Protein 2I51 (pdb70)

Organism: Nostoc punctiforme (strain ATCC 29133 / PCC 73102) (NCBI:txid63737)

Nearest PDB structures (foldseek):
  2i51-assembly1_A  TM=1.005E+00  e=5.746E-41  Nostoc punctiforme PCC 73102
  2i51-assembly1_B  TM=9.933E-01  e=3.032E-39  Nostoc punctiforme PCC 73102
  2ou5-assembly1_B  TM=7.734E-01  e=1.222E-12  Jannaschia sp. CCS1
  2i02-assembly1_B  TM=6.505E-01  e=1.416E-07  Nostoc punctiforme PCC 73102
  2re7-assembly1_A-2  TM=7.144E-01  e=7.880E-07  Psychrobacter arcticus 273-4

Foldseek 3Di:
DDDPCPVVVVVLCVLQVVPPCLQKKKKWFAAPVGHIDIDIFGWDDADPPAPKTKTKDFCLDPVVVRCVVPQKMKIWGARPSQGKIKMIAGKDKAFPDDPCVVCVVVQQVCLPDDQLVQLQNQAPRPPDPDDPDCVSSVDDGDDSRDHDRGMIMMIGHDQKMWMWGCVDPRIWIKIWGADPVRDIDMDTDDD/DPDDPCPVVVVVLCVQLVVDPCLQKKKKWFAAPVGHIDIDIFGWDDADPPARKTKTKDFCLDPVNVRCVVPQKMKMWGARPPQGKIKMIAGKDKAFPDDPCVVCVVVQQVCLPDDQLVQLVNQAPRPPPPDVSSVDPGDDSRDHDRGMIMMIGHDQKMWMWGCVDPRIWIKIWGADPVRDIDMDTDDD

CATH classification: 2.30.110.10

Secondary structure (DSSP, 8-state):
---TTHHHHHHHHHHTTT-GGGGEEEEEEE-TTS-EEEEEEE---BPTTSSPEEEEEETTSHHHHHHHH--EEEEEEEETTTTEEE--EEEEEE-SSSTTGGGHHHHH--TTS-HHHHHGGGSPPTTSBPP--GGGG-PPPPPSSS--TTEEEEEEEESEEEEEESSSSS-EEEEEEE-TTS-EEEEEB--/----TTHHHHHHHHHHTTT-GGGGEEEEEEE-TTS-EEEEEEE---BPTTSSPEEEEEETTSHHHHHHHH--EEEEEEEETTTTEEE--EEEEEE-SSGGGGGGHHHHH--TTS-HHHHHGGGSSPTTSB--TTSPPPPPSSS--TTEEEEEEEESEEEEEESSSSS-EEEEEEE-TTS-EEEEEB--

InterPro domains:
  IPR012349 FMN-binding split barrel [G3DSA:2.30.110.10] (1-194)
  IPR024015 Pyridoxamine 5'-phosphate oxidase, probable FMN-dependent, Alr4036-like [TIGR04026] (3-194)
  IPR024624 Pyridoxamine 5'-phosphate oxidase, Alr4036 family, FMN-binding domain [PF12766] (4-96)

Sequence (379 aa):
SLLAPWRGAIIAHALHRNRSLVYARYLQLATVQPNGRPANRTLVFRRGFLEEDTNQLRFITDTRSAKADQIQQQPPWAEIICWYFPNTREQFRAGDDLTLISSDDSHQDLQPARIAWQELSDAARLLQFGWPYPGKPRIKESGAFEPSPPDPIEPVPNFCLLLLDPVVQVDHLELRRGEPQNRWLYHRNDQQEWSSEAINPGSLAPWRGAIIAHALHRNRSLVYARYLQLATVQPNGRPANRTLVFRRGFLEDTNQLRFITDTRSAKADQIQQQPPWAEICWYFPNTREQFRAGDLTLISSDDSSHQDLQPARIAWQELSDAARLQFGWPYPGKPRGAFEPSPPDPIEPVPNFCLLLLDPVQVDHLELRGEPQNRWLYHRNDDQQEWSSEAINP

Solvent-accessible surface area: 17701 Å² total

Radius of gyration: 21.31 Å; Cα contacts (8 Å, |Δi|>4): 826; chains: 2; bounding box: 58×48×56 Å

B-factor: mean 21.8, std 9.55, range [9.96, 70.87]

Structure (mmCIF, N/CA/C/O backbone):
data_2I51
#
_entry.id   2I51
#
_cell.length_a   65.647
_cell.length_b   65.928
_cell.length_c   112.380
_cell.angle_alpha   90.000
_cell.angle_beta   90.000
_cell.angle_gamma   90.000
#
_symmetry.space_group_name_H-M   'P 21 21 21'
#
loop_
_entity.id
_entity.type
_entity.pdbx_description
1 polymer 'Uncharacterized conserved protein of COG5135'
2 non-polymer 'FLAVIN MONONUCLEOTIDE'
3 non-polymer 1,2-ETHANEDIOL
4 non-polymer GLYCEROL
5 water water
#
loop_
_atom_site.group_PDB
_atom_site.id
_atom_site.type_symbol
_atom_site.label_atom_id
_atom_site.label_alt_id
_atom_site.label_comp_id
_atom_site.label_asym_id
_atom_site.label_entity_id
_atom_site.label_seq_id
_atom_site.pdbx_PDB_ins_code
_atom_site.Cartn_x
_atom_site.Cartn_y
_atom_site.Cartn_z
_atom_site.occupancy
_atom_site.B_iso_or_equiv
_atom_site.auth_seq_id
_atom_site.auth_comp_id
_atom_site.auth_asym_id
_atom_site.auth_atom_id
_atom_site.pdbx_PDB_model_num
ATOM 6 N N . SER A 1 3 ? 63.683 61.659 -8.449 1.00 35.95 2 SER A N 1
ATOM 7 C CA . SER A 1 3 ? 64.729 61.189 -7.542 1.00 31.21 2 SER A CA 1
ATOM 8 C C . SER A 1 3 ? 64.129 61.202 -6.121 1.00 23.45 2 SER A C 1
ATOM 9 O O . SER A 1 3 ? 63.218 61.993 -5.824 1.00 20.56 2 SER A O 1
ATOM 12 N N . LEU A 1 4 ? 64.593 60.277 -5.296 1.00 20.63 3 LEU A N 1
ATOM 13 C CA A LEU A 1 4 ? 64.107 60.197 -3.914 0.50 19.77 3 LEU A CA 1
ATOM 14 C CA B LEU A 1 4 ? 64.164 60.178 -3.908 0.50 21.22 3 LEU A CA 1
ATOM 15 C C . LEU A 1 4 ? 64.516 61.444 -3.145 1.00 18.44 3 LEU A C 1
ATOM 16 O O . LEU A 1 4 ? 65.663 61.875 -3.153 1.00 18.85 3 LEU A O 1
ATOM 25 N N . ALA A 1 5 ? 63.557 62.032 -2.451 1.00 15.15 4 ALA A N 1
ATOM 26 C CA . ALA A 1 5 ? 63.850 63.193 -1.642 1.00 16.31 4 ALA A CA 1
ATOM 27 C C . ALA A 1 5 ? 64.751 62.779 -0.492 1.00 15.65 4 ALA A C 1
ATOM 28 O O . ALA A 1 5 ? 64.704 61.641 -0.006 1.00 15.30 4 ALA A O 1
ATOM 30 N N . PRO A 1 6 ? 65.591 63.702 -0.008 1.00 16.77 5 PRO A N 1
ATOM 31 C CA . PRO A 1 6 ? 66.631 63.360 0.954 1.00 17.79 5 PRO A CA 1
ATOM 32 C C . PRO A 1 6 ? 66.150 62.997 2.345 1.00 16.35 5 PRO A C 1
ATOM 33 O O . PRO A 1 6 ? 66.929 62.508 3.147 1.00 18.15 5 PRO A O 1
ATOM 37 N N . TRP A 1 7 ? 64.879 63.236 2.624 1.00 15.29 6 TRP A N 1
ATOM 38 C CA . TRP A 1 7 ? 64.246 62.885 3.884 1.00 14.25 6 TRP A CA 1
ATOM 39 C C . TRP A 1 7 ? 63.520 61.551 3.806 1.00 14.16 6 TRP A C 1
ATOM 40 O O . TRP A 1 7 ? 62.974 61.083 4.819 1.00 14.66 6 TRP A O 1
ATOM 51 N N . ARG A 1 8 ? 63.558 60.897 2.642 1.00 13.42 7 ARG A N 1
ATOM 52 C CA . ARG A 1 8 ? 62.848 59.635 2.506 1.00 12.19 7 ARG A CA 1
ATOM 53 C C . ARG A 1 8 ? 63.452 58.528 3.371 1.00 13.31 7 ARG A C 1
ATOM 54 O O . ARG A 1 8 ? 62.706 57.718 3.941 1.00 14.64 7 ARG A O 1
ATOM 62 N N . GLY A 1 9 ? 64.766 58.489 3.485 1.00 12.49 8 GLY A N 1
ATOM 63 C CA . GLY A 1 9 ? 65.383 57.520 4.359 1.00 13.55 8 GLY A CA 1
ATOM 64 C C . GLY A 1 9 ? 65.004 57.691 5.810 1.00 14.01 8 GLY A C 1
ATOM 65 O O . GLY A 1 9 ? 64.756 56.702 6.524 1.00 14.86 8 GLY A O 1
ATOM 66 N N . ALA A 1 10 ? 64.903 58.947 6.247 1.00 14.88 9 ALA A N 1
ATOM 67 C CA . ALA A 1 10 ? 64.514 59.257 7.626 1.00 14.54 9 ALA A CA 1
ATOM 68 C C . ALA A 1 10 ? 63.110 58.737 7.887 1.00 12.66 9 ALA A C 1
ATOM 69 O O . ALA A 1 10 ? 62.806 58.134 8.959 1.00 13.24 9 ALA A O 1
ATOM 71 N N . ILE A 1 11 ? 62.196 58.995 6.953 1.00 12.84 10 ILE A N 1
ATOM 72 C CA A ILE A 1 11 ? 60.834 58.501 7.078 0.50 11.83 10 ILE A CA 1
ATOM 73 C CA B ILE A 1 11 ? 60.861 58.531 7.188 0.50 14.46 10 ILE A CA 1
ATOM 74 C C . ILE A 1 11 ? 60.800 56.970 7.129 1.00 13.99 10 ILE A C 1
ATOM 75 O O . ILE A 1 11 ? 60.085 56.374 7.919 1.00 14.54 10 ILE A O 1
ATOM 84 N N . ALA A 1 12 ? 61.589 56.327 6.242 1.00 13.80 11 ALA A N 1
ATOM 85 C CA . ALA A 1 12 ? 61.604 54.877 6.229 1.00 14.19 11 ALA A CA 1
ATOM 86 C C . ALA A 1 12 ? 62.083 54.324 7.555 1.00 14.17 11 ALA A C 1
ATOM 87 O O . ALA A 1 12 ? 61.569 53.333 8.057 1.00 14.32 11 ALA A O 1
ATOM 89 N N . HIS A 1 13 ? 63.098 54.958 8.120 1.00 12.77 12 HIS A N 1
ATOM 90 C CA . HIS A 1 13 ? 63.670 54.500 9.423 1.00 12.23 12 HIS A CA 1
ATOM 91 C C . HIS A 1 13 ? 62.675 54.742 10.540 1.00 13.91 12 HIS A C 1
ATOM 92 O O . HIS A 1 13 ? 62.611 53.934 11.478 1.00 14.57 12 HIS A O 1
ATOM 99 N N . ALA A 1 14 ? 61.917 55.825 10.505 1.00 13.98 13 ALA A N 1
ATOM 100 C CA . ALA A 1 14 ? 60.892 56.067 11.519 1.00 13.08 13 ALA A CA 1
ATOM 101 C C . ALA A 1 14 ? 59.768 55.047 11.403 1.00 13.66 13 ALA A C 1
ATOM 102 O O . ALA A 1 14 ? 59.363 54.425 12.401 1.00 13.95 13 ALA A O 1
ATOM 104 N N . LEU A 1 15 ? 59.304 54.811 10.176 1.00 12.54 14 LEU A N 1
ATOM 105 C CA . LEU A 1 15 ? 58.219 53.839 9.989 1.00 14.17 14 LEU A CA 1
ATOM 106 C C . LEU A 1 15 ? 58.659 52.460 10.471 1.00 14.56 14 LEU A C 1
ATOM 107 O O . LEU A 1 15 ? 57.931 51.767 11.192 1.00 15.45 14 LEU A O 1
ATOM 112 N N . HIS A 1 16 ? 59.858 52.029 10.113 1.00 14.60 15 HIS A N 1
ATOM 113 C CA . HIS A 1 16 ? 60.321 50.731 10.512 1.00 13.04 15 HIS A CA 1
ATOM 114 C C . HIS A 1 16 ? 60.418 50.576 12.030 1.00 13.03 15 HIS A C 1
ATOM 115 O O . HIS A 1 16 ? 60.010 49.557 12.600 1.00 14.86 15 HIS A O 1
ATOM 122 N N . ARG A 1 17 ? 60.984 51.572 12.698 1.00 14.13 16 ARG A N 1
ATOM 123 C CA . ARG A 1 17 ? 61.215 51.483 14.131 1.00 13.52 16 ARG A CA 1
ATOM 124 C C . ARG A 1 17 ? 59.952 51.697 14.927 1.00 16.73 16 ARG A C 1
ATOM 125 O O . ARG A 1 17 ? 59.947 51.442 16.133 1.00 19.78 16 ARG A O 1
ATOM 133 N N . ASN A 1 18 ? 58.877 52.087 14.275 1.00 14.39 17 ASN A N 1
ATOM 134 C CA . ASN A 1 18 ? 57.563 52.247 14.909 1.00 15.94 17 ASN A CA 1
ATOM 135 C C . ASN A 1 18 ? 56.525 51.229 14.445 1.00 18.56 17 ASN A C 1
ATOM 136 O O . ASN A 1 18 ? 55.339 51.378 14.740 1.00 17.77 17 ASN A O 1
ATOM 141 N N . ARG A 1 19 ? 56.952 50.186 13.738 1.00 16.71 18 ARG A N 1
ATOM 142 C CA . ARG A 1 19 ? 56.046 49.246 13.096 1.00 19.09 18 ARG A CA 1
ATOM 143 C C . ARG A 1 19 ? 55.198 48.453 14.113 1.00 18.23 18 ARG A C 1
ATOM 144 O O . ARG A 1 19 ? 54.160 47.922 13.678 1.00 21.86 18 ARG A O 1
ATOM 152 N N . SER A 1 20 ? 55.605 48.399 15.378 1.00 17.98 19 SER A N 1
ATOM 153 C CA . SER A 1 20 ? 54.837 47.655 16.421 1.00 20.51 19 SER A CA 1
ATOM 154 C C . SER A 1 20 ? 53.582 48.451 16.799 1.00 21.23 19 SER A C 1
ATOM 155 O O . SER A 1 20 ? 52.700 47.907 17.481 1.00 22.89 19 SER A O 1
ATOM 158 N N . LEU A 1 21 ? 53.531 49.735 16.433 1.00 19.62 20 LEU A N 1
ATOM 159 C CA . LEU A 1 21 ? 52.388 50.604 16.781 1.00 18.99 20 LEU A CA 1
ATOM 160 C C . LEU A 1 21 ? 51.557 50.885 15.559 1.00 18.15 20 LEU A C 1
ATOM 161 O O . LEU A 1 21 ? 52.002 51.611 14.646 1.00 19.39 20 LEU A O 1
ATOM 166 N N . VAL A 1 22 ? 50.336 50.349 15.506 1.00 19.31 21 VAL A N 1
ATOM 167 C CA . VAL A 1 22 ? 49.472 50.575 14.343 1.00 19.75 21 VAL A CA 1
ATOM 168 C C . VAL A 1 22 ? 49.297 52.075 14.061 1.00 17.74 21 VAL A C 1
ATOM 169 O O . VAL A 1 22 ? 49.263 52.550 12.908 1.00 20.05 21 VAL A O 1
ATOM 173 N N . TYR A 1 23 ? 49.190 52.821 15.155 1.00 17.56 22 TYR A N 1
ATOM 174 C CA . TYR A 1 23 ? 48.920 54.229 15.108 1.00 17.54 22 TYR A CA 1
ATOM 175 C C . TYR A 1 23 ? 50.097 55.145 14.743 1.00 16.64 22 TYR A C 1
ATOM 176 O O . TYR A 1 23 ? 49.978 56.365 14.645 1.00 19.29 22 TYR A O 1
ATOM 185 N N . ALA A 1 24 ? 51.262 54.563 14.545 1.00 16.10 23 ALA A N 1
ATOM 186 C CA . ALA A 1 24 ? 52.396 55.342 14.055 1.00 17.38 23 ALA A CA 1
ATOM 187 C C . ALA A 1 24 ? 52.181 55.727 12.589 1.00 16.78 23 ALA A C 1
ATOM 188 O O . ALA A 1 24 ? 52.922 56.546 12.087 1.00 19.10 23 ALA A O 1
ATOM 190 N N . ARG A 1 25 ? 51.188 55.138 11.918 1.00 16.12 24 ARG A N 1
ATOM 191 C CA . ARG A 1 25 ? 50.814 55.543 10.565 1.00 16.50 24 ARG A CA 1
ATOM 192 C C . ARG A 1 25 ? 49.681 56.571 10.574 1.00 15.58 24 ARG A C 1
ATOM 193 O O . ARG A 1 25 ? 49.180 56.937 9.506 1.00 18.28 24 ARG A O 1
ATOM 201 N N . TYR A 1 26 ? 49.349 57.122 11.730 1.00 14.72 25 TYR A N 1
ATOM 202 C CA . TYR A 1 26 ? 48.335 58.154 11.816 1.00 14.80 25 TYR A CA 1
ATOM 203 C C . TYR A 1 26 ? 49.032 59.502 11.952 1.00 16.03 25 TYR A C 1
ATOM 204 O O . TYR A 1 26 ? 50.013 59.654 12.710 1.00 17.77 25 TYR A O 1
ATOM 213 N N . LEU A 1 27 ? 48.580 60.500 11.209 1.00 14.58 26 LEU A N 1
ATOM 214 C CA . LEU A 1 27 ? 49.218 61.803 11.227 1.00 13.59 26 LEU A CA 1
ATOM 215 C C . LEU A 1 27 ? 48.142 62.877 11.153 1.00 14.70 26 LEU A C 1
ATOM 216 O O . LEU A 1 27 ? 46.972 62.603 10.816 1.00 14.33 26 LEU A O 1
ATOM 221 N N . GLN A 1 28 ? 48.494 64.114 11.441 1.00 14.53 27 GLN A N 1
ATOM 222 C CA . GLN A 1 28 ? 47.535 65.211 11.493 1.00 13.88 27 GLN A CA 1
ATOM 223 C C . GLN A 1 28 ? 47.711 66.167 10.339 1.00 14.70 27 GLN A C 1
ATOM 224 O O . GLN A 1 28 ? 48.831 66.713 10.151 1.00 16.13 27 GLN A O 1
ATOM 230 N N . LEU A 1 29 ? 46.632 66.402 9.599 1.00 13.59 28 LEU A N 1
ATOM 231 C CA . LEU A 1 29 ? 46.705 67.282 8.434 1.00 14.39 28 LEU A CA 1
ATOM 232 C C . LEU A 1 29 ? 45.990 68.577 8.755 1.00 13.58 28 LEU A C 1
ATOM 233 O O . LEU A 1 29 ? 44.765 68.617 9.026 1.00 14.94 28 LEU A O 1
ATOM 238 N N . ALA A 1 30 ? 46.741 69.688 8.672 1.00 12.61 29 ALA A N 1
ATOM 239 C CA . ALA A 1 30 ? 46.184 71.008 8.876 1.00 12.98 29 ALA A CA 1
ATOM 240 C C . ALA A 1 30 ? 45.940 71.680 7.538 1.00 15.20 29 ALA A C 1
ATOM 241 O O . ALA A 1 30 ? 46.804 71.715 6.676 1.00 15.38 29 ALA A O 1
ATOM 243 N N . THR A 1 31 ? 44.765 72.279 7.415 1.00 13.90 30 THR A N 1
ATOM 244 C CA . THR A 1 31 ? 44.381 73.072 6.278 1.00 16.10 30 THR A CA 1
ATOM 245 C C . THR A 1 31 ? 43.865 74.422 6.778 1.00 16.67 30 THR A C 1
ATOM 246 O O . THR A 1 31 ? 43.817 74.666 7.999 1.00 14.74 30 THR A O 1
ATOM 250 N N . VAL A 1 32 ? 43.534 75.330 5.848 1.00 16.55 31 VAL A N 1
ATOM 251 C CA . VAL A 1 32 ? 42.944 76.616 6.204 1.00 16.89 31 VAL A CA 1
ATOM 252 C C . VAL A 1 32 ? 41.545 76.667 5.605 1.00 16.11 31 VAL A C 1
ATOM 253 O O . VAL A 1 32 ? 41.307 76.253 4.430 1.00 19.16 31 VAL A O 1
ATOM 257 N N . GLN A 1 33 ? 40.588 77.137 6.409 1.00 16.16 32 GLN A N 1
ATOM 258 C CA . GLN A 1 33 ? 39.216 77.297 5.955 1.00 19.54 32 GLN A CA 1
ATOM 259 C C . GLN A 1 33 ? 39.075 78.583 5.123 1.00 18.73 32 GLN A C 1
ATOM 260 O O . GLN A 1 33 ? 39.900 79.484 5.220 1.00 19.26 32 GLN A O 1
ATOM 266 N N . PRO A 1 34 ? 38.027 78.662 4.292 1.00 19.66 33 PRO A N 1
ATOM 267 C CA . PRO A 1 34 ? 37.725 79.907 3.585 1.00 23.31 33 PRO A CA 1
ATOM 268 C C . PRO A 1 34 ? 37.665 81.133 4.501 1.00 23.68 33 PRO A C 1
ATOM 269 O O . PRO A 1 34 ? 38.007 82.249 4.072 1.00 25.27 33 PRO A O 1
ATOM 273 N N . ASN A 1 35 ? 37.217 80.955 5.740 1.00 22.45 34 ASN A N 1
ATOM 274 C CA . ASN A 1 35 ? 37.153 82.077 6.677 1.00 22.63 34 ASN A CA 1
ATOM 275 C C . ASN A 1 35 ? 38.514 82.447 7.317 1.00 23.67 34 ASN A C 1
ATOM 276 O O . ASN A 1 35 ? 38.583 83.365 8.137 1.00 23.04 34 ASN A O 1
ATOM 281 N N . GLY A 1 36 ? 39.583 81.749 6.936 1.00 20.19 35 GLY A N 1
ATOM 282 C CA . GLY A 1 36 ? 40.933 82.091 7.373 1.00 20.35 35 GLY A CA 1
ATOM 283 C C . GLY A 1 36 ? 41.396 81.301 8.607 1.00 18.93 35 GLY A C 1
ATOM 284 O O . GLY A 1 36 ? 42.525 81.422 9.049 1.00 21.91 35 GLY A O 1
ATOM 285 N N . ARG A 1 37 ? 40.495 80.556 9.212 1.00 17.21 36 ARG A N 1
ATOM 286 C CA . ARG A 1 37 ? 40.851 79.813 10.434 1.00 16.31 36 ARG A CA 1
ATOM 287 C C . ARG A 1 37 ? 41.436 78.439 10.051 1.00 15.67 36 ARG A C 1
ATOM 288 O O . ARG A 1 37 ? 41.057 77.835 9.058 1.00 15.75 36 ARG A O 1
ATOM 296 N N . PRO A 1 38 ? 42.326 77.888 10.881 1.00 14.94 37 PRO A N 1
ATOM 297 C CA . PRO A 1 38 ? 42.917 76.572 10.620 1.00 14.78 37 PRO A CA 1
ATOM 298 C C . PRO A 1 38 ? 41.919 75.469 10.932 1.00 17.32 37 PRO A C 1
ATOM 299 O O . PRO A 1 38 ? 40.935 75.655 11.661 1.00 17.62 37 PRO A O 1
ATOM 303 N N . ALA A 1 39 ? 42.209 74.300 10.379 1.00 14.69 38 ALA A N 1
ATOM 304 C CA . ALA A 1 39 ? 41.488 73.044 10.659 1.00 16.00 38 ALA A CA 1
ATOM 305 C C . ALA A 1 39 ? 42.536 71.962 10.734 1.00 15.89 38 ALA A C 1
ATOM 306 O O . ALA A 1 39 ? 43.563 72.039 10.080 1.00 17.27 38 ALA A O 1
ATOM 308 N N . ASN A 1 40 ? 42.292 70.975 11.557 1.00 12.94 39 ASN A N 1
ATOM 309 C CA . ASN A 1 40 ? 43.301 69.963 11.849 1.00 13.35 39 ASN A CA 1
ATOM 310 C C . ASN A 1 40 ? 42.615 68.651 12.190 1.00 14.81 39 ASN A C 1
ATOM 311 O O . ASN A 1 40 ? 41.781 68.625 13.073 1.00 16.07 39 ASN A O 1
ATOM 316 N N . ARG A 1 41 ? 42.998 67.569 11.511 1.00 13.29 40 ARG A N 1
ATOM 317 C CA . ARG A 1 41 ? 42.409 66.243 11.803 1.00 13.53 40 ARG A CA 1
ATOM 318 C C . ARG A 1 41 ? 43.355 65.143 11.461 1.00 13.01 40 ARG A C 1
ATOM 319 O O . ARG A 1 41 ? 44.240 65.302 10.622 1.00 14.64 40 ARG A O 1
ATOM 327 N N . THR A 1 42 ? 43.127 63.984 12.072 1.00 13.52 41 THR A N 1
ATOM 328 C CA . THR A 1 42 ? 43.943 62.825 11.843 1.00 13.52 41 THR A CA 1
ATOM 329 C C . THR A 1 42 ? 43.531 62.107 10.558 1.00 15.19 41 THR A C 1
ATOM 330 O O . THR A 1 42 ? 42.312 61.976 10.291 1.00 14.27 41 THR A O 1
ATOM 334 N N . LEU A 1 43 ? 44.528 61.646 9.803 1.00 15.31 42 LEU A N 1
ATOM 335 C CA . LEU A 1 43 ? 44.321 60.770 8.677 1.00 14.88 42 LEU A CA 1
ATOM 336 C C . LEU A 1 43 ? 45.261 59.597 8.791 1.00 15.71 42 LEU A C 1
ATOM 337 O O . LEU A 1 43 ? 46.265 59.663 9.483 1.00 16.09 42 LEU A O 1
ATOM 342 N N . VAL A 1 44 ? 44.979 58.499 8.090 1.00 15.60 43 VAL A N 1
ATOM 343 C CA . VAL A 1 44 ? 45.918 57.380 7.935 1.00 15.54 43 VAL A CA 1
ATOM 344 C C . VAL A 1 44 ? 46.833 57.575 6.750 1.00 15.44 43 VAL A C 1
ATOM 345 O O . VAL A 1 44 ? 46.353 57.810 5.629 1.00 15.79 43 VAL A O 1
ATOM 349 N N . PHE A 1 45 ? 48.147 57.511 6.961 1.00 14.99 44 PHE A N 1
ATOM 350 C CA . PHE A 1 45 ? 49.107 57.501 5.878 1.00 13.80 44 PHE A CA 1
ATOM 351 C C . PHE A 1 45 ? 48.988 56.174 5.128 1.00 14.07 44 PHE A C 1
ATOM 352 O O . PHE A 1 45 ? 49.068 55.108 5.710 1.00 15.64 44 PHE A O 1
ATOM 360 N N . ARG A 1 46 ? 48.854 56.292 3.813 1.00 14.89 45 ARG A N 1
ATOM 361 C CA A ARG A 1 46 ? 48.661 55.134 2.940 0.50 16.15 45 ARG A CA 1
ATOM 362 C CA B ARG A 1 46 ? 48.686 55.107 2.980 0.50 16.34 45 ARG A CA 1
ATOM 363 C C . ARG A 1 46 ? 49.804 54.938 1.952 1.00 18.59 45 ARG A C 1
ATOM 364 O O . ARG A 1 46 ? 49.583 54.510 0.806 1.00 17.82 45 ARG A O 1
ATOM 379 N N . GLY A 1 47 ? 51.031 55.265 2.358 1.00 16.15 46 GLY A N 1
ATOM 380 C CA . GLY A 1 47 ? 52.195 55.069 1.533 1.00 15.71 46 GLY A CA 1
ATOM 381 C C . GLY A 1 47 ? 52.495 56.223 0.599 1.00 15.83 46 GLY A C 1
ATOM 382 O O . GLY A 1 47 ? 51.726 57.153 0.463 1.00 18.95 46 GLY A O 1
ATOM 383 N N . PHE A 1 48 ? 53.653 56.177 -0.034 1.00 15.48 47 PHE A N 1
ATOM 384 C CA . PHE A 1 48 ? 53.989 57.063 -1.128 1.00 14.10 47 PHE A CA 1
ATOM 385 C C . PHE A 1 48 ? 53.449 56.559 -2.460 1.00 16.79 47 PHE A C 1
ATOM 386 O O . PHE A 1 48 ? 53.403 55.359 -2.707 1.00 18.39 47 PHE A O 1
ATOM 394 N N . LEU A 1 49 ? 53.130 57.509 -3.323 1.00 17.06 48 LEU A N 1
ATOM 395 C CA . LEU A 1 49 ? 52.701 57.199 -4.671 1.00 16.49 48 LEU A CA 1
ATOM 396 C C . LEU A 1 49 ? 53.940 56.753 -5.402 1.00 17.25 48 LEU A C 1
ATOM 397 O O . LEU A 1 49 ? 54.975 57.398 -5.350 1.00 16.66 48 LEU A O 1
ATOM 402 N N . GLU A 1 50 ? 53.823 55.665 -6.140 1.00 18.79 49 GLU A N 1
ATOM 403 C CA A GLU A 1 50 ? 54.978 55.048 -6.771 0.50 20.70 49 GLU A CA 1
ATOM 404 C CA B GLU A 1 50 ? 54.972 55.047 -6.783 0.50 20.91 49 GLU A CA 1
ATOM 405 C C . GLU A 1 50 ? 55.685 56.026 -7.702 1.00 20.20 49 GLU A C 1
ATOM 406 O O . GLU A 1 50 ? 55.043 56.836 -8.415 1.00 19.58 49 GLU A O 1
ATOM 411 N N . ASP A 1 51 ? 57.015 55.974 -7.671 1.00 21.46 50 ASP A N 1
ATOM 412 C CA . ASP A 1 51 ? 57.848 56.833 -8.451 1.00 24.58 50 ASP A CA 1
ATOM 413 C C . ASP A 1 51 ? 57.720 58.318 -8.179 1.00 20.32 50 ASP A C 1
ATOM 414 O O . ASP A 1 51 ? 58.120 59.155 -9.002 1.00 22.68 50 ASP A O 1
ATOM 419 N N . THR A 1 52 ? 57.219 58.661 -6.987 1.00 17.29 51 THR A N 1
ATOM 420 C CA . THR A 1 52 ? 57.145 60.045 -6.580 1.00 16.13 51 THR A CA 1
ATOM 421 C C . THR A 1 52 ? 57.489 60.135 -5.092 1.00 16.31 51 THR A C 1
ATOM 422 O O . THR A 1 52 ? 57.632 59.101 -4.409 1.00 17.43 51 THR A O 1
ATOM 426 N N . ASN A 1 53 ? 57.580 61.373 -4.613 1.00 16.96 52 ASN A N 1
ATOM 427 C CA . ASN A 1 53 ? 57.714 61.697 -3.185 1.00 15.36 52 ASN A CA 1
ATOM 428 C C . ASN A 1 53 ? 56.386 62.196 -2.570 1.00 15.20 52 ASN A C 1
ATOM 429 O O . ASN A 1 53 ? 56.354 62.747 -1.449 1.00 16.44 52 ASN A O 1
ATOM 434 N N . GLN A 1 54 ? 55.276 61.933 -3.244 1.00 14.10 53 GLN A N 1
ATOM 435 C CA . GLN A 1 54 ? 53.954 62.300 -2.735 1.00 15.85 53 GLN A CA 1
ATOM 436 C C . GLN A 1 54 ? 53.413 61.281 -1.776 1.00 14.38 53 GLN A C 1
ATOM 437 O O . GLN A 1 54 ? 53.476 60.082 -1.992 1.00 15.56 53 GLN A O 1
ATOM 443 N N . LEU A 1 55 ? 52.825 61.773 -0.699 1.00 14.79 54 LEU A N 1
ATOM 444 C CA . LEU A 1 55 ? 52.124 60.904 0.278 1.00 14.63 54 LEU A CA 1
ATOM 445 C C . LEU A 1 55 ? 50.657 60.742 -0.094 1.00 14.74 54 LEU A C 1
ATOM 446 O O . LEU A 1 55 ? 50.020 61.739 -0.500 1.00 15.15 54 LEU A O 1
ATOM 451 N N . ARG A 1 56 ? 50.142 59.523 0.074 1.00 14.65 55 ARG A N 1
ATOM 452 C CA . ARG A 1 56 ? 48.753 59.151 -0.236 1.00 14.71 55 ARG A CA 1
ATOM 453 C C . ARG A 1 56 ? 47.891 59.082 0.991 1.00 14.68 55 ARG A C 1
ATOM 454 O O . ARG A 1 56 ? 48.265 58.497 2.019 1.00 14.20 55 ARG A O 1
ATOM 462 N N . PHE A 1 57 ? 46.671 59.643 0.855 1.00 14.68 56 PHE A N 1
ATOM 463 C CA . PHE A 1 57 ? 45.612 59.519 1.833 1.00 14.44 56 PHE A CA 1
ATOM 464 C C . PHE A 1 57 ? 44.304 59.333 1.042 1.00 15.55 56 PHE A C 1
ATOM 465 O O . PHE A 1 57 ? 44.271 59.593 -0.178 1.00 15.71 56 PHE A O 1
ATOM 473 N N . ILE A 1 58 ? 43.254 58.954 1.751 1.00 15.25 57 ILE A N 1
ATOM 474 C CA . ILE A 1 58 ? 41.907 58.920 1.192 1.00 14.32 57 ILE A CA 1
ATOM 475 C C . ILE A 1 58 ? 41.003 59.798 2.020 1.00 16.00 57 ILE A C 1
ATOM 476 O O . ILE A 1 58 ? 41.251 60.009 3.230 1.00 16.01 57 ILE A O 1
ATOM 481 N N . THR A 1 59 ? 39.959 60.296 1.381 1.00 14.57 58 THR A N 1
ATOM 482 C CA . THR A 1 59 ? 38.948 61.088 2.076 1.00 14.84 58 THR A CA 1
ATOM 483 C C . THR A 1 59 ? 37.667 61.070 1.281 1.00 15.34 58 THR A C 1
ATOM 484 O O . THR A 1 59 ? 37.651 60.679 0.109 1.00 15.49 58 THR A O 1
ATOM 488 N N . ASP A 1 60 ? 36.587 61.470 1.926 1.00 15.89 59 ASP A N 1
ATOM 489 C CA . ASP A 1 60 ? 35.265 61.522 1.315 1.00 15.84 59 ASP A CA 1
ATOM 490 C C . ASP A 1 60 ? 35.009 62.911 0.723 1.00 16.30 59 ASP A C 1
ATOM 491 O O . ASP A 1 60 ? 35.288 63.928 1.372 1.00 17.12 59 ASP A O 1
ATOM 496 N N . THR A 1 61 ? 34.462 62.981 -0.501 1.00 16.43 60 THR A N 1
ATOM 497 C CA . THR A 1 61 ? 34.147 64.274 -1.132 1.00 16.11 60 THR A CA 1
ATOM 498 C C . THR A 1 61 ? 33.139 65.066 -0.303 1.00 17.95 60 THR A C 1
ATOM 499 O O . THR A 1 61 ? 33.039 66.293 -0.465 1.00 18.08 60 THR A O 1
ATOM 503 N N . ARG A 1 62 ? 32.350 64.386 0.525 1.00 16.04 61 ARG A N 1
ATOM 504 C CA . ARG A 1 62 ? 31.314 65.035 1.339 1.00 16.91 61 ARG A CA 1
ATOM 505 C C . ARG A 1 62 ? 31.884 65.668 2.589 1.00 17.23 61 ARG A C 1
ATOM 506 O O . ARG A 1 62 ? 31.170 66.409 3.273 1.00 18.45 61 ARG A O 1
ATOM 514 N N . SER A 1 63 ? 33.139 65.375 2.913 1.00 14.48 62 SER A N 1
ATOM 515 C CA . SER A 1 63 ? 33.728 65.949 4.130 1.00 16.72 62 SER A CA 1
ATOM 516 C C . SER A 1 63 ? 34.099 67.437 3.958 1.00 16.72 62 SER A C 1
ATOM 517 O O . SER A 1 63 ? 34.313 67.969 2.863 1.00 17.91 62 SER A O 1
ATOM 520 N N . ALA A 1 64 ? 34.146 68.152 5.092 1.00 17.52 63 ALA A N 1
ATOM 521 C CA . ALA A 1 64 ? 34.486 69.547 5.055 1.00 15.71 63 ALA A CA 1
ATOM 522 C C . ALA A 1 64 ? 35.839 69.843 4.433 1.00 15.26 63 ALA A C 1
ATOM 523 O O . ALA A 1 64 ? 36.004 70.882 3.758 1.00 18.44 63 ALA A O 1
ATOM 525 N N . LYS A 1 65 ? 36.810 68.964 4.662 1.00 16.22 64 LYS A N 1
ATOM 526 C CA . LYS A 1 65 ? 38.160 69.239 4.213 1.00 16.78 64 LYS A CA 1
ATOM 527 C C . LYS A 1 65 ? 38.175 69.281 2.686 1.00 19.59 64 LYS A C 1
ATOM 528 O O . LYS A 1 65 ? 39.010 69.932 2.108 1.00 18.22 64 LYS A O 1
ATOM 534 N N . ALA A 1 66 ? 37.264 68.548 2.035 1.00 19.83 65 ALA A N 1
ATOM 535 C CA . ALA A 1 66 ? 37.267 68.540 0.549 1.00 21.01 65 ALA A CA 1
ATOM 536 C C . ALA A 1 66 ? 37.117 69.939 -0.006 1.00 21.96 65 ALA A C 1
ATOM 537 O O . ALA A 1 66 ? 37.902 70.352 -0.863 1.00 21.14 65 ALA A O 1
ATOM 539 N N . ASP A 1 67 ? 36.154 70.699 0.500 1.00 21.63 66 ASP A N 1
ATOM 540 C CA . ASP A 1 67 ? 35.974 72.046 -0.010 1.00 21.26 66 ASP A CA 1
ATOM 541 C C . ASP A 1 67 ? 37.100 72.963 0.434 1.00 21.95 66 ASP A C 1
ATOM 542 O O . ASP A 1 67 ? 37.536 73.854 -0.289 1.00 21.06 66 ASP A O 1
ATOM 547 N N . GLN A 1 68 ? 37.612 72.737 1.642 1.00 19.08 67 GLN A N 1
ATOM 548 C CA . GLN A 1 68 ? 38.717 73.578 2.115 1.00 18.35 67 GLN A CA 1
ATOM 549 C C . GLN A 1 68 ? 39.910 73.408 1.171 1.00 18.97 67 GLN A C 1
ATOM 550 O O . GLN A 1 68 ? 40.566 74.382 0.815 1.00 19.62 67 GLN A O 1
ATOM 556 N N . ILE A 1 69 ? 40.198 72.173 0.791 1.00 18.64 68 ILE A N 1
ATOM 557 C CA . ILE A 1 69 ? 41.352 71.866 -0.056 1.00 18.47 68 ILE A CA 1
ATOM 558 C C . ILE A 1 69 ? 41.169 72.442 -1.457 1.00 20.21 68 ILE A C 1
ATOM 559 O O . ILE A 1 69 ? 42.107 72.978 -2.059 1.00 19.64 68 ILE A O 1
ATOM 564 N N . GLN A 1 70 ? 39.962 72.336 -1.996 1.00 19.19 69 GLN A N 1
ATOM 565 C CA . GLN A 1 70 ? 39.706 72.910 -3.299 1.00 20.70 69 GLN A CA 1
ATOM 566 C C . GLN A 1 70 ? 39.961 74.404 -3.337 1.00 22.44 69 GLN A C 1
ATOM 567 O O . GLN A 1 70 ? 40.455 74.922 -4.341 1.00 26.01 69 GLN A O 1
ATOM 570 N N . GLN A 1 71 ? 39.631 75.109 -2.253 1.00 20.68 70 GLN A N 1
ATOM 571 C CA . GLN A 1 71 ? 39.865 76.551 -2.196 1.00 21.29 70 GLN A CA 1
ATOM 572 C C . GLN A 1 71 ? 41.303 76.938 -1.840 1.00 21.72 70 GLN A C 1
ATOM 573 O O . GLN A 1 71 ? 41.786 77.966 -2.297 1.00 24.11 70 GLN A O 1
ATOM 579 N N . GLN A 1 72 ? 41.996 76.120 -1.039 1.00 20.09 71 GLN A N 1
ATOM 580 C CA . GLN A 1 72 ? 43.384 76.397 -0.672 1.00 19.14 71 GLN A CA 1
ATOM 581 C C . GLN A 1 72 ? 44.091 75.056 -0.531 1.00 18.34 71 GLN A C 1
ATOM 582 O O . GLN A 1 72 ? 44.004 74.409 0.505 1.00 16.99 71 GLN A O 1
ATOM 588 N N . PRO A 1 73 ? 44.746 74.624 -1.601 1.00 18.07 72 PRO A N 1
ATOM 589 C CA A PRO A 1 73 ? 45.359 73.307 -1.570 0.50 18.79 72 PRO A CA 1
ATOM 590 C CA B PRO A 1 73 ? 45.452 73.336 -1.611 0.50 20.89 72 PRO A CA 1
ATOM 591 C C A PRO A 1 73 ? 46.639 73.215 -0.640 0.50 15.06 72 PRO A C 1
ATOM 592 C C B PRO A 1 73 ? 46.875 73.430 -1.165 0.50 23.61 72 PRO A C 1
ATOM 593 O O A PRO A 1 73 ? 47.194 72.173 -0.445 0.50 15.17 72 PRO A O 1
ATOM 594 O O B PRO A 1 73 ? 47.745 72.945 -1.924 0.50 20.54 72 PRO A O 1
ATOM 598 N N A TRP A 1 74 ? 47.139 74.298 -0.079 0.50 22.73 73 TRP A N 1
ATOM 599 N N B TRP A 1 74 ? 47.108 74.151 -0.056 0.50 25.74 73 TRP A N 1
ATOM 600 C CA . TRP A 1 74 ? 48.372 74.134 0.692 1.00 24.42 73 TRP A CA 1
ATOM 601 C C . TRP A 1 74 ? 48.069 73.595 2.103 1.00 26.70 73 TRP A C 1
ATOM 602 O O . TRP A 1 74 ? 47.196 74.153 2.776 1.00 28.77 73 TRP A O 1
ATOM 613 N N . ALA A 1 75 ? 48.764 72.526 2.522 1.00 19.97 74 ALA A N 1
ATOM 614 C CA . ALA A 1 75 ? 48.513 71.909 3.843 1.00 18.65 74 ALA A CA 1
ATOM 615 C C . ALA A 1 75 ? 49.842 71.695 4.568 1.00 17.33 74 ALA A C 1
ATOM 616 O O . ALA A 1 75 ? 50.904 71.712 3.940 1.00 16.94 74 ALA A O 1
ATOM 618 N N . GLU A 1 76 ? 49.761 71.466 5.879 1.00 14.58 75 GLU A N 1
ATOM 619 C CA . GLU A 1 76 ? 50.929 71.066 6.613 1.00 13.83 75 GLU A CA 1
ATOM 620 C C . GLU A 1 76 ? 50.562 69.881 7.496 1.00 15.80 75 GLU A C 1
ATOM 621 O O . GLU A 1 76 ? 49.588 69.945 8.281 1.00 17.29 75 GLU A O 1
ATOM 627 N N . ILE A 1 77 ? 51.279 68.780 7.301 1.00 14.80 76 ILE A N 1
ATOM 628 C CA A ILE A 1 77 ? 51.070 67.656 8.183 0.50 14.42 76 ILE A CA 1
ATOM 629 C CA B ILE A 1 77 ? 51.190 67.564 8.114 0.50 15.96 76 ILE A CA 1
ATOM 630 C C . ILE A 1 77 ? 52.064 67.718 9.344 1.00 15.17 76 ILE A C 1
ATOM 631 O O . ILE A 1 77 ? 53.168 68.266 9.242 1.00 15.50 76 ILE A O 1
ATOM 640 N N . CYS A 1 78 ? 51.628 67.201 10.490 1.00 14.89 77 CYS A N 1
ATOM 641 C CA . CYS A 1 78 ? 52.497 66.960 11.614 1.00 14.31 77 CYS A CA 1
ATOM 642 C C . CYS A 1 78 ? 52.345 65.505 11.921 1.00 14.77 77 CYS A C 1
ATOM 643 O O . CYS A 1 78 ? 51.244 64.991 12.081 1.00 15.38 77 CYS A O 1
ATOM 646 N N . TRP A 1 79 ? 53.485 64.824 11.999 1.00 13.89 78 TRP A N 1
ATOM 647 C CA . TRP A 1 79 ? 53.541 63.356 12.141 1.00 14.36 78 TRP A CA 1
ATOM 648 C C . TRP A 1 79 ? 54.501 63.018 13.272 1.00 15.48 78 TRP A C 1
ATOM 649 O O . TRP A 1 79 ? 55.708 63.281 13.166 1.00 15.41 78 TRP A O 1
ATOM 660 N N . TYR A 1 80 ? 53.968 62.483 14.356 1.00 14.57 79 TYR A N 1
ATOM 661 C CA . TYR A 1 80 ? 54.739 62.132 15.519 1.00 16.01 79 TYR A CA 1
ATOM 662 C C . TYR A 1 80 ? 54.854 60.623 15.647 1.00 14.87 79 TYR A C 1
ATOM 663 O O . TYR A 1 80 ? 53.844 59.874 15.543 1.00 16.66 79 TYR A O 1
ATOM 672 N N . PHE A 1 81 ? 56.077 60.153 15.875 1.00 13.05 80 PHE A N 1
ATOM 673 C CA . PHE A 1 81 ? 56.420 58.734 15.979 1.00 15.14 80 PHE A CA 1
ATOM 674 C C . PHE A 1 81 ? 56.759 58.427 17.420 1.00 15.38 80 PHE A C 1
ATOM 675 O O . PHE A 1 81 ? 57.795 58.803 17.914 1.00 15.73 80 PHE A O 1
ATOM 683 N N . PRO A 1 82 ? 55.833 57.753 18.133 1.00 16.54 81 PRO A N 1
ATOM 684 C CA . PRO A 1 82 ? 55.995 57.657 19.566 1.00 18.70 81 PRO A CA 1
ATOM 685 C C . PRO A 1 82 ? 57.096 56.787 20.109 1.00 18.40 81 PRO A C 1
ATOM 686 O O . PRO A 1 82 ? 57.613 57.073 21.188 1.00 19.14 81 PRO A O 1
ATOM 690 N N . ASN A 1 83 ? 57.518 55.767 19.365 1.00 17.55 82 ASN A N 1
ATOM 691 C CA . ASN A 1 83 ? 58.550 54.866 19.872 1.00 18.88 82 ASN A CA 1
ATOM 692 C C . ASN A 1 83 ? 59.942 55.488 19.755 1.00 20.34 82 ASN A C 1
ATOM 693 O O . ASN A 1 83 ? 60.839 55.196 20.503 1.00 24.37 82 ASN A O 1
ATOM 698 N N . THR A 1 84 ? 60.136 56.316 18.742 1.00 15.49 83 THR A N 1
ATOM 699 C CA . THR A 1 84 ? 61.406 56.960 18.515 1.00 14.81 83 THR A CA 1
ATOM 700 C C . THR A 1 84 ? 61.438 58.435 18.886 1.00 15.63 83 THR A C 1
ATOM 701 O O . THR A 1 84 ? 62.500 59.041 18.815 1.00 16.19 83 THR A O 1
ATOM 705 N N . ARG A 1 85 ? 60.303 58.987 19.328 1.00 15.26 84 ARG A N 1
ATOM 706 C CA . ARG A 1 85 ? 60.252 60.384 19.825 1.00 16.34 84 ARG A CA 1
ATOM 707 C C . ARG A 1 85 ? 60.771 61.369 18.760 1.00 15.26 84 ARG A C 1
ATOM 708 O O . ARG A 1 85 ? 61.619 62.223 19.017 1.00 15.99 84 ARG A O 1
ATOM 716 N N . GLU A 1 86 ? 60.234 61.236 17.539 1.00 13.77 85 GLU A N 1
ATOM 717 C CA . GLU A 1 86 ? 60.581 62.135 16.444 1.00 13.56 85 GLU A CA 1
ATOM 718 C C . GLU A 1 86 ? 59.356 62.678 15.748 1.00 13.59 85 GLU A C 1
ATOM 719 O O . GLU A 1 86 ? 58.314 62.009 15.734 1.00 14.83 85 GLU A O 1
ATOM 725 N N . GLN A 1 87 ? 59.462 63.878 15.196 1.00 12.96 86 GLN A N 1
ATOM 726 C CA . GLN A 1 87 ? 58.378 64.531 14.554 1.00 13.88 86 GLN A CA 1
ATOM 727 C C . GLN A 1 87 ? 58.807 64.967 13.162 1.00 13.86 86 GLN A C 1
ATOM 728 O O . GLN A 1 87 ? 59.930 65.446 12.994 1.00 14.12 86 GLN A O 1
ATOM 734 N N . PHE A 1 88 ? 57.932 64.764 12.175 1.00 12.94 87 PHE A N 1
ATOM 735 C CA . PHE A 1 88 ? 58.087 65.340 10.851 1.00 12.47 87 PHE A CA 1
ATOM 736 C C . PHE A 1 88 ? 56.936 66.306 10.595 1.00 14.39 87 PHE A C 1
ATOM 737 O O . PHE A 1 88 ? 55.756 65.949 10.723 1.00 15.57 87 PHE A O 1
ATOM 745 N N . ARG A 1 89 ? 57.276 67.510 10.218 1.00 12.45 88 ARG A N 1
ATOM 746 C CA . ARG A 1 89 ? 56.300 68.486 9.739 1.00 13.14 88 ARG A CA 1
ATOM 747 C C . ARG A 1 89 ? 56.551 68.633 8.260 1.00 14.33 88 ARG A C 1
ATOM 748 O O . ARG A 1 89 ? 57.706 68.778 7.863 1.00 14.11 88 ARG A O 1
ATOM 769 N N . ALA A 1 91 ? 55.104 70.417 4.642 1.00 15.19 90 ALA A N 1
ATOM 770 C CA . ALA A 1 91 ? 54.210 71.405 4.065 1.00 15.22 90 ALA A CA 1
ATOM 771 C C . ALA A 1 91 ? 54.309 71.357 2.563 1.00 17.30 90 ALA A C 1
ATOM 772 O O . ALA A 1 91 ? 55.391 71.214 2.030 1.00 15.73 90 ALA A O 1
ATOM 774 N N . GLY A 1 92 ? 53.177 71.471 1.881 1.00 16.08 91 GLY A N 1
ATOM 775 C CA . GLY A 1 92 ? 53.186 71.514 0.433 1.00 16.35 91 GLY A CA 1
ATOM 776 C C . GLY A 1 92 ? 51.788 71.455 -0.127 1.00 16.44 91 GLY A C 1
ATOM 777 O O . GLY A 1 92 ? 50.804 71.632 0.586 1.00 17.00 91 GLY A O 1
ATOM 778 N N . ASP A 1 93 ? 51.729 71.300 -1.443 1.00 19.78 92 ASP A N 1
ATOM 779 C CA A ASP A 1 93 ? 50.444 71.371 -2.115 0.50 18.47 92 ASP A CA 1
ATOM 780 C CA B ASP A 1 93 ? 50.508 71.359 -2.214 0.50 17.77 92 ASP A CA 1
ATOM 781 C C . ASP A 1 93 ? 49.757 70.023 -2.158 1.00 17.35 92 ASP A C 1
ATOM 782 O O . ASP A 1 93 ? 50.369 68.972 -2.296 1.00 18.00 92 ASP A O 1
ATOM 791 N N . LEU A 1 94 ? 48.455 70.093 -1.948 1.00 20.15 93 LEU A N 1
ATOM 792 C CA . LEU A 1 94 ? 47.574 68.971 -2.060 1.00 17.10 93 LEU A CA 1
ATOM 793 C C . LEU A 1 94 ? 46.995 68.839 -3.449 1.00 18.98 93 LEU A C 1
ATOM 794 O O . LEU A 1 94 ? 46.685 69.800 -4.092 1.00 18.52 93 LEU A O 1
ATOM 799 N N . THR A 1 95 ? 46.770 67.609 -3.868 1.00 16.07 94 THR A N 1
ATOM 800 C CA . THR A 1 95 ? 45.977 67.292 -5.054 1.00 15.92 94 THR A CA 1
ATOM 801 C C . THR A 1 95 ? 44.822 66.379 -4.618 1.00 15.71 94 THR A C 1
ATOM 802 O O . THR A 1 95 ? 45.072 65.353 -4.010 1.00 16.39 94 THR A O 1
ATOM 806 N N . LEU A 1 96 ? 43.596 66.747 -4.915 1.00 15.54 95 LEU A N 1
ATOM 807 C CA . LEU A 1 96 ? 42.428 65.980 -4.552 1.00 16.65 95 LEU A CA 1
ATOM 808 C C . LEU A 1 96 ? 41.870 65.385 -5.840 1.00 16.67 95 LEU A C 1
ATOM 809 O O . LEU A 1 96 ? 41.477 66.116 -6.752 1.00 17.54 95 LEU A O 1
ATOM 814 N N . ILE A 1 97 ? 41.943 64.070 -5.924 1.00 16.03 96 ILE A N 1
ATOM 815 C CA . ILE A 1 97 ? 41.500 63.329 -7.106 1.00 15.36 96 ILE A CA 1
ATOM 816 C C . ILE A 1 97 ? 40.195 62.626 -6.740 1.00 14.59 96 ILE A C 1
ATOM 817 O O . ILE A 1 97 ? 40.171 61.648 -5.976 1.00 15.41 96 ILE A O 1
ATOM 822 N N . SER A 1 98 ? 39.108 63.125 -7.309 1.00 16.36 97 SER A N 1
ATOM 823 C CA . SER A 1 98 ? 37.748 62.641 -7.043 1.00 15.96 97 SER A CA 1
ATOM 824 C C . SER A 1 98 ? 37.232 61.996 -8.319 1.00 18.02 97 SER A C 1
ATOM 825 O O . SER A 1 98 ? 38.021 61.626 -9.180 1.00 17.03 97 SER A O 1
ATOM 828 N N . SER A 1 99 ? 35.922 61.917 -8.489 1.00 17.19 98 SER A N 1
ATOM 829 C CA . SER A 1 99 ? 35.379 61.444 -9.750 1.00 20.06 98 SER A CA 1
ATOM 830 C C . SER A 1 99 ? 35.182 62.580 -10.748 1.00 21.09 98 SER A C 1
ATOM 831 O O . SER A 1 99 ? 34.751 62.330 -11.884 1.00 24.32 98 SER A O 1
ATOM 834 N N . ASP A 1 100 ? 35.461 63.819 -10.364 1.00 20.95 99 ASP A N 1
ATOM 835 C CA . ASP A 1 100 ? 35.377 64.903 -11.354 1.00 22.51 99 ASP A CA 1
ATOM 836 C C . ASP A 1 100 ? 36.542 64.836 -12.362 1.00 24.52 99 ASP A C 1
ATOM 837 O O . ASP A 1 100 ? 37.422 63.987 -12.232 1.00 24.10 99 ASP A O 1
ATOM 842 N N . ASP A 1 101 ? 36.535 65.687 -13.389 1.00 23.12 100 ASP A N 1
ATOM 843 C CA . ASP A 1 101 ? 37.508 65.536 -14.486 1.00 23.46 100 ASP A CA 1
ATOM 844 C C . ASP A 1 101 ? 38.776 66.394 -14.363 1.00 24.78 100 ASP A C 1
ATOM 845 O O . ASP A 1 101 ? 39.498 66.570 -15.338 1.00 26.17 100 ASP A O 1
ATOM 850 N N . SER A 1 102 ? 39.054 66.882 -13.163 1.00 22.69 101 SER A N 1
ATOM 851 C CA . SER A 1 102 ? 40.187 67.775 -12.900 1.00 22.87 101 SER A CA 1
ATOM 852 C C . SER A 1 102 ? 41.561 67.130 -13.004 1.00 23.17 101 SER A C 1
ATOM 853 O O . SER A 1 102 ? 42.546 67.808 -13.226 1.00 23.60 101 SER A O 1
ATOM 856 N N . HIS A 1 103 ? 41.655 65.822 -12.785 1.00 20.65 102 HIS A N 1
ATOM 857 C CA . HIS A 1 103 ? 42.954 65.156 -12.709 1.00 17.73 102 HIS A CA 1
ATOM 858 C C . HIS A 1 103 ? 42.897 63.800 -13.387 1.00 19.86 102 HIS A C 1
ATOM 859 O O . HIS A 1 103 ? 43.211 62.779 -12.780 1.00 17.13 102 HIS A O 1
ATOM 866 N N . GLN A 1 104 ? 42.567 63.808 -14.668 1.00 18.67 103 GLN A N 1
ATOM 867 C CA . GLN A 1 104 ? 42.342 62.553 -15.408 1.00 19.09 103 GLN A CA 1
ATOM 868 C C . GLN A 1 104 ? 43.569 61.699 -15.449 1.00 19.03 103 GLN A C 1
ATOM 869 O O . GLN A 1 104 ? 43.470 60.455 -15.372 1.00 17.75 103 GLN A O 1
ATOM 875 N N . ASP A 1 105 ? 44.733 62.327 -15.541 1.00 17.90 104 ASP A N 1
ATOM 876 C CA . ASP A 1 105 ? 45.993 61.607 -15.521 1.00 20.87 104 ASP A CA 1
ATOM 877 C C . ASP A 1 105 ? 46.263 60.817 -14.250 1.00 21.71 104 ASP A C 1
ATOM 878 O O . ASP A 1 105 ? 47.078 59.914 -14.263 1.00 22.48 104 ASP A O 1
ATOM 883 N N . LEU A 1 106 ? 45.594 61.164 -13.143 1.00 17.10 105 LEU A N 1
ATOM 884 C CA . LEU A 1 106 ? 45.788 60.464 -11.899 1.00 16.63 105 LEU A CA 1
ATOM 885 C C . LEU A 1 106 ? 44.626 59.510 -11.576 1.00 12.58 105 LEU A C 1
ATOM 886 O O . LEU A 1 106 ? 44.564 58.979 -10.467 1.00 14.48 105 LEU A O 1
ATOM 891 N N . GLN A 1 107 ? 43.714 59.316 -12.510 1.00 12.87 106 GLN A N 1
ATOM 892 C CA . GLN A 1 107 ? 42.645 58.316 -12.228 1.00 11.12 106 GLN A CA 1
ATOM 893 C C . GLN A 1 107 ? 43.218 56.929 -11.960 1.00 11.96 106 GLN A C 1
ATOM 894 O O . GLN A 1 107 ? 42.741 56.245 -11.067 1.00 13.09 106 GLN A O 1
ATOM 900 N N . PRO A 1 108 ? 44.224 56.440 -12.736 1.00 12.23 107 PRO A N 1
ATOM 901 C CA . PRO A 1 108 ? 44.769 55.144 -12.405 1.00 13.44 107 PRO A CA 1
ATOM 902 C C . PRO A 1 108 ? 45.270 55.057 -10.954 1.00 12.36 107 PRO A C 1
ATOM 903 O O . PRO A 1 108 ? 45.073 54.011 -10.305 1.00 12.87 107 PRO A O 1
ATOM 907 N N . ALA A 1 109 ? 45.880 56.133 -10.428 1.00 13.27 108 ALA A N 1
ATOM 908 C CA . ALA A 1 109 ? 46.315 56.136 -9.053 1.00 12.85 108 ALA A CA 1
ATOM 909 C C . ALA A 1 109 ? 45.149 56.046 -8.107 1.00 12.98 108 ALA A C 1
ATOM 910 O O . ALA A 1 109 ? 45.202 55.380 -7.105 1.00 13.85 108 ALA A O 1
ATOM 912 N N . ARG A 1 110 ? 44.088 56.777 -8.394 1.00 12.39 109 ARG A N 1
ATOM 913 C CA . ARG A 1 110 ? 42.880 56.722 -7.562 1.00 12.21 109 ARG A CA 1
ATOM 914 C C . ARG A 1 110 ? 42.238 55.335 -7.540 1.00 11.82 109 ARG A C 1
ATOM 915 O O . ARG A 1 110 ? 41.835 54.831 -6.479 1.00 13.27 109 ARG A O 1
ATOM 923 N N . ILE A 1 111 ? 42.151 54.747 -8.713 1.00 11.64 110 ILE A N 1
ATOM 924 C CA . ILE A 1 111 ? 41.562 53.402 -8.877 1.00 12.19 110 ILE A CA 1
ATOM 925 C C . ILE A 1 111 ? 42.410 52.361 -8.134 1.00 12.54 110 ILE A C 1
ATOM 926 O O . ILE A 1 111 ? 41.899 51.496 -7.425 1.00 13.65 110 ILE A O 1
ATOM 931 N N . ALA A 1 112 ? 43.747 52.428 -8.268 1.00 12.27 111 ALA A N 1
ATOM 932 C CA . ALA A 1 112 ? 44.633 51.542 -7.561 1.00 13.82 111 ALA A CA 1
ATOM 933 C C . ALA A 1 112 ? 44.448 51.665 -6.064 1.00 13.18 111 ALA A C 1
ATOM 934 O O . ALA A 1 112 ? 44.420 50.666 -5.359 1.00 14.81 111 ALA A O 1
ATOM 944 N N . TRP A 1 114 ? 41.814 52.683 -4.353 1.00 12.82 113 TRP A N 1
ATOM 945 C CA . TRP A 1 114 ? 40.519 52.072 -4.031 1.00 13.42 113 TRP A CA 1
ATOM 946 C C . TRP A 1 114 ? 40.634 50.567 -3.919 1.00 13.14 113 TRP A C 1
ATOM 947 O O . TRP A 1 114 ? 40.113 49.937 -2.997 1.00 13.47 113 TRP A O 1
ATOM 958 N N . GLN A 1 115 ? 41.272 49.962 -4.915 1.00 13.34 114 GLN A N 1
ATOM 959 C CA . GLN A 1 115 ? 41.397 48.520 -4.988 1.00 13.76 114 GLN A CA 1
ATOM 960 C C . GLN A 1 115 ? 42.271 47.928 -3.864 1.00 15.19 114 GLN A C 1
ATOM 961 O O . GLN A 1 115 ? 42.045 46.770 -3.463 1.00 16.41 114 GLN A O 1
ATOM 967 N N . GLU A 1 116 ? 43.234 48.706 -3.388 1.00 14.84 115 GLU A N 1
ATOM 968 C CA . GLU A 1 116 ? 44.146 48.276 -2.349 1.00 15.18 115 GLU A CA 1
ATOM 969 C C . GLU A 1 116 ? 43.548 48.330 -0.963 1.00 17.17 115 GLU A C 1
ATOM 970 O O . GLU A 1 116 ? 44.098 47.745 0.007 1.00 18.31 115 GLU A O 1
ATOM 976 N N . LEU A 1 117 ? 42.469 49.065 -0.797 1.00 14.89 116 LEU A N 1
ATOM 977 C CA . LEU A 1 117 ? 41.810 49.149 0.478 1.00 15.15 116 LEU A CA 1
ATOM 978 C C . LEU A 1 117 ? 41.230 47.827 0.964 1.00 17.10 116 LEU A C 1
ATOM 979 O O . LEU A 1 117 ? 40.942 46.923 0.186 1.00 16.82 116 LEU A O 1
ATOM 984 N N . SER A 1 118 ? 40.996 47.724 2.284 1.00 18.84 117 SER A N 1
ATOM 985 C CA . SER A 1 118 ? 40.146 46.659 2.743 1.00 18.42 117 SER A CA 1
ATOM 986 C C . SER A 1 118 ? 38.651 46.870 2.428 1.00 19.14 117 SER A C 1
ATOM 987 O O . SER A 1 118 ? 38.201 47.981 2.158 1.00 17.24 117 SER A O 1
ATOM 990 N N . ASP A 1 119 ? 37.861 45.801 2.527 1.00 18.89 118 ASP A N 1
ATOM 991 C CA . ASP A 1 119 ? 36.413 45.951 2.440 1.00 20.06 118 ASP A CA 1
ATOM 992 C C . ASP A 1 119 ? 35.900 46.940 3.452 1.00 20.35 118 ASP A C 1
ATOM 993 O O . ASP A 1 119 ? 35.038 47.732 3.155 1.00 20.21 118 ASP A O 1
ATOM 998 N N . ALA A 1 120 ? 36.413 46.861 4.682 1.00 20.39 119 ALA A N 1
ATOM 999 C CA . ALA A 1 120 ? 35.941 47.780 5.725 1.00 20.55 119 ALA A CA 1
ATOM 1000 C C . ALA A 1 120 ? 36.132 49.246 5.355 1.00 19.62 119 ALA A C 1
ATOM 1001 O O . ALA A 1 120 ? 35.250 50.107 5.594 1.00 19.95 119 ALA A O 1
ATOM 1003 N N . ALA A 1 121 ? 37.290 49.539 4.773 1.00 19.20 120 ALA A N 1
ATOM 1004 C CA . ALA A 1 121 ? 37.640 50.870 4.423 1.00 18.42 120 ALA A CA 1
ATOM 1005 C C . ALA A 1 121 ? 36.743 51.329 3.261 1.00 19.73 120 ALA A C 1
ATOM 1006 O O . ALA A 1 121 ? 36.239 52.446 3.284 1.00 18.64 120 ALA A O 1
ATOM 1008 N N . ARG A 1 122 ? 36.523 50.468 2.253 1.00 17.19 121 ARG A N 1
ATOM 1009 C CA . ARG A 1 122 ? 35.596 50.879 1.174 1.00 14.56 121 ARG A CA 1
ATOM 1010 C C . ARG A 1 122 ? 34.163 51.101 1.649 1.00 15.92 121 ARG A C 1
ATOM 1011 O O . ARG A 1 122 ? 33.478 52.000 1.191 1.00 16.85 121 ARG A O 1
ATOM 1019 N N . LEU A 1 123 ? 33.719 50.249 2.606 1.00 18.30 122 LEU A N 1
ATOM 1020 C CA A LEU A 1 123 ? 32.336 50.286 3.113 0.50 17.84 122 LEU A CA 1
ATOM 1021 C CA B LEU A 1 123 ? 32.369 50.284 3.159 0.50 18.76 122 LEU A CA 1
ATOM 1022 C C . LEU A 1 123 ? 32.010 51.666 3.711 1.00 17.29 122 LEU A C 1
ATOM 1023 O O . LEU A 1 123 ? 30.893 52.155 3.582 1.00 17.53 122 LEU A O 1
ATOM 1032 N N . GLN A 1 124 ? 32.970 52.301 4.350 1.00 19.06 123 GLN A N 1
ATOM 1033 C CA . GLN A 1 124 ? 32.717 53.597 4.995 1.00 19.17 123 GLN A CA 1
ATOM 1034 C C . GLN A 1 124 ? 32.277 54.677 4.037 1.00 20.08 123 GLN A C 1
ATOM 1035 O O . GLN A 1 124 ? 31.595 55.607 4.424 1.00 18.80 123 GLN A O 1
ATOM 1041 N N . PHE A 1 125 ? 32.639 54.555 2.755 1.00 17.48 124 PHE A N 1
ATOM 1042 C CA . PHE A 1 125 ? 32.199 55.541 1.781 1.00 17.26 124 PHE A CA 1
ATOM 1043 C C . PHE A 1 125 ? 30.692 55.419 1.493 1.00 17.77 124 PHE A C 1
ATOM 1044 O O . PHE A 1 125 ? 30.114 56.337 0.914 1.00 19.22 124 PHE A O 1
ATOM 1052 N N . GLY A 1 126 ? 30.056 54.337 1.974 1.00 18.68 125 GLY A N 1
ATOM 1053 C CA . GLY A 1 126 ? 28.616 54.186 1.876 1.00 18.79 125 GLY A CA 1
ATOM 1054 C C . GLY A 1 126 ? 27.841 54.625 3.095 1.00 17.96 125 GLY A C 1
ATOM 1055 O O . GLY A 1 126 ? 26.608 54.498 3.141 1.00 21.47 125 GLY A O 1
ATOM 1056 N N . TRP A 1 127 ? 28.535 55.167 4.077 1.00 17.61 126 TRP A N 1
ATOM 1057 C CA . TRP A 1 127 ? 27.894 55.671 5.302 1.00 17.26 126 TRP A CA 1
ATOM 1058 C C . TRP A 1 127 ? 27.131 56.976 5.054 1.00 18.35 126 TRP A C 1
ATOM 1059 O O . TRP A 1 127 ? 27.320 57.645 4.045 1.00 17.01 126 TRP A O 1
ATOM 1070 N N . PRO A 1 128 ? 26.183 57.307 5.943 1.00 17.62 127 PRO A N 1
ATOM 1071 C CA . PRO A 1 128 ? 25.447 58.540 5.735 1.00 18.04 127 PRO A CA 1
ATOM 1072 C C . PRO A 1 128 ? 26.294 59.789 5.804 1.00 18.79 127 PRO A C 1
ATOM 1073 O O . PRO A 1 128 ? 27.425 59.733 6.262 1.00 20.93 127 PRO A O 1
ATOM 1077 N N . TYR A 1 129 ? 25.725 60.883 5.307 1.00 20.25 128 TYR A N 1
ATOM 1078 C CA . TYR A 1 129 ? 26.425 62.134 5.053 1.00 19.31 128 TYR A CA 1
ATOM 1079 C C . TYR A 1 129 ? 27.163 62.648 6.303 1.00 20.30 128 TYR A C 1
ATOM 1080 O O . TYR A 1 129 ? 26.549 62.946 7.308 1.00 19.43 128 TYR A O 1
ATOM 1089 N N . PRO A 1 130 ? 28.493 62.726 6.234 1.00 19.00 129 PRO A N 1
ATOM 1090 C CA . PRO A 1 130 ? 29.255 63.107 7.408 1.00 20.50 129 PRO A CA 1
ATOM 1091 C C . PRO A 1 130 ? 28.867 64.473 7.932 1.00 21.63 129 PRO A C 1
ATOM 1092 O O . PRO A 1 130 ? 28.641 65.410 7.149 1.00 22.84 129 PRO A O 1
ATOM 1096 N N . GLY A 1 131 ? 28.779 64.579 9.256 1.00 20.82 130 GLY A N 1
ATOM 1097 C CA . GLY A 1 131 ? 28.445 65.844 9.917 1.00 21.21 130 GLY A CA 1
ATOM 1098 C C . GLY A 1 131 ? 26.975 66.188 10.095 1.00 22.51 130 GLY A C 1
ATOM 1099 O O . GLY A 1 131 ? 26.640 67.140 10.779 1.00 24.68 130 GLY A O 1
ATOM 1100 N N . LYS A 1 132 ? 26.079 65.439 9.480 1.00 20.10 131 LYS A N 1
ATOM 1101 C CA . LYS A 1 132 ? 24.676 65.700 9.645 1.00 20.50 131 LYS A CA 1
ATOM 1102 C C . LYS A 1 132 ? 24.215 65.021 10.921 1.00 22.39 131 LYS A C 1
ATOM 1103 O O . LYS A 1 132 ? 24.923 64.207 11.448 1.00 18.81 131 LYS A O 1
ATOM 1109 N N . PRO A 1 133 ? 23.005 65.346 11.412 1.00 20.31 132 PRO A N 1
ATOM 1110 C CA . PRO A 1 133 ? 22.469 64.672 12.596 1.00 20.91 132 PRO A CA 1
ATOM 1111 C C . PRO A 1 133 ? 22.541 63.160 12.533 1.00 17.95 132 PRO A C 1
ATOM 1112 O O . PRO A 1 133 ? 22.189 62.570 11.514 1.00 22.36 132 PRO A O 1
ATOM 1116 N N . ARG A 1 134 ? 22.991 62.536 13.614 1.00 17.74 133 ARG A N 1
ATOM 1117 C CA . ARG A 1 134 ? 23.332 61.114 13.622 1.00 15.74 133 ARG A CA 1
ATOM 1118 C C . ARG A 1 134 ? 22.101 60.271 13.295 1.00 19.26 133 ARG A C 1
ATOM 1119 O O . ARG A 1 134 ? 21.062 60.399 13.951 1.00 20.99 133 ARG A O 1
ATOM 1127 N N . ILE A 1 135 ? 22.213 59.454 12.250 1.00 19.36 134 ILE A N 1
ATOM 1128 C CA . ILE A 1 135 ? 21.210 58.442 11.929 1.00 18.11 134 ILE A CA 1
ATOM 1129 C C . ILE A 1 135 ? 21.261 57.388 13.035 1.00 19.87 134 ILE A C 1
ATOM 1130 O O . ILE A 1 135 ? 22.307 56.798 13.272 1.00 19.25 134 ILE A O 1
ATOM 1135 N N . LYS A 1 136 ? 20.115 57.104 13.655 1.00 22.78 135 LYS A N 1
ATOM 1136 C CA . LYS A 1 136 ? 20.088 56.244 14.855 1.00 27.22 135 LYS A CA 1
ATOM 1137 C C . LYS A 1 136 ? 19.981 54.744 14.542 1.00 29.80 135 LYS A C 1
ATOM 1138 O O . LYS A 1 136 ? 20.287 53.911 15.409 1.00 29.88 135 LYS A O 1
ATOM 1144 N N . GLU A 1 137 ? 19.597 54.398 13.318 1.00 29.27 136 GLU A N 1
ATOM 1145 C CA . GLU A 1 137 ? 19.472 52.993 12.937 1.00 32.36 136 GLU A CA 1
ATOM 1146 C C . GLU A 1 137 ? 20.830 52.439 12.481 1.00 33.16 136 GLU A C 1
ATOM 1147 O O . GLU A 1 137 ? 21.478 52.995 11.586 1.00 33.14 136 GLU A O 1
ATOM 1153 N N . SER A 1 138 ? 21.241 51.321 13.083 1.00 33.90 137 SER A N 1
ATOM 1154 C CA . SER A 1 138 ? 22.540 50.710 12.789 1.00 33.01 137 SER A CA 1
ATOM 1155 C C . SER A 1 138 ? 22.652 50.288 11.322 1.00 31.78 137 SER A C 1
ATOM 1156 O O . SER A 1 138 ? 23.760 50.227 10.777 1.00 33.24 137 SER A O 1
ATOM 1157 N N . GLY A 1 139 ? 21.507 49.999 10.699 1.00 29.70 138 GLY A N 1
ATOM 1158 C CA . GLY A 1 139 ? 21.458 49.559 9.307 1.00 28.29 138 GLY A CA 1
ATOM 1159 C C . GLY A 1 139 ? 22.152 50.486 8.316 1.00 25.88 138 GLY A C 1
ATOM 1160 O O . GLY A 1 139 ? 22.794 50.019 7.375 1.00 26.12 138 GLY A O 1
ATOM 1161 N N . ALA A 1 140 ? 22.027 51.799 8.547 1.00 24.83 139 ALA A N 1
ATOM 1162 C CA . ALA A 1 140 ? 22.611 52.825 7.675 1.00 24.47 139 ALA A CA 1
ATOM 1163 C C . ALA A 1 140 ? 24.127 52.735 7.641 1.00 21.89 139 ALA A C 1
ATOM 1164 O O . ALA A 1 140 ? 24.750 53.211 6.715 1.00 22.31 139 ALA A O 1
ATOM 1166 N N . PHE A 1 141 ? 24.714 52.104 8.659 1.00 21.83 140 PHE A N 1
ATOM 1167 C CA . PHE A 1 141 ? 26.162 51.950 8.761 1.00 19.71 140 PHE A CA 1
ATOM 1168 C C . PHE A 1 141 ? 26.660 50.572 8.356 1.00 20.47 140 PHE A C 1
ATOM 1169 O O . PHE A 1 141 ? 27.864 50.304 8.436 1.00 23.61 140 PHE A O 1
ATOM 1177 N N . GLU A 1 142 ? 25.737 49.752 7.846 1.00 20.12 141 GLU A N 1
ATOM 1178 C CA . GLU A 1 142 ? 26.004 48.380 7.407 1.00 20.86 141 GLU A CA 1
ATOM 1179 C C . GLU A 1 142 ? 25.562 48.175 5.972 1.00 17.75 141 GLU A C 1
ATOM 1180 O O . GLU A 1 142 ? 24.867 47.231 5.676 1.00 19.04 141 GLU A O 1
ATOM 1186 N N . PRO A 1 143 ? 25.995 49.079 5.059 1.00 18.67 142 PRO A N 1
ATOM 1187 C CA . PRO A 1 143 ? 25.608 48.866 3.662 1.00 20.82 142 PRO A CA 1
ATOM 1188 C C . PRO A 1 143 ? 26.310 47.656 3.056 1.00 17.27 142 PRO A C 1
ATOM 1189 O O . PRO A 1 143 ? 27.320 47.215 3.581 1.00 19.32 142 PRO A O 1
ATOM 1193 N N . SER A 1 144 ? 25.804 47.129 1.952 1.00 16.33 143 SER A N 1
ATOM 1194 C CA . SER A 1 144 ? 26.514 46.075 1.210 1.00 17.25 143 SER A CA 1
ATOM 1195 C C . SER A 1 144 ? 27.802 46.673 0.685 1.00 17.93 143 SER A C 1
ATOM 1196 O O . SER A 1 144 ? 27.866 47.856 0.375 1.00 16.98 143 SER A O 1
ATOM 1199 N N . PRO A 1 145 ? 28.859 45.853 0.571 1.00 20.87 144 PRO A N 1
ATOM 1200 C CA . PRO A 1 145 ? 30.132 46.407 0.118 1.00 19.90 144 PRO A CA 1
ATOM 1201 C C . PRO A 1 145 ? 29.993 46.992 -1.252 1.00 14.71 144 PRO A C 1
ATOM 1202 O O . PRO A 1 145 ? 29.306 46.437 -2.086 1.00 18.35 144 PRO A O 1
ATOM 1206 N N . PRO A 1 146 ? 30.676 48.112 -1.510 1.00 13.93 145 PRO A N 1
ATOM 1207 C CA . PRO A 1 146 ? 30.675 48.601 -2.868 1.00 14.17 145 PRO A CA 1
ATOM 1208 C C . PRO A 1 146 ? 31.517 47.733 -3.814 1.00 13.30 145 PRO A C 1
ATOM 1209 O O . PRO A 1 146 ? 32.281 46.850 -3.383 1.00 15.27 145 PRO A O 1
ATOM 1213 N N . ASP A 1 147 ? 31.427 48.033 -5.095 1.00 12.71 146 ASP A N 1
ATOM 1214 C CA . ASP A 1 147 ? 32.275 47.384 -6.114 1.00 12.43 146 ASP A CA 1
ATOM 1215 C C . ASP A 1 147 ? 33.740 47.548 -5.697 1.00 12.81 146 ASP A C 1
ATOM 1216 O O . ASP A 1 147 ? 34.190 48.655 -5.501 1.00 13.02 146 ASP A O 1
ATOM 1221 N N . PRO A 1 148 ? 34.470 46.439 -5.526 1.00 12.74 147 PRO A N 1
ATOM 1222 C CA . PRO A 1 148 ? 35.842 46.555 -5.039 1.00 13.85 147 PRO A CA 1
ATOM 1223 C C . PRO A 1 148 ? 36.849 46.895 -6.128 1.00 12.45 147 PRO A C 1
ATOM 1224 O O . PRO A 1 148 ? 38.026 47.135 -5.834 1.00 13.94 147 PRO A O 1
ATOM 1228 N N . ILE A 1 149 ? 36.371 46.997 -7.358 1.00 11.68 148 ILE A N 1
ATOM 1229 C CA . ILE A 1 149 ? 37.200 47.311 -8.523 1.00 12.32 148 ILE A CA 1
ATOM 1230 C C . ILE A 1 149 ? 37.078 48.799 -8.909 1.00 12.42 148 ILE A C 1
ATOM 1231 O O . ILE A 1 149 ? 38.036 49.451 -9.344 1.00 13.41 148 ILE A O 1
ATOM 1236 N N . GLU A 1 150 ? 35.857 49.346 -8.802 1.00 12.37 149 GLU A N 1
ATOM 1237 C CA . GLU A 1 150 ? 35.501 50.642 -9.371 1.00 11.96 149 GLU A CA 1
ATOM 1238 C C . GLU A 1 150 ? 35.124 51.614 -8.277 1.00 12.21 149 GLU A C 1
ATOM 1239 O O . GLU A 1 150 ? 34.149 51.381 -7.574 1.00 12.30 149 GLU A O 1
ATOM 1245 N N . PRO A 1 151 ? 35.861 52.700 -8.081 1.00 12.73 150 PRO A N 1
ATOM 1246 C CA . PRO A 1 151 ? 35.607 53.604 -6.968 1.00 12.71 150 PRO A CA 1
ATOM 1247 C C . PRO A 1 151 ? 34.271 54.293 -7.026 1.00 11.14 150 PRO A C 1
ATOM 1248 O O . PRO A 1 151 ? 33.797 54.638 -8.095 1.00 13.40 150 PRO A O 1
ATOM 1252 N N . VAL A 1 152 ? 33.692 54.547 -5.841 1.00 13.49 151 VAL A N 1
ATOM 1253 C CA . VAL A 1 152 ? 32.432 55.276 -5.755 1.00 13.03 151 VAL A CA 1
ATOM 1254 C C . VAL A 1 152 ? 32.695 56.775 -5.920 1.00 13.49 151 VAL A C 1
ATOM 1255 O O . VAL A 1 152 ? 33.808 57.236 -5.698 1.00 13.40 151 VAL A O 1
ATOM 1259 N N . PRO A 1 153 ? 31.676 57.530 -6.329 1.00 14.78 152 PRO A N 1
ATOM 1260 C CA . PRO A 1 153 ? 31.911 58.919 -6.695 1.00 15.19 152 PRO A CA 1
ATOM 1261 C C . PRO A 1 153 ? 32.387 59.800 -5.582 1.00 15.86 152 PRO A C 1
ATOM 1262 O O . PRO A 1 153 ? 33.084 60.764 -5.851 1.00 20.84 152 PRO A O 1
ATOM 1266 N N . ASN A 1 154 ? 32.110 59.446 -4.329 1.00 13.95 153 ASN A N 1
ATOM 1267 C CA . ASN A 1 154 ? 32.555 60.246 -3.210 1.00 16.05 153 ASN A CA 1
ATOM 1268 C C . ASN A 1 154 ? 33.920 59.815 -2.658 1.00 17.07 153 ASN A C 1
ATOM 1269 O O . ASN A 1 154 ? 34.384 60.373 -1.677 1.00 17.29 153 ASN A O 1
ATOM 1274 N N . PHE A 1 155 ? 34.547 58.833 -3.281 1.00 14.69 154 PHE A N 1
ATOM 1275 C CA . PHE A 1 155 ? 35.915 58.462 -2.924 1.00 14.10 154 PHE A CA 1
ATOM 1276 C C . PHE A 1 155 ? 36.940 59.361 -3.566 1.00 14.30 154 PHE A C 1
ATOM 1277 O O . PHE A 1 155 ? 36.960 59.489 -4.798 1.00 14.77 154 PHE A O 1
ATOM 1285 N N . CYS A 1 156 ? 37.840 59.940 -2.738 1.00 14.22 155 CYS A N 1
ATOM 1286 C CA . CYS A 1 156 ? 38.953 60.710 -3.217 1.00 13.54 155 CYS A CA 1
ATOM 1287 C C . CYS A 1 156 ? 40.264 60.133 -2.766 1.00 16.40 155 CYS A C 1
ATOM 1288 O O . CYS A 1 156 ? 40.413 59.657 -1.631 1.00 15.84 155 CYS A O 1
ATOM 1291 N N . LEU A 1 157 ? 41.229 60.198 -3.671 1.00 13.91 156 LEU A N 1
ATOM 1292 C CA . LEU A 1 157 ? 42.659 60.038 -3.359 1.00 16.23 156 LEU A CA 1
ATOM 1293 C C . LEU A 1 157 ? 43.195 61.470 -3.130 1.00 15.15 156 LEU A C 1
ATOM 1294 O O . LEU A 1 157 ? 42.985 62.381 -3.896 1.00 17.84 156 LEU A O 1
ATOM 1299 N N . LEU A 1 158 ? 43.851 61.647 -2.013 1.00 14.78 157 LEU A N 1
ATOM 1300 C CA . LEU A 1 158 ? 44.469 62.936 -1.640 1.00 15.97 157 LEU A CA 1
ATOM 1301 C C . LEU A 1 158 ? 45.977 62.739 -1.628 1.00 15.59 157 LEU A C 1
ATOM 1302 O O . LEU A 1 158 ? 46.483 61.824 -0.940 1.00 16.73 157 LEU A O 1
ATOM 1307 N N . LEU A 1 159 ? 46.694 63.539 -2.405 1.00 14.79 158 LEU A N 1
ATOM 1308 C CA . LEU A 1 159 ? 48.168 63.518 -2.433 1.00 15.96 158 LEU A CA 1
ATOM 1309 C C . LEU A 1 159 ? 48.716 64.780 -1.806 1.00 16.26 158 LEU A C 1
ATOM 1310 O O . LEU A 1 159 ? 48.215 65.871 -2.113 1.00 16.87 158 LEU A O 1
ATOM 1315 N N . LEU A 1 160 ? 49.780 64.647 -1.025 1.00 15.27 159 LEU A N 1
ATOM 1316 C CA . LEU A 1 160 ? 50.588 65.759 -0.562 1.00 15.45 159 LEU A CA 1
ATOM 1317 C C . LEU A 1 160 ? 51.977 65.671 -1.173 1.00 14.93 159 LEU A C 1
ATOM 1318 O O . LEU A 1 160 ? 52.645 64.632 -1.083 1.00 16.61 159 LEU A O 1
ATOM 1323 N N . ASP A 1 161 ? 52.399 66.770 -1.795 1.00 16.21 160 ASP A N 1
ATOM 1324 C CA . ASP A 1 161 ? 53.751 66.903 -2.369 1.00 16.54 160 ASP A CA 1
ATOM 1325 C C . ASP A 1 161 ? 54.573 67.857 -1.514 1.00 16.70 160 ASP A C 1
ATOM 1326 O O . ASP A 1 161 ? 54.432 69.078 -1.673 1.00 17.12 160 ASP A O 1
ATOM 1331 N N . PRO A 1 162 ? 55.385 67.314 -0.585 1.00 17.31 161 PRO A N 1
ATOM 1332 C CA . PRO A 1 162 ? 56.110 68.235 0.286 1.00 14.70 161 PRO A CA 1
ATOM 1333 C C . PRO A 1 162 ? 57.121 69.126 -0.426 1.00 16.11 161 PRO A C 1
ATOM 1334 O O . PRO A 1 162 ? 57.863 68.658 -1.278 1.00 16.75 161 PRO A O 1
ATOM 1338 N N . VAL A 1 163 ? 57.096 70.399 -0.063 1.00 14.35 162 VAL A N 1
ATOM 1339 C CA A VAL A 1 163 ? 58.198 71.253 -0.473 0.50 13.51 162 VAL A CA 1
ATOM 1340 C CA B VAL A 1 163 ? 58.060 71.416 -0.448 0.50 14.43 162 VAL A CA 1
ATOM 1341 C C . VAL A 1 163 ? 59.038 71.751 0.688 1.00 15.71 162 VAL A C 1
ATOM 1342 O O . VAL A 1 163 ? 60.120 72.270 0.469 1.00 15.45 162 VAL A O 1
ATOM 1349 N N . GLN A 1 164 ? 58.596 71.525 1.921 1.00 14.36 163 GLN A N 1
ATOM 1350 C CA . GLN A 1 164 ? 59.392 71.844 3.077 1.00 13.93 163 GLN A CA 1
ATOM 1351 C C . GLN A 1 164 ? 59.139 70.777 4.118 1.00 13.91 163 GLN A C 1
ATOM 1352 O O . GLN A 1 164 ? 57.977 70.410 4.353 1.00 15.23 163 GLN A O 1
ATOM 1358 N N . VAL A 1 165 ? 60.211 70.268 4.735 1.00 13.60 164 VAL A N 1
ATOM 1359 C CA . VAL A 1 165 ? 60.115 69.245 5.760 1.00 13.57 164 VAL A CA 1
ATOM 1360 C C . VAL A 1 165 ? 60.991 69.663 6.946 1.00 14.74 164 VAL A C 1
ATOM 1361 O O . VAL A 1 165 ? 62.157 70.022 6.751 1.00 16.10 164 VAL A O 1
ATOM 1365 N N . ASP A 1 166 ? 60.457 69.617 8.156 1.00 14.37 165 ASP A N 1
ATOM 1366 C CA . ASP A 1 166 ? 61.178 69.924 9.430 1.00 14.19 165 ASP A CA 1
ATOM 1367 C C . ASP A 1 166 ? 61.153 68.630 10.221 1.00 15.63 165 ASP A C 1
ATOM 1368 O O . ASP A 1 166 ? 60.065 68.132 10.571 1.00 17.22 165 ASP A O 1
ATOM 1373 N N . HIS A 1 167 ? 62.308 68.040 10.458 1.00 12.87 166 HIS A N 1
ATOM 1374 C CA . HIS A 1 167 ? 62.450 66.800 11.215 1.00 12.64 166 HIS A CA 1
ATOM 1375 C C . HIS A 1 167 ? 63.113 67.057 12.553 1.00 12.80 166 HIS A C 1
ATOM 1376 O O . HIS A 1 167 ? 64.259 67.503 12.589 1.00 13.49 166 HIS A O 1
ATOM 1383 N N . LEU A 1 168 ? 62.411 66.769 13.636 1.00 13.52 167 LEU A N 1
ATOM 1384 C CA . LEU A 1 168 ? 62.862 66.994 14.993 1.00 12.68 167 LEU A CA 1
ATOM 1385 C C . LEU A 1 168 ? 63.009 65.629 15.660 1.00 13.50 167 LEU A C 1
ATOM 1386 O O . LEU A 1 168 ? 62.059 64.845 15.696 1.00 14.22 167 LEU A O 1
ATOM 1391 N N . GLU A 1 169 ? 64.214 65.357 16.155 1.00 14.54 168 GLU A N 1
ATOM 1392 C CA . GLU A 1 169 ? 64.543 64.155 16.924 1.00 13.99 168 GLU A CA 1
ATOM 1393 C C . GLU A 1 169 ? 64.714 64.560 18.379 1.00 15.94 168 GLU A C 1
ATOM 1394 O O . GLU A 1 169 ? 65.655 65.280 18.711 1.00 15.92 168 GLU A O 1
ATOM 1400 N N . LEU A 1 170 ? 63.830 64.095 19.258 1.00 15.43 169 LEU A N 1
ATOM 1401 C CA . LEU A 1 170 ? 63.974 64.430 20.660 1.00 15.89 169 LEU A CA 1
ATOM 1402 C C . LEU A 1 170 ? 65.076 63.627 21.314 1.00 18.49 169 LEU A C 1
ATOM 1403 O O . LEU A 1 170 ? 65.544 64.034 22.389 1.00 18.52 169 LEU A O 1
ATOM 1408 N N . ARG A 1 171 ? 65.467 62.497 20.743 1.00 18.37 170 ARG A N 1
ATOM 1409 C CA A ARG A 1 171 ? 66.577 61.690 21.269 0.50 22.54 170 ARG A CA 1
ATOM 1410 C CA B ARG A 1 171 ? 66.575 61.729 21.299 0.50 20.48 170 ARG A CA 1
ATOM 1411 C C . ARG A 1 171 ? 67.860 62.098 20.567 1.00 23.25 170 ARG A C 1
ATOM 1412 O O . ARG A 1 171 ? 68.371 61.347 19.740 1.00 27.36 170 ARG A O 1
ATOM 1427 N N . GLY A 1 172 ? 68.373 63.277 20.882 1.00 23.68 171 GLY A N 1
ATOM 1428 C CA . GLY A 1 172 ? 69.594 63.806 20.252 1.00 23.75 171 GLY A CA 1
ATOM 1429 C C . GLY A 1 172 ? 70.631 64.210 21.274 1.00 23.48 171 GLY A C 1
ATOM 1430 O O . GLY A 1 172 ? 70.732 63.631 22.352 1.00 24.63 171 GLY A O 1
ATOM 1431 N N . GLU A 1 173 ? 71.395 65.253 20.953 1.00 25.82 172 GLU A N 1
ATOM 1432 C CA . GLU A 1 173 ? 72.453 65.723 21.832 1.00 28.91 172 GLU A CA 1
ATOM 1433 C C . GLU A 1 173 ? 72.389 67.248 22.005 1.00 28.79 172 GLU A C 1
ATOM 1434 O O . GLU A 1 173 ? 73.321 67.970 21.624 1.00 31.27 172 GLU A O 1
ATOM 1437 N N . PRO A 1 174 ? 71.310 67.745 22.625 1.00 22.40 173 PRO A N 1
ATOM 1438 C CA . PRO A 1 174 ? 70.218 67.008 23.261 1.00 21.24 173 PRO A CA 1
ATOM 1439 C C . PRO A 1 174 ? 69.036 66.641 22.337 1.00 20.28 173 PRO A C 1
ATOM 1440 O O . PRO A 1 174 ? 68.292 65.675 22.621 1.00 19.27 173 PRO A O 1
ATOM 1444 N N . GLN A 1 175 ? 68.855 67.431 21.288 1.00 19.09 174 GLN A N 1
ATOM 1445 C CA . GLN A 1 175 ? 67.849 67.195 20.253 1.00 16.74 174 GLN A CA 1
ATOM 1446 C C . GLN A 1 175 ? 68.454 67.579 18.946 1.00 17.73 174 GLN A C 1
ATOM 1447 O O . GLN A 1 175 ? 69.392 68.387 18.918 1.00 19.70 174 GLN A O 1
ATOM 1453 N N . ASN A 1 176 ? 67.976 66.996 17.859 1.00 18.17 175 ASN A N 1
ATOM 1454 C CA . ASN A 1 176 ? 68.457 67.327 16.517 1.00 18.24 175 ASN A CA 1
ATOM 1455 C C . ASN A 1 176 ? 67.265 67.828 15.706 1.00 16.38 175 ASN A C 1
ATOM 1456 O O . ASN A 1 176 ? 66.166 67.291 15.829 1.00 17.04 175 ASN A O 1
ATOM 1461 N N . ARG A 1 177 ? 67.463 68.864 14.911 1.00 16.02 176 ARG A N 1
ATOM 1462 C CA . ARG A 1 177 ? 66.427 69.389 14.044 1.00 15.12 176 ARG A CA 1
ATOM 1463 C C . ARG A 1 177 ? 67.033 69.729 12.698 1.00 16.20 176 ARG A C 1
ATOM 1464 O O . ARG A 1 177 ? 68.088 70.377 12.633 1.00 16.46 176 ARG A O 1
ATOM 1472 N N . TRP A 1 178 ? 66.398 69.249 11.634 1.00 16.70 177 TRP A N 1
ATOM 1473 C CA . TRP A 1 178 ? 66.832 69.453 10.270 1.00 16.22 177 TRP A CA 1
ATOM 1474 C C . TRP A 1 178 ? 65.693 69.998 9.455 1.00 16.80 177 TRP A C 1
ATOM 1475 O O . TRP A 1 178 ? 64.566 69.519 9.575 1.00 16.09 177 TRP A O 1
ATOM 1486 N N . LEU A 1 179 ? 65.987 70.984 8.615 1.00 15.00 178 LEU A N 1
ATOM 1487 C CA . LEU A 1 179 ? 65.049 71.572 7.704 1.00 14.47 178 LEU A CA 1
ATOM 1488 C C . LEU A 1 179 ? 65.463 71.227 6.293 1.00 16.28 178 LEU A C 1
ATOM 1489 O O . LEU A 1 179 ? 66.621 71.379 5.919 1.00 16.48 178 LEU A O 1
ATOM 1494 N N . TYR A 1 180 ? 64.500 70.805 5.500 1.00 14.95 179 TYR A N 1
ATOM 1495 C CA . TYR A 1 180 ? 64.703 70.473 4.096 1.00 14.83 179 TYR A CA 1
ATOM 1496 C C .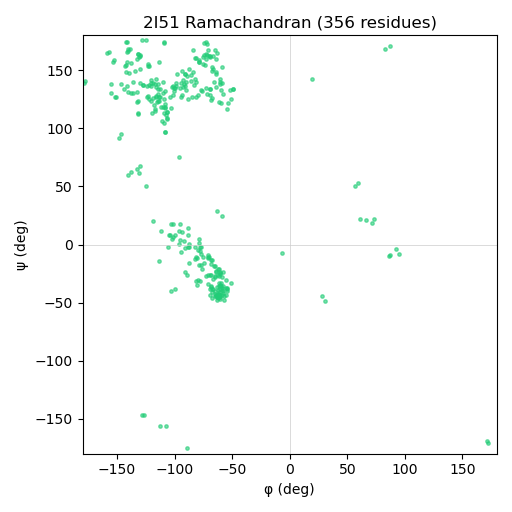 TYR A 1 180 ? 63.787 71.374 3.288 1.00 14.59 179 TYR A C 1
ATOM 1497 O O . TYR A 1 180 ? 62.614 71.543 3.621 1.00 15.06 179 TYR A O 1
ATOM 1506 N N . HIS A 1 181 ? 64.284 71.932 2.188 1.00 14.19 180 HIS A N 1
ATOM 1507 C CA . HIS A 1 181 ? 63.474 72.789 1.321 1.00 14.74 180 HIS A CA 1
ATOM 1508 C C . HIS A 1 181 ? 63.709 72.459 -0.158 1.00 16.40 180 HIS A C 1
ATOM 1509 O O . HIS A 1 181 ? 64.826 72.219 -0.554 1.00 17.93 180 HIS A O 1
ATOM 1516 N N . ARG A 1 182 ? 62.640 72.458 -0.939 1.00 15.63 181 ARG A N 1
ATOM 1517 C CA . ARG A 1 182 ? 62.695 72.203 -2.373 1.00 17.43 181 ARG A CA 1
ATOM 1518 C C . ARG A 1 182 ? 62.542 73.533 -3.108 1.00 20.05 181 ARG A C 1
ATOM 1519 O O . ARG A 1 182 ? 61.608 74.287 -2.819 1.00 20.18 181 ARG A O 1
ATOM 1527 N N . ASN A 1 183 ? 63.475 73.829 -4.014 1.00 23.13 182 ASN A N 1
ATOM 1528 C CA . ASN A 1 183 ? 63.416 75.104 -4.730 1.00 24.77 182 ASN A CA 1
ATOM 1529 C C . ASN A 1 183 ? 62.582 74.975 -5.999 1.00 28.59 182 ASN A C 1
ATOM 1530 O O . ASN A 1 183 ? 61.955 73.931 -6.256 1.00 24.60 182 ASN A O 1
ATOM 1535 N N . ASP A 1 184 ? 62.555 76.055 -6.782 1.00 30.90 183 ASP A N 1
ATOM 1536 C CA . ASP A 1 184 ? 61.795 76.091 -8.033 1.00 35.13 183 ASP A CA 1
ATOM 1537 C C . ASP A 1 184 ? 62.285 75.117 -9.109 1.00 34.36 183 ASP A C 1
ATOM 1538 O O . ASP A 1 184 ? 61.516 74.755 -10.012 1.00 36.50 183 ASP A O 1
ATOM 1543 N N . GLN A 1 185 ? 63.553 74.708 -9.021 1.00 32.92 184 GLN A N 1
ATOM 1544 C CA . GLN A 1 185 ? 64.132 73.674 -9.912 1.00 33.05 184 GLN A CA 1
ATOM 1545 C C . GLN A 1 185 ? 63.963 72.244 -9.419 1.00 32.33 184 GLN A C 1
ATOM 1546 O O . GLN A 1 185 ? 64.549 71.312 -9.987 1.00 29.79 184 GLN A O 1
ATOM 1552 N N . GLN A 1 186 ? 63.181 72.066 -8.346 1.00 29.20 185 GLN A N 1
ATOM 1553 C CA . GLN A 1 186 ? 62.895 70.747 -7.773 1.00 26.97 185 GLN A CA 1
ATOM 1554 C C . GLN A 1 186 ? 64.101 70.121 -7.049 1.00 24.25 185 GLN A C 1
ATOM 1555 O O . GLN A 1 186 ? 64.120 68.927 -6.766 1.00 27.23 185 GLN A O 1
ATOM 1559 N N . GLU A 1 187 ? 65.068 70.960 -6.710 1.00 24.41 186 GLU A N 1
ATOM 1560 C CA . GLU A 1 187 ? 66.261 70.522 -6.022 1.00 22.21 186 GLU A CA 1
ATOM 1561 C C . GLU A 1 187 ? 66.060 70.727 -4.511 1.00 21.41 186 GLU A C 1
ATOM 1562 O O . GLU A 1 187 ? 65.598 71.790 -4.082 1.00 20.13 186 GLU A O 1
ATOM 1568 N N . TRP A 1 188 ? 66.436 69.710 -3.733 1.00 19.54 187 TRP A N 1
ATOM 1569 C CA . TRP A 1 188 ? 66.352 69.789 -2.269 1.00 19.21 187 TRP A CA 1
ATOM 1570 C C . TRP A 1 188 ? 67.647 70.285 -1.642 1.00 21.09 187 TRP A C 1
ATOM 1571 O O . TRP A 1 188 ? 68.752 69.952 -2.095 1.00 25.52 187 TRP A O 1
ATOM 1582 N N . SER A 1 189 ? 67.499 71.111 -0.607 1.00 17.96 188 SER A N 1
ATOM 1583 C CA . SER A 1 189 ? 68.610 71.520 0.256 1.00 20.30 188 SER A CA 1
ATOM 1584 C C . SER A 1 189 ? 68.245 71.146 1.679 1.00 18.30 188 SER A C 1
ATOM 1585 O O . SER A 1 189 ? 67.070 70.916 1.987 1.00 17.61 188 SER A O 1
ATOM 1588 N N . SER A 1 190 ? 69.254 70.959 2.517 1.00 17.36 189 SER A N 1
ATOM 1589 C CA . SER A 1 190 ? 69.011 70.708 3.931 1.00 17.56 189 SER A CA 1
ATOM 1590 C C . SER A 1 190 ? 69.952 71.452 4.837 1.00 18.47 189 SER A C 1
ATOM 1591 O O . SER A 1 190 ? 71.047 71.833 4.425 1.00 19.02 189 SER A O 1
ATOM 1594 N N . GLU A 1 191 ? 69.521 71.677 6.070 1.00 17.48 190 GLU A N 1
ATOM 1595 C CA . GLU A 1 191 ? 70.341 72.376 7.038 1.00 20.27 190 GLU A CA 1
ATOM 1596 C C . GLU A 1 191 ? 69.953 72.008 8.452 1.00 18.94 190 GLU A C 1
ATOM 1597 O O . GLU A 1 191 ? 68.768 71.872 8.768 1.00 17.41 190 GLU A O 1
ATOM 1603 N N . ALA A 1 192 ? 70.948 71.806 9.283 1.00 18.25 191 ALA A N 1
ATOM 1604 C CA . ALA A 1 192 ? 70.722 71.584 10.696 1.00 16.75 191 ALA A CA 1
ATOM 1605 C C . ALA A 1 192 ? 70.411 72.945 11.337 1.00 17.31 191 ALA A C 1
ATOM 1606 O O . ALA A 1 192 ? 71.142 73.952 11.149 1.00 17.98 191 ALA A O 1
ATOM 1608 N N . ILE A 1 193 ? 69.349 72.958 12.158 1.00 15.04 192 ILE A N 1
ATOM 1609 C CA . ILE A 1 193 ? 68.882 74.186 12.807 1.00 16.32 192 ILE A CA 1
ATOM 1610 C C . ILE A 1 193 ? 68.692 73.952 14.293 1.00 17.05 192 ILE A C 1
ATOM 1611 O O . ILE A 1 193 ? 68.650 72.814 14.778 1.00 16.09 192 ILE A O 1
ATOM 1616 N N . ASN A 1 194 ? 68.632 75.038 15.055 1.00 16.06 193 ASN A N 1
ATOM 1617 C CA . ASN A 1 194 ? 68.439 74.891 16.486 1.00 16.47 193 ASN A CA 1
ATOM 1618 C C . ASN A 1 194 ? 67.035 74.375 16.808 1.00 17.13 193 ASN A C 1
ATOM 1619 O O . ASN A 1 194 ? 66.061 74.941 16.305 1.00 18.93 193 ASN A O 1
ATOM 1624 N N . PRO A 1 195 ? 66.937 73.373 17.701 1.00 18.30 194 PRO A N 1
ATOM 1625 C CA . PRO A 1 195 ? 65.618 72.894 18.116 1.00 22.93 194 PRO A CA 1
ATOM 1626 C C . PRO A 1 195 ? 64.657 74.000 18.555 1.00 31.79 194 PRO A C 1
ATOM 1627 O O . PRO A 1 195 ? 65.063 74.931 19.245 1.00 32.36 194 PRO A O 1
ATOM 1632 N N . GLY B 1 1 ? 33.986 79.125 30.185 1.00 51.18 0 GLY B N 1
ATOM 1633 C CA . GLY B 1 1 ? 33.093 79.485 31.321 1.00 53.20 0 GLY B CA 1
ATOM 1634 C C . GLY B 1 1 ? 33.591 78.916 32.640 1.00 54.15 0 GLY B C 1
ATOM 1635 O O . GLY B 1 1 ? 34.574 78.162 32.660 1.00 56.66 0 GLY B O 1
ATOM 1644 N N . SER B 1 3 ? 31.437 77.176 34.838 1.00 32.78 2 SER B N 1
ATOM 1645 C CA . SER B 1 3 ? 30.890 75.825 34.839 1.00 29.84 2 SER B CA 1
ATOM 1646 C C . SER B 1 3 ? 31.731 74.942 33.937 1.00 24.49 2 SER B C 1
ATOM 1647 O O . SER B 1 3 ? 32.167 75.402 32.892 1.00 23.70 2 SER B O 1
ATOM 1650 N N . LEU B 1 4 ? 31.934 73.682 34.326 1.00 25.02 3 LEU B N 1
ATOM 1651 C CA . LEU B 1 4 ? 32.644 72.728 33.477 1.00 22.47 3 LEU B CA 1
ATOM 1652 C C . LEU B 1 4 ? 31.913 72.568 32.157 1.00 18.97 3 LEU B C 1
ATOM 1653 O O . LEU B 1 4 ? 30.687 72.351 32.129 1.00 20.14 3 LEU B O 1
ATOM 1658 N N . ALA B 1 5 ? 32.668 72.625 31.057 1.00 16.57 4 ALA B N 1
ATOM 1659 C CA . ALA B 1 5 ? 32.093 72.392 29.743 1.00 14.72 4 ALA B CA 1
ATOM 1660 C C . ALA B 1 5 ? 31.656 70.938 29.629 1.00 17.49 4 ALA B C 1
ATOM 1661 O O . ALA B 1 5 ? 32.246 70.070 30.275 1.00 19.34 4 ALA B O 1
ATOM 1663 N N . PRO B 1 6 ? 30.656 70.662 28.789 1.00 18.53 5 PRO B N 1
ATOM 1664 C CA . PRO B 1 6 ? 30.087 69.308 28.707 1.00 18.73 5 PRO B CA 1
ATOM 1665 C C . PRO B 1 6 ? 30.974 68.220 28.131 1.00 20.14 5 PRO B C 1
ATOM 1666 O O . PRO B 1 6 ? 30.619 67.043 28.230 1.00 21.41 5 PRO B O 1
ATOM 1670 N N . TRP B 1 7 ? 32.085 68.612 27.492 1.00 16.06 6 TRP B N 1
ATOM 1671 C CA . TRP B 1 7 ? 33.111 67.700 26.980 1.00 15.51 6 TRP B CA 1
ATOM 1672 C C . TRP B 1 7 ? 34.227 67.424 28.000 1.00 15.96 6 TRP B C 1
ATOM 1673 O O . TRP B 1 7 ? 35.137 66.629 27.734 1.00 15.17 6 TRP B O 1
ATOM 1684 N N . ARG B 1 8 ? 34.195 68.064 29.170 1.00 15.20 7 ARG B N 1
ATOM 1685 C CA . ARG B 1 8 ? 35.283 67.920 30.148 1.00 14.74 7 ARG B CA 1
ATOM 1686 C C . ARG B 1 8 ? 35.297 66.487 30.686 1.00 15.94 7 ARG B C 1
ATOM 1687 O O . ARG B 1 8 ? 36.356 65.938 30.894 1.00 16.30 7 ARG B O 1
ATOM 1695 N N . GLY B 1 9 ? 34.149 65.888 30.911 1.00 17.51 8 GLY B N 1
ATOM 1696 C CA . GLY B 1 9 ? 34.133 64.505 31.373 1.00 17.26 8 GLY B CA 1
ATOM 1697 C C . GLY B 1 9 ? 34.787 63.547 30.389 1.00 17.01 8 GLY B C 1
ATOM 1698 O O . GLY B 1 9 ? 35.587 62.697 30.773 1.00 17.67 8 GLY B O 1
ATOM 1699 N N . ALA B 1 10 ? 34.477 63.741 29.117 1.00 15.15 9 ALA B N 1
ATOM 1700 C CA . ALA B 1 10 ? 35.035 62.916 28.056 1.00 15.59 9 ALA B CA 1
ATOM 1701 C C . ALA B 1 10 ? 36.534 63.037 28.012 1.00 15.58 9 ALA B C 1
ATOM 1702 O O . ALA B 1 10 ? 37.239 62.021 27.812 1.00 16.53 9 ALA B O 1
ATOM 1704 N N . ILE B 1 11 ? 37.082 6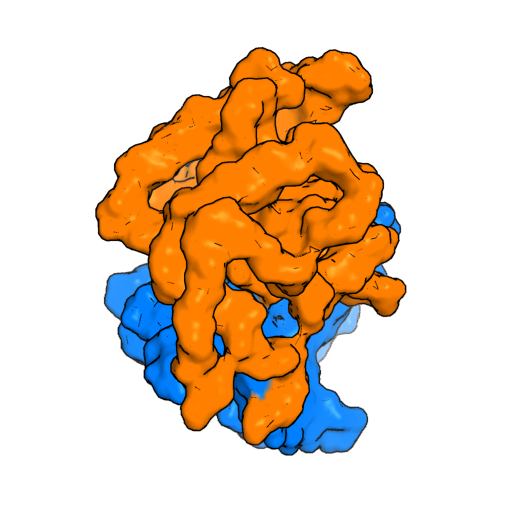4.254 28.156 1.00 15.73 10 ILE B N 1
ATOM 1705 C CA A ILE B 1 11 ? 38.557 64.459 28.184 0.50 13.13 10 ILE B CA 1
ATOM 1706 C CA B ILE B 1 11 ? 38.531 64.381 28.107 0.50 15.81 10 ILE B CA 1
ATOM 1707 C C . ILE B 1 11 ? 39.162 63.774 29.393 1.00 16.30 10 ILE B C 1
ATOM 1708 O O . ILE B 1 11 ? 40.209 63.136 29.304 1.00 15.79 10 ILE B O 1
ATOM 1717 N N . ALA B 1 12 ? 38.518 63.932 30.559 1.00 16.44 11 ALA B N 1
ATOM 1718 C CA . ALA B 1 12 ? 38.989 63.261 31.766 1.00 15.89 11 ALA B CA 1
ATOM 1719 C C . ALA B 1 12 ? 39.054 61.770 31.594 1.00 16.56 11 ALA B C 1
ATOM 1720 O O . ALA B 1 12 ? 40.013 61.150 32.021 1.00 16.79 11 ALA B O 1
ATOM 1722 N N . HIS B 1 13 ? 38.019 61.198 30.995 1.00 16.73 12 HIS B N 1
ATOM 1723 C CA . HIS B 1 13 ? 37.973 59.737 30.813 1.00 16.69 12 HIS B CA 1
ATOM 1724 C C . HIS B 1 13 ? 39.132 59.313 29.869 1.00 15.28 12 HIS B C 1
ATOM 1725 O O . HIS B 1 13 ? 39.830 58.328 30.109 1.00 16.66 12 HIS B O 1
ATOM 1732 N N . ALA B 1 14 ? 39.337 60.076 28.797 1.00 15.05 13 ALA B N 1
ATOM 1733 C CA . ALA B 1 14 ? 40.394 59.762 27.805 1.00 13.72 13 ALA B CA 1
ATOM 1734 C C . ALA B 1 14 ? 41.740 59.815 28.457 1.00 14.74 13 ALA B C 1
ATOM 1735 O O . ALA B 1 14 ? 42.566 58.907 28.291 1.00 16.11 13 ALA B O 1
ATOM 1737 N N . LEU B 1 15 ? 41.971 60.840 29.242 1.00 15.00 14 LEU B N 1
ATOM 1738 C CA . LEU B 1 15 ? 43.267 60.989 29.897 1.00 15.52 14 LEU B CA 1
ATOM 1739 C C . LEU B 1 15 ? 43.504 59.787 30.851 1.00 15.79 14 LEU B C 1
ATOM 1740 O O . LEU B 1 15 ? 44.593 59.183 30.887 1.00 16.57 14 LEU B O 1
ATOM 1745 N N . HIS B 1 16 ? 42.469 59.430 31.604 1.00 15.89 15 HIS B N 1
ATOM 1746 C CA . HIS B 1 16 ? 42.588 58.319 32.548 1.00 15.16 15 HIS B CA 1
ATOM 1747 C C . HIS B 1 16 ? 42.867 57.017 31.817 1.00 15.85 15 HIS B C 1
ATOM 1748 O O . HIS B 1 16 ? 43.737 56.195 32.207 1.00 17.32 15 HIS B O 1
ATOM 1755 N N . ARG B 1 17 ? 42.091 56.774 30.766 1.00 14.87 16 ARG B N 1
ATOM 1756 C CA . ARG B 1 17 ? 42.101 55.493 30.086 1.00 15.10 16 ARG B CA 1
ATOM 1757 C C . ARG B 1 17 ? 43.287 55.319 29.163 1.00 17.93 16 ARG B C 1
ATOM 1758 O O . ARG B 1 17 ? 43.471 54.245 28.624 1.00 18.90 16 ARG B O 1
ATOM 1766 N N . ASN B 1 18 ? 44.075 56.374 29.000 1.00 14.71 17 ASN B N 1
ATOM 1767 C CA . ASN B 1 18 ? 45.311 56.329 28.222 1.00 16.14 17 ASN B CA 1
ATOM 1768 C C . ASN B 1 18 ? 46.531 56.663 29.085 1.00 18.21 17 ASN B C 1
ATOM 1769 O O . ASN B 1 18 ? 47.621 56.959 28.576 1.00 19.26 17 ASN B O 1
ATOM 1774 N N . ARG B 1 19 ? 46.378 56.533 30.408 1.00 16.71 18 ARG B N 1
ATOM 1775 C CA . ARG B 1 19 ? 47.411 57.012 31.317 1.00 17.88 18 ARG B CA 1
ATOM 1776 C C . ARG B 1 19 ? 48.707 56.187 31.240 1.00 17.59 18 ARG B C 1
ATOM 1777 O O . ARG B 1 19 ? 49.757 56.712 31.686 1.00 23.97 18 ARG B O 1
ATOM 1785 N N . SER B 1 20 ? 48.683 54.986 30.675 1.00 17.94 19 SER B N 1
ATOM 1786 C CA . SER B 1 20 ? 49.915 54.224 30.548 1.00 20.96 19 SER B CA 1
ATOM 1787 C C . SER B 1 20 ? 50.813 54.749 29.424 1.00 21.69 19 SER B C 1
ATOM 1788 O O . SER B 1 20 ? 51.963 54.309 29.297 1.00 22.24 19 SER B O 1
ATOM 1791 N N . LEU B 1 21 ? 50.292 55.645 28.592 1.00 18.61 20 LEU B N 1
ATOM 1792 C CA . LEU B 1 21 ? 51.054 56.175 27.431 1.00 17.22 20 LEU B CA 1
ATOM 1793 C C . LEU B 1 21 ? 51.460 57.587 27.729 1.00 18.24 20 LEU B C 1
ATOM 1794 O O . LEU B 1 21 ? 50.617 58.467 27.792 1.00 18.10 20 LEU B O 1
ATOM 1799 N N . VAL B 1 22 ? 52.759 57.839 27.869 1.00 18.81 21 VAL B N 1
ATOM 1800 C CA . VAL B 1 22 ? 53.179 59.208 28.167 1.00 21.07 21 VAL B CA 1
ATOM 1801 C C . VAL B 1 22 ? 52.722 60.178 27.057 1.00 18.72 21 VAL B C 1
ATOM 1802 O O . VAL B 1 22 ? 52.330 61.335 27.274 1.00 20.49 21 VAL B O 1
ATOM 1806 N N . TYR B 1 23 ? 52.744 59.664 25.834 1.00 16.87 22 TYR B N 1
ATOM 1807 C CA . TYR B 1 23 ? 52.450 60.467 24.681 1.00 17.06 22 TYR B CA 1
ATOM 1808 C C . TYR B 1 23 ? 50.974 60.727 24.444 1.00 17.09 22 TYR B C 1
ATOM 1809 O O . TYR B 1 23 ? 50.595 61.441 23.508 1.00 18.48 22 TYR B O 1
ATOM 1818 N N . ALA B 1 24 ? 50.098 60.166 25.280 1.00 17.40 23 ALA B N 1
ATOM 1819 C CA . ALA B 1 24 ? 48.674 60.522 25.200 1.00 17.57 23 ALA B CA 1
ATOM 1820 C C . ALA B 1 24 ? 48.430 61.988 25.612 1.00 17.60 23 ALA B C 1
ATOM 1821 O O . ALA B 1 24 ? 47.383 62.519 25.291 1.00 19.23 23 ALA B O 1
ATOM 1823 N N . ARG B 1 25 ? 49.401 62.658 26.219 1.00 16.59 24 ARG B N 1
ATOM 1824 C CA . ARG B 1 25 ? 49.266 64.084 26.470 1.00 16.79 24 ARG B CA 1
ATOM 1825 C C . ARG B 1 25 ? 49.918 64.958 25.412 1.00 16.78 24 ARG B C 1
ATOM 1826 O O . ARG B 1 25 ? 50.081 66.147 25.620 1.00 19.26 24 ARG B O 1
ATOM 1834 N N . TYR B 1 26 ? 50.309 64.372 24.281 1.00 14.78 25 TYR B N 1
ATOM 1835 C CA . TYR B 1 26 ? 50.861 65.159 23.191 1.00 14.34 25 TYR B CA 1
ATOM 1836 C C . TYR B 1 26 ? 49.750 65.374 22.163 1.00 16.83 25 TYR B C 1
ATOM 1837 O O . TYR B 1 26 ? 48.996 64.459 21.809 1.00 18.23 25 TYR B O 1
ATOM 1846 N N . LEU B 1 27 ? 49.621 66.580 21.683 1.00 14.33 26 LEU B N 1
ATOM 1847 C CA . LEU B 1 27 ? 48.552 66.919 20.763 1.00 13.49 26 LEU B CA 1
ATOM 1848 C C . LEU B 1 27 ? 49.142 67.867 19.714 1.00 14.54 26 LEU B C 1
ATOM 1849 O O . LEU B 1 27 ? 50.218 68.451 19.884 1.00 14.25 26 LEU B O 1
ATOM 1854 N N . GLN B 1 28 ? 48.420 68.093 18.628 1.00 14.67 27 GLN B N 1
ATOM 1855 C CA . GLN B 1 28 ? 48.925 68.902 17.542 1.00 14.77 27 GLN B CA 1
ATOM 1856 C C . GLN B 1 28 ? 48.140 70.185 17.422 1.00 15.09 27 GLN B C 1
ATOM 1857 O O . GLN B 1 28 ? 46.927 70.157 17.338 1.00 17.53 27 GLN B O 1
ATOM 1863 N N . LEU B 1 29 ? 48.840 71.304 17.414 1.00 13.46 28 LEU B N 1
ATOM 1864 C CA . LEU B 1 29 ? 48.235 72.641 17.402 1.00 13.61 28 LEU B CA 1
ATOM 1865 C C . LEU B 1 29 ? 48.463 73.245 16.015 1.00 16.26 28 LEU B C 1
ATOM 1866 O O . LEU B 1 29 ? 49.603 73.455 15.559 1.00 15.18 28 LEU B O 1
ATOM 1871 N N . ALA B 1 30 ? 47.388 73.528 15.311 1.00 13.58 29 ALA B N 1
ATOM 1872 C CA . ALA B 1 30 ? 47.414 74.203 14.027 1.00 14.43 29 ALA B CA 1
ATOM 1873 C C . ALA B 1 30 ? 47.069 75.664 14.164 1.00 16.78 29 ALA B C 1
ATOM 1874 O O . ALA B 1 30 ? 46.077 76.043 14.786 1.00 15.49 29 ALA B O 1
ATOM 1876 N N . THR B 1 31 ? 47.914 76.484 13.520 1.00 14.81 30 THR B N 1
ATOM 1877 C CA . THR B 1 31 ? 47.735 77.897 13.425 1.00 15.39 30 THR B CA 1
ATOM 1878 C C . THR B 1 31 ? 47.749 78.299 11.925 1.00 14.82 30 THR B C 1
ATOM 1879 O O . THR B 1 31 ? 47.998 77.478 11.060 1.00 16.04 30 THR B O 1
ATOM 1883 N N . VAL B 1 32 ? 47.519 79.571 11.648 1.00 16.40 31 VAL B N 1
ATOM 1884 C CA . VAL B 1 32 ? 47.657 80.093 10.292 1.00 15.49 31 VAL B CA 1
ATOM 1885 C C . VAL B 1 32 ? 48.759 81.131 10.330 1.00 17.12 31 VAL B C 1
ATOM 1886 O O . VAL B 1 32 ? 48.856 81.952 11.280 1.00 19.58 31 VAL B O 1
ATOM 1890 N N . GLN B 1 33 ? 49.599 81.093 9.308 1.00 15.44 32 GLN B N 1
ATOM 1891 C 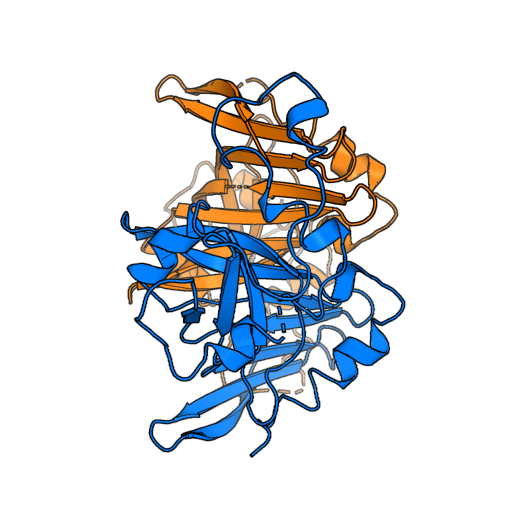CA . GLN B 1 33 ? 50.669 82.063 9.124 1.00 18.26 32 GLN B CA 1
ATOM 1892 C C . GLN B 1 33 ? 50.144 83.339 8.460 1.00 18.59 32 GLN B C 1
ATOM 1893 O O . GLN B 1 33 ? 49.101 83.338 7.790 1.00 18.82 32 GLN B O 1
ATOM 1899 N N . PRO B 1 34 ? 50.905 84.430 8.603 1.00 19.97 33 PRO B N 1
ATOM 1900 C CA . PRO B 1 34 ? 50.538 85.665 7.923 1.00 20.67 33 PRO B CA 1
ATOM 1901 C C . PRO B 1 34 ? 50.357 85.540 6.425 1.00 22.34 33 PRO B C 1
ATOM 1902 O O . PRO B 1 34 ? 49.480 86.195 5.867 1.00 22.83 33 PRO B O 1
ATOM 1906 N N . ASN B 1 35 ? 51.086 84.629 5.769 1.00 21.60 34 ASN B N 1
ATOM 1907 C CA . ASN B 1 35 ? 50.848 84.386 4.361 1.00 21.00 34 ASN B CA 1
ATOM 1908 C C . ASN B 1 35 ? 49.644 83.503 4.033 1.00 22.31 34 ASN B C 1
ATOM 1909 O O . ASN B 1 35 ? 49.423 83.184 2.874 1.00 21.84 34 ASN B O 1
ATOM 1914 N N . GLY B 1 36 ? 48.869 83.116 5.047 1.00 19.12 35 GLY B N 1
ATOM 1915 C CA . GLY B 1 36 ? 47.640 82.371 4.829 1.00 20.82 35 GLY B CA 1
ATOM 1916 C C . GLY B 1 36 ? 47.768 80.869 4.869 1.00 19.54 35 GLY B C 1
ATOM 1917 O O . GLY B 1 36 ? 46.778 80.184 4.749 1.00 21.34 35 GLY B O 1
ATOM 1918 N N . ARG B 1 37 ? 48.983 80.365 5.014 1.00 18.44 36 ARG B N 1
ATOM 1919 C CA . ARG B 1 37 ? 49.216 78.933 5.012 1.00 16.36 36 ARG B CA 1
ATOM 1920 C C . ARG B 1 37 ? 49.153 78.387 6.409 1.00 16.09 36 ARG B C 1
ATOM 1921 O O . ARG B 1 37 ? 49.522 79.059 7.354 1.00 16.74 36 ARG B O 1
ATOM 1929 N N . PRO B 1 38 ? 48.668 77.155 6.548 1.00 16.69 37 PRO B N 1
ATOM 1930 C CA . PRO B 1 38 ? 48.621 76.532 7.873 1.00 15.83 37 PRO B CA 1
ATOM 1931 C C . PRO B 1 38 ? 50.002 76.166 8.407 1.00 16.88 37 PRO B C 1
ATOM 1932 O O . PRO B 1 38 ? 50.957 76.055 7.629 1.00 18.06 37 PRO B O 1
ATOM 1936 N N . ALA B 1 39 ? 50.078 75.941 9.722 1.00 14.50 38 ALA B N 1
ATOM 1937 C CA . ALA B 1 39 ? 51.269 75.429 10.374 1.00 15.31 38 ALA B CA 1
ATOM 1938 C C . ALA B 1 39 ? 50.750 74.494 11.433 1.00 17.17 38 ALA B C 1
ATOM 1939 O O . ALA B 1 39 ? 49.655 74.702 11.936 1.00 17.56 38 ALA B O 1
ATOM 1941 N N . ASN B 1 40 ? 51.496 73.441 11.753 1.00 15.07 39 ASN B N 1
ATOM 1942 C CA . ASN B 1 40 ? 51.013 72.361 12.627 1.00 13.41 39 ASN B CA 1
ATOM 1943 C C . ASN B 1 40 ? 52.182 71.725 13.355 1.00 14.34 39 ASN B C 1
ATOM 1944 O O . ASN B 1 40 ? 53.151 71.362 12.716 1.00 15.21 39 ASN B O 1
ATOM 1949 N N . ARG B 1 41 ? 52.112 71.640 14.689 1.00 14.53 40 ARG B N 1
ATOM 1950 C CA . ARG B 1 41 ? 53.212 71.069 15.448 1.00 13.74 40 ARG B CA 1
ATOM 1951 C C . ARG B 1 41 ? 52.701 70.508 16.737 1.00 13.41 40 ARG B C 1
ATOM 1952 O O . ARG B 1 41 ? 51.659 70.947 17.270 1.00 13.96 40 ARG B O 1
ATOM 1960 N N . THR B 1 42 ? 53.448 69.574 17.291 1.00 13.79 41 THR B N 1
ATOM 1961 C CA . THR B 1 42 ? 53.066 68.909 18.524 1.00 14.36 41 THR B CA 1
ATOM 1962 C C . THR B 1 42 ? 53.465 69.783 19.727 1.00 13.90 41 THR B C 1
ATOM 1963 O O . THR B 1 42 ? 54.533 70.422 19.737 1.00 14.60 41 THR B O 1
ATOM 1967 N N . LEU B 1 43 ? 52.599 69.772 20.739 1.00 13.83 42 LEU B N 1
ATOM 1968 C CA . LEU B 1 43 ? 52.843 70.380 22.017 1.00 13.77 42 LEU B CA 1
ATOM 1969 C C . LEU B 1 43 ? 52.483 69.385 23.103 1.00 14.22 42 LEU B C 1
ATOM 1970 O O . LEU B 1 43 ? 51.655 68.484 22.892 1.00 16.43 42 LEU B O 1
ATOM 1975 N N . VAL B 1 44 ? 52.941 69.637 24.334 1.00 13.78 43 VAL B N 1
ATOM 1976 C CA . VAL B 1 44 ? 52.510 68.864 25.488 1.00 14.88 43 VAL B CA 1
ATOM 1977 C C . VAL B 1 44 ? 51.332 69.575 26.175 1.00 14.58 43 VAL B C 1
ATOM 1978 O O . VAL B 1 44 ? 51.428 70.757 26.515 1.00 15.08 43 VAL B O 1
ATOM 1982 N N . PHE B 1 45 ? 50.249 68.852 26.373 1.00 13.79 44 PHE B N 1
ATOM 1983 C CA . PHE B 1 45 ? 49.141 69.318 27.182 1.00 14.88 44 PHE B CA 1
ATOM 1984 C C . PHE B 1 45 ? 49.563 69.398 28.636 1.00 14.13 44 PHE B C 1
ATOM 1985 O O . PHE B 1 45 ? 50.024 68.411 29.194 1.00 16.34 44 PHE B O 1
ATOM 1993 N N . ARG B 1 46 ? 49.404 70.571 29.241 1.00 13.67 45 ARG B N 1
ATOM 1994 C CA A ARG B 1 46 ? 49.734 70.758 30.648 0.50 14.74 45 ARG B CA 1
ATOM 1995 C CA B ARG B 1 46 ? 49.728 70.750 30.650 0.50 15.06 45 ARG B CA 1
ATOM 1996 C C . ARG B 1 46 ? 48.530 71.208 31.469 1.00 15.30 45 ARG B C 1
ATOM 1997 O O . ARG B 1 46 ? 48.608 72.178 32.223 1.00 16.96 45 ARG B O 1
ATOM 2012 N N . GLY B 1 47 ? 47.418 70.497 31.317 1.00 15.52 46 GLY B N 1
ATOM 2013 C CA . GLY B 1 47 ? 46.302 70.637 32.215 1.00 16.10 46 GLY B CA 1
ATOM 2014 C C . GLY B 1 47 ? 45.403 71.790 31.885 1.00 17.20 46 GLY B C 1
ATOM 2015 O O . GLY B 1 47 ? 45.719 72.650 31.080 1.00 17.44 46 GLY B O 1
ATOM 2016 N N . PHE B 1 48 ? 44.248 71.812 32.519 1.00 16.49 47 PHE B N 1
ATOM 2017 C CA . PHE B 1 48 ? 43.331 72.935 32.409 1.00 15.83 47 PHE B CA 1
ATOM 2018 C C . PHE B 1 48 ? 43.707 74.004 33.423 1.00 17.23 47 PHE B C 1
ATOM 2019 O O . PHE B 1 48 ? 44.125 73.698 34.551 1.00 20.16 47 PHE B O 1
ATOM 2027 N N . LEU B 1 49 ? 43.510 75.252 33.041 1.00 17.12 48 LEU B N 1
ATOM 2028 C CA . LEU B 1 49 ? 43.714 76.355 33.967 1.00 17.15 48 LEU B CA 1
ATOM 2029 C C . LEU B 1 49 ? 42.601 76.352 34.994 1.00 18.47 48 LEU B C 1
ATOM 2030 O O . LEU B 1 49 ? 41.403 76.325 34.653 1.00 19.29 48 LEU B O 1
ATOM 2035 N N . GLU B 1 50 ? 43.001 76.410 36.251 1.00 19.95 49 GLU B N 1
ATOM 2036 C CA . GLU B 1 50 ? 42.084 76.326 37.375 1.00 22.76 49 GLU B CA 1
ATOM 2037 C C . GLU B 1 50 ? 40.905 77.277 37.209 1.00 21.74 49 GLU B C 1
ATOM 2038 O O . GLU B 1 50 ? 41.081 78.439 36.824 1.00 24.09 49 GLU B O 1
ATOM 2041 N N . ASP B 1 51 ? 39.719 76.742 37.467 1.00 19.68 50 ASP B N 1
ATOM 2042 C CA . ASP B 1 51 ? 38.438 77.468 37.431 1.00 25.34 50 ASP B CA 1
ATOM 2043 C C . ASP B 1 51 ? 38.025 77.943 36.037 1.00 24.65 50 ASP B C 1
ATOM 2044 O O . ASP B 1 51 ? 37.199 78.867 35.904 1.00 25.24 50 ASP B O 1
ATOM 2047 N N . THR B 1 52 ? 38.587 77.298 35.001 1.00 20.70 51 THR B N 1
ATOM 2048 C CA . THR B 1 52 ? 38.250 77.608 33.639 1.00 18.67 51 THR B CA 1
ATOM 2049 C C . THR B 1 52 ? 38.220 76.309 32.810 1.00 17.43 51 THR B C 1
ATOM 2050 O O . THR B 1 52 ? 38.622 75.237 33.275 1.00 18.83 51 THR B O 1
ATOM 2054 N N . ASN B 1 53 ? 37.798 76.457 31.567 1.00 16.27 52 ASN B N 1
ATOM 2055 C CA . ASN B 1 53 ? 37.894 75.391 30.580 1.00 16.24 52 ASN B CA 1
ATOM 2056 C C . ASN B 1 53 ? 39.054 75.561 29.606 1.00 15.14 52 ASN B C 1
ATOM 2057 O O . ASN B 1 53 ? 39.093 74.965 28.533 1.00 16.10 52 ASN B O 1
ATOM 2062 N N . GLN B 1 54 ? 40.007 76.409 29.973 1.00 16.46 53 GLN B N 1
ATOM 2063 C CA . GLN B 1 54 ? 41.128 76.726 29.076 1.00 14.86 53 GLN B CA 1
ATOM 2064 C C . GLN B 1 54 ? 42.221 75.687 29.252 1.00 14.67 53 GLN B C 1
ATOM 2065 O O . GLN B 1 54 ? 42.505 75.248 30.364 1.00 15.66 53 GLN B O 1
ATOM 2071 N N . LEU B 1 55 ? 42.836 75.297 28.146 1.00 14.80 54 LEU B N 1
ATOM 2072 C CA . LEU B 1 55 ? 43.930 74.347 28.138 1.00 14.38 54 LEU B CA 1
ATOM 2073 C C . LEU B 1 55 ? 45.245 75.081 28.237 1.00 15.53 54 LEU B C 1
ATOM 2074 O O . LEU B 1 55 ? 45.399 76.091 27.557 1.00 15.60 54 LEU B O 1
ATOM 2079 N N . ARG B 1 56 ? 46.185 74.557 29.051 1.00 15.31 55 ARG B N 1
ATOM 2080 C CA . ARG B 1 56 ? 47.513 75.145 29.198 1.00 15.10 55 ARG B CA 1
ATOM 2081 C C . ARG B 1 56 ? 48.590 74.463 28.380 1.00 13.24 55 ARG B C 1
ATOM 2082 O O . ARG B 1 56 ? 48.709 73.241 28.366 1.00 14.90 55 ARG B O 1
ATOM 2090 N N . PHE B 1 57 ? 49.425 75.302 27.745 1.00 13.63 56 PHE B N 1
ATOM 2091 C CA . PHE B 1 57 ? 50.636 74.880 27.055 1.00 13.84 56 PHE B CA 1
ATOM 2092 C C . PHE B 1 57 ? 51.724 75.909 27.372 1.00 14.97 56 PHE B C 1
ATOM 2093 O O . PHE B 1 57 ? 51.455 76.987 27.886 1.00 16.49 56 PHE B O 1
ATOM 2101 N N . ILE B 1 58 ? 52.947 75.533 27.022 1.00 14.55 57 ILE B N 1
ATOM 2102 C CA . ILE B 1 58 ? 54.072 76.486 27.115 1.00 15.14 57 ILE B CA 1
ATOM 2103 C C . ILE B 1 58 ? 54.729 76.613 25.738 1.00 16.10 57 ILE B C 1
ATOM 2104 O O . ILE B 1 58 ? 54.689 75.673 24.939 1.00 15.62 57 ILE B O 1
ATOM 2109 N N . THR B 1 59 ? 55.352 77.761 25.486 1.00 14.17 58 THR B N 1
ATOM 2110 C CA . THR B 1 59 ? 56.128 77.933 24.275 1.00 14.72 58 THR B CA 1
ATOM 2111 C C . THR B 1 59 ? 57.155 79.042 24.461 1.00 15.49 58 THR B C 1
ATOM 2112 O O . THR B 1 59 ? 57.079 79.788 25.447 1.00 15.05 58 THR B O 1
ATOM 2116 N N . ASP B 1 60 ? 58.124 79.113 23.547 1.00 15.91 59 ASP B N 1
ATOM 2117 C CA . ASP B 1 60 ? 59.178 80.112 23.590 1.00 14.81 59 ASP B CA 1
ATOM 2118 C C . ASP B 1 60 ? 58.728 81.340 22.790 1.00 15.88 59 ASP B C 1
ATOM 2119 O O . ASP B 1 60 ? 58.172 81.174 21.678 1.00 16.07 59 ASP B O 1
ATOM 2124 N N . THR B 1 61 ? 58.950 82.547 23.313 1.00 16.50 60 THR B N 1
ATOM 2125 C CA . THR B 1 61 ? 58.623 83.771 22.587 1.00 16.39 60 THR B CA 1
ATOM 2126 C C . THR B 1 61 ? 59.366 83.891 21.283 1.00 15.93 60 THR B C 1
ATOM 2127 O O . THR B 1 61 ? 58.909 84.576 20.368 1.00 18.02 60 THR B O 1
ATOM 2131 N N . ARG B 1 62 ? 60.512 83.224 21.188 1.00 15.60 61 ARG B N 1
ATOM 2132 C CA . ARG B 1 62 ? 61.356 83.283 20.004 1.00 16.27 61 ARG B CA 1
ATOM 2133 C C . ARG B 1 62 ? 60.889 82.342 18.876 1.00 16.69 61 ARG B C 1
ATOM 2134 O O . ARG B 1 62 ? 61.426 82.379 17.743 1.00 18.04 61 ARG B O 1
ATOM 2142 N N . SER B 1 63 ? 59.948 81.466 19.178 1.00 15.35 62 SER B N 1
ATOM 2143 C CA . SER B 1 63 ? 59.455 80.454 18.216 1.00 15.15 62 SER B CA 1
ATOM 2144 C C . SER B 1 63 ? 58.573 81.151 17.166 1.00 16.00 62 SER B C 1
ATOM 2145 O O . SER B 1 63 ? 57.919 82.207 17.396 1.00 17.04 62 SER B O 1
ATOM 2148 N N . ALA B 1 64 ? 58.516 80.519 15.987 1.00 17.99 63 ALA B N 1
ATOM 2149 C CA . ALA B 1 64 ? 57.685 81.030 14.908 1.00 18.26 63 ALA B CA 1
ATOM 2150 C C . ALA B 1 64 ? 56.225 81.081 15.278 1.00 16.10 63 ALA B C 1
ATOM 2151 O O . ALA B 1 64 ? 55.527 82.032 14.868 1.00 18.67 63 ALA B O 1
ATOM 2153 N N . LYS B 1 65 ? 55.732 80.127 16.072 1.00 16.01 64 LYS B N 1
ATOM 2154 C CA . LYS B 1 65 ? 54.309 80.111 16.373 1.00 16.66 64 LYS B CA 1
ATOM 2155 C C . LYS B 1 65 ? 53.945 81.366 17.176 1.00 19.30 64 LYS B C 1
ATOM 2156 O O . LYS B 1 65 ? 52.815 81.830 17.118 1.00 17.86 64 LYS B O 1
ATOM 2162 N N . ALA B 1 66 ? 54.888 81.917 17.918 1.00 19.96 65 ALA B N 1
ATOM 2163 C CA . ALA B 1 66 ? 54.545 83.078 18.753 1.00 19.58 65 ALA B CA 1
ATOM 2164 C C . ALA B 1 66 ? 54.085 84.267 17.908 1.00 19.47 65 ALA B C 1
ATOM 2165 O O . ALA B 1 66 ? 53.064 84.930 18.227 1.00 20.62 65 ALA B O 1
ATOM 2167 N N . ASP B 1 67 ? 54.800 84.554 16.822 1.00 20.23 66 ASP B N 1
ATOM 2168 C CA . ASP B 1 67 ? 54.374 85.645 15.949 1.00 22.10 66 ASP B CA 1
ATOM 2169 C C . ASP B 1 67 ? 53.090 85.306 15.225 1.00 20.48 66 ASP B C 1
ATOM 2170 O O . ASP B 1 67 ? 52.251 86.164 15.001 1.00 22.73 66 ASP B O 1
ATOM 2175 N N . GLN B 1 68 ? 52.927 84.033 14.863 1.00 18.51 67 GLN B N 1
ATOM 2176 C CA . GLN B 1 68 ? 51.716 83.607 14.170 1.00 15.92 67 GLN B CA 1
ATOM 2177 C C . GLN B 1 68 ? 50.511 83.877 15.040 1.00 19.22 67 GLN B C 1
ATOM 2178 O O . GLN B 1 68 ? 49.509 84.366 14.580 1.00 18.69 67 GLN B O 1
ATOM 2184 N N . ILE B 1 69 ? 50.602 83.494 16.300 1.00 16.86 68 ILE B N 1
ATOM 2185 C CA . ILE B 1 69 ? 49.490 83.613 17.228 1.00 17.80 68 ILE B CA 1
ATOM 2186 C C . ILE B 1 69 ? 49.194 85.091 17.554 1.00 19.36 68 ILE B C 1
ATOM 2187 O O . ILE B 1 69 ? 48.037 85.508 17.646 1.00 20.48 68 ILE B O 1
ATOM 2192 N N . GLN B 1 70 ? 50.242 85.898 17.691 1.00 20.57 69 GLN B N 1
ATOM 2193 C CA . GLN B 1 70 ? 50.054 87.324 17.905 1.00 21.08 69 GLN B CA 1
ATOM 2194 C C . GLN B 1 70 ? 49.243 87.934 16.754 1.00 24.33 69 GLN B C 1
ATOM 2195 O O . GLN B 1 70 ? 48.350 88.763 16.994 1.00 25.22 69 GLN B O 1
ATOM 2198 N N . GLN B 1 71 ? 49.502 87.503 15.521 1.00 21.60 70 GLN B N 1
ATOM 2199 C CA . GLN B 1 71 ? 48.750 88.036 14.372 1.00 21.70 70 GLN B CA 1
ATOM 2200 C C . GLN B 1 71 ? 47.367 87.414 14.182 1.00 22.38 70 GLN B C 1
ATOM 2201 O O . GLN B 1 71 ? 46.450 88.077 13.672 1.00 24.50 70 GLN B O 1
ATOM 2207 N N . GLN B 1 72 ? 47.202 86.147 14.568 1.00 19.46 71 GLN B N 1
ATOM 2208 C CA . GLN B 1 72 ? 45.921 85.459 14.378 1.00 21.18 71 GLN B CA 1
ATOM 2209 C C . GLN B 1 72 ? 45.780 84.470 15.525 1.00 20.07 71 GLN B C 1
ATOM 2210 O O . GLN B 1 72 ? 46.279 83.340 15.446 1.00 19.04 71 GLN B O 1
ATOM 2216 N N . PRO B 1 73 ? 45.144 84.922 16.607 1.00 19.43 72 PRO B N 1
ATOM 2217 C CA A PRO B 1 73 ? 44.997 84.059 17.793 0.50 20.83 72 PRO B CA 1
ATOM 2218 C CA B PRO B 1 73 ? 45.100 84.042 17.775 0.50 19.33 72 PRO B CA 1
ATOM 2219 C C A PRO B 1 73 ? 43.789 83.187 17.784 0.50 24.56 72 PRO B C 1
ATOM 2220 C C B PRO B 1 73 ? 44.211 82.728 17.615 0.50 17.02 72 PRO B C 1
ATOM 2221 O O A PRO B 1 73 ? 43.026 83.274 18.770 0.50 20.50 72 PRO B O 1
ATOM 2222 O O B PRO B 1 73 ? 44.189 81.884 18.456 0.50 18.51 72 PRO B O 1
ATOM 2226 N N A TRP B 1 74 ? 43.585 82.466 16.666 0.50 26.68 73 TRP B N 1
ATOM 2227 N N B TRP B 1 74 ? 43.479 82.547 16.538 0.50 24.81 73 TRP B N 1
ATOM 2228 C CA . TRP B 1 74 ? 42.593 81.377 16.520 1.00 23.25 73 TRP B CA 1
ATOM 2229 C C . TRP B 1 74 ? 43.336 80.122 16.056 1.00 28.40 73 TRP B C 1
ATOM 2230 O O . TRP B 1 74 ? 43.947 80.155 14.976 1.00 29.74 73 TRP B O 1
ATOM 2241 N N . ALA B 1 75 ? 43.218 79.041 16.835 1.00 20.79 74 ALA B N 1
ATOM 2242 C CA . ALA B 1 75 ? 43.922 77.778 16.565 1.00 19.08 74 ALA B CA 1
ATOM 2243 C C . ALA B 1 75 ? 42.950 76.615 16.620 1.00 16.97 74 ALA B C 1
ATOM 2244 O O . ALA B 1 75 ? 41.874 76.729 17.208 1.00 17.83 74 ALA B O 1
ATOM 2246 N N . GLU B 1 76 ? 43.363 75.487 16.074 1.00 15.13 75 GLU B N 1
ATOM 2247 C CA . GLU B 1 76 ? 42.601 74.243 16.197 1.00 15.84 75 GLU B CA 1
ATOM 2248 C C . GLU B 1 76 ? 43.587 73.163 16.612 1.00 18.17 75 GLU B C 1
ATOM 2249 O O . GLU B 1 76 ? 44.579 72.900 15.907 1.00 17.09 75 GLU B O 1
ATOM 2255 N N . ILE B 1 77 ? 43.310 72.497 17.726 1.00 15.45 76 ILE B N 1
ATOM 2256 C CA . ILE B 1 77 ? 44.091 71.351 18.136 1.00 16.50 76 ILE B CA 1
ATOM 2257 C C . ILE B 1 77 ? 43.428 70.098 17.621 1.00 16.04 76 ILE B C 1
ATOM 2258 O O . ILE B 1 77 ? 42.169 70.031 17.509 1.00 15.45 76 ILE B O 1
ATOM 2263 N N . CYS B 1 78 ? 44.234 69.082 17.344 1.00 15.73 77 CYS B N 1
ATOM 2264 C CA . CYS B 1 78 ? 43.791 67.713 17.082 1.00 14.64 77 CYS B CA 1
ATOM 2265 C C . CYS B 1 78 ? 44.526 66.857 18.068 1.00 16.32 77 CYS B C 1
ATOM 2266 O O . CYS B 1 78 ? 45.758 66.906 18.128 1.00 15.57 77 CYS B O 1
ATOM 2269 N N . TRP B 1 79 ? 43.793 66.058 18.806 1.00 16.25 78 TRP B N 1
ATOM 2270 C CA . TRP B 1 79 ? 44.319 65.269 19.922 1.00 14.14 78 TRP B CA 1
ATOM 2271 C C . TRP B 1 79 ? 43.830 63.859 19.779 1.00 15.02 78 TRP B C 1
ATOM 2272 O O . TRP B 1 79 ? 42.627 63.627 19.903 1.00 15.11 78 TRP B O 1
ATOM 2283 N N . TYR B 1 80 ? 44.732 62.941 19.527 1.00 14.97 79 TYR B N 1
ATOM 2284 C CA . TYR B 1 80 ? 44.395 61.542 19.330 1.00 14.01 79 TYR B CA 1
ATOM 2285 C C . TYR B 1 80 ? 44.900 60.721 20.507 1.00 16.70 79 TYR B C 1
ATOM 2286 O O . TYR B 1 80 ? 46.063 60.824 20.905 1.00 17.34 79 TYR B O 1
ATOM 2295 N N . PHE B 1 81 ? 44.004 59.896 21.057 1.00 14.85 80 PHE B N 1
ATOM 2296 C CA . PHE B 1 81 ? 44.290 59.036 22.184 1.00 15.39 80 PHE B CA 1
ATOM 2297 C C . PHE B 1 81 ? 44.386 57.612 21.680 1.00 15.14 80 PHE B C 1
ATOM 2298 O O . PHE B 1 81 ? 43.385 57.048 21.280 1.00 14.87 80 PHE B O 1
ATOM 2306 N N . PRO B 1 82 ? 45.591 57.025 21.635 1.00 15.80 81 PRO B N 1
ATOM 2307 C CA . PRO B 1 82 ? 45.742 55.781 20.921 1.00 16.25 81 PRO B CA 1
ATOM 2308 C C . PRO B 1 82 ? 45.168 54.529 21.540 1.00 16.53 81 PRO B C 1
ATOM 2309 O O . PRO B 1 82 ? 44.858 53.565 20.792 1.00 19.25 81 PRO B O 1
ATOM 2313 N N . ASN B 1 83 ? 45.050 54.462 22.863 1.00 16.55 82 ASN B N 1
ATOM 2314 C CA . ASN B 1 83 ? 44.532 53.227 23.472 1.00 18.97 82 ASN B CA 1
ATOM 2315 C C . ASN B 1 83 ? 43.014 53.167 23.411 1.00 17.68 82 ASN B C 1
ATOM 2316 O O . ASN B 1 83 ? 42.431 52.090 23.198 1.00 23.46 82 ASN B O 1
ATOM 2321 N N . THR B 1 84 ? 42.340 54.306 23.533 1.00 15.10 83 THR B N 1
ATOM 2322 C CA . THR B 1 84 ? 40.885 54.320 23.397 1.00 14.90 83 THR B CA 1
ATOM 2323 C C . THR B 1 84 ? 40.401 54.653 21.995 1.00 17.73 83 THR B C 1
ATOM 2324 O O . THR B 1 84 ? 39.215 54.539 21.699 1.00 17.77 83 THR B O 1
ATOM 2328 N N . ARG B 1 85 ? 41.307 55.017 21.120 1.00 16.06 84 ARG B N 1
ATOM 2329 C CA . ARG B 1 85 ? 41.002 55.244 19.685 1.00 14.81 84 ARG B CA 1
ATOM 2330 C C . ARG B 1 85 ? 39.952 56.322 19.523 1.00 15.14 84 ARG B C 1
ATOM 2331 O O . ARG B 1 85 ? 38.919 56.146 18.907 1.00 16.90 84 ARG B O 1
ATOM 2339 N N . GLU B 1 86 ? 40.232 57.460 20.137 1.00 13.87 85 GLU B N 1
ATOM 2340 C CA . GLU B 1 86 ? 39.365 58.622 20.063 1.00 14.94 85 GLU B CA 1
ATOM 2341 C C . GLU B 1 86 ? 40.134 59.886 19.798 1.00 15.48 85 GLU B C 1
ATOM 2342 O O . GLU B 1 86 ? 41.303 60.035 20.137 1.00 15.53 85 GLU B O 1
ATOM 2348 N N . GLN B 1 87 ? 39.452 60.799 19.114 1.00 13.22 86 GLN B N 1
ATOM 2349 C CA . GLN B 1 87 ? 40.018 62.059 18.683 1.00 15.53 86 GLN B CA 1
ATOM 2350 C C . GLN B 1 87 ? 39.179 63.229 19.196 1.00 14.46 86 GLN B C 1
ATOM 2351 O O . GLN B 1 87 ? 37.933 63.164 19.160 1.00 14.18 86 GLN B O 1
ATOM 2357 N N . PHE B 1 88 ? 39.835 64.270 19.704 1.00 13.12 87 PHE B N 1
ATOM 2358 C CA . PHE B 1 88 ? 39.213 65.543 19.994 1.00 13.76 87 PHE B CA 1
ATOM 2359 C C . PHE B 1 88 ? 39.827 66.598 19.117 1.00 15.32 87 PHE B C 1
ATOM 2360 O O . PHE B 1 88 ? 41.054 66.787 19.111 1.00 15.90 87 PHE B O 1
ATOM 2368 N N . ARG B 1 89 ? 39.001 67.347 18.416 1.00 14.22 88 ARG B N 1
ATOM 2369 C CA . ARG B 1 89 ? 39.403 68.554 17.731 1.00 14.17 88 ARG B CA 1
ATOM 2370 C C . ARG B 1 89 ? 38.806 69.688 18.475 1.00 15.13 88 ARG B C 1
ATOM 2371 O O . ARG B 1 89 ? 37.612 69.644 18.830 1.00 15.63 88 ARG B O 1
ATOM 2392 N N . ALA B 1 91 ? 38.682 74.020 18.687 1.00 14.44 90 ALA B N 1
ATOM 2393 C CA . ALA B 1 91 ? 38.983 75.280 18.055 1.00 16.68 90 ALA B CA 1
ATOM 2394 C C . ALA B 1 91 ? 38.594 76.411 18.965 1.00 16.40 90 ALA B C 1
ATOM 2395 O O . ALA B 1 91 ? 37.545 76.405 19.607 1.00 16.31 90 ALA B O 1
ATOM 2397 N N . GLY B 1 92 ? 39.418 77.442 19.004 1.00 16.09 91 GLY B N 1
ATOM 2398 C CA . GLY B 1 92 ? 39.071 78.653 19.724 1.00 16.26 91 GLY B CA 1
ATOM 2399 C C . GLY B 1 92 ? 40.249 79.586 19.806 1.00 17.28 91 GLY B C 1
ATOM 2400 O O . GLY 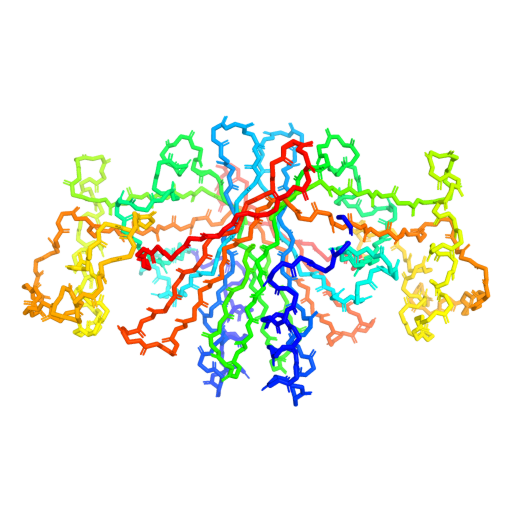B 1 92 ? 41.271 79.432 19.114 1.00 17.07 91 GLY B O 1
ATOM 2401 N N . ASP B 1 93 ? 40.107 80.596 20.626 1.00 17.70 92 ASP B N 1
ATOM 2402 C CA . ASP B 1 93 ? 41.138 81.650 20.645 1.00 21.39 92 ASP B CA 1
ATOM 2403 C C . ASP B 1 93 ? 42.228 81.312 21.648 1.00 18.89 92 ASP B C 1
ATOM 2404 O O . ASP B 1 93 ? 41.990 80.712 22.701 1.00 17.60 92 ASP B O 1
ATOM 2409 N N . LEU B 1 94 ? 43.419 81.699 21.264 1.00 19.46 93 LEU B N 1
ATOM 2410 C CA . LEU B 1 94 ? 44.615 81.541 22.066 1.00 20.44 93 LEU B CA 1
ATOM 2411 C C . LEU B 1 94 ? 44.915 82.838 22.784 1.00 19.19 93 LEU B C 1
ATOM 2412 O O . LEU B 1 94 ? 44.665 83.931 22.267 1.00 21.97 93 LEU B O 1
ATOM 2417 N N . THR B 1 95 ? 45.470 82.696 23.983 1.00 17.79 94 THR B N 1
ATOM 2418 C CA . THR B 1 95 ? 46.044 83.834 24.732 1.00 17.53 94 THR B CA 1
ATOM 2419 C C . THR B 1 95 ? 47.510 83.480 24.956 1.00 17.97 94 THR B C 1
ATOM 2420 O O . THR B 1 95 ? 47.798 82.436 25.546 1.00 17.84 94 THR B O 1
ATOM 2424 N N . LEU B 1 96 ? 48.415 84.337 24.521 1.00 18.13 95 LEU B N 1
ATOM 2425 C CA . LEU B 1 96 ? 49.852 84.191 24.764 1.00 17.38 95 LEU B CA 1
ATOM 2426 C C . LEU B 1 96 ? 50.304 85.163 25.874 1.00 17.68 95 LEU B C 1
ATOM 2427 O O . LEU B 1 96 ? 50.197 86.352 25.725 1.00 19.80 95 LEU B O 1
ATOM 2432 N N . ILE B 1 97 ? 50.792 84.598 26.990 1.00 15.30 96 ILE B N 1
ATOM 2433 C CA . ILE B 1 97 ? 51.151 85.364 28.165 1.00 16.38 96 ILE B CA 1
ATOM 2434 C C . ILE B 1 97 ? 52.659 85.276 28.261 1.00 15.14 96 ILE B C 1
ATOM 2435 O O . ILE B 1 97 ? 53.216 84.240 28.601 1.00 16.23 96 ILE B O 1
ATOM 2440 N N . SER B 1 98 ? 53.323 86.377 27.928 1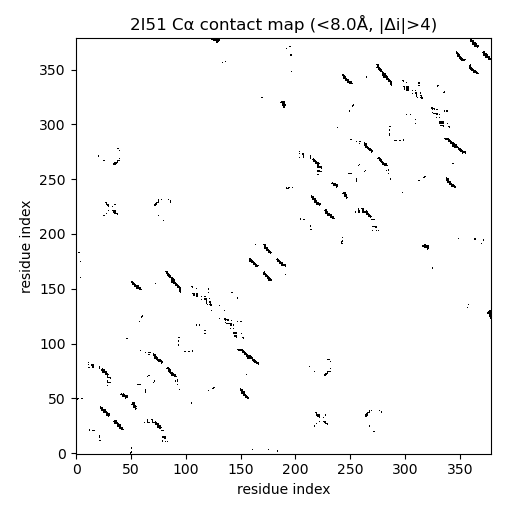.00 17.49 97 SER B N 1
ATOM 2441 C CA . SER B 1 98 ? 54.793 86.465 27.993 1.00 16.74 97 SER B CA 1
ATOM 2442 C C . SER B 1 98 ? 55.189 87.357 29.181 1.00 16.57 97 SER B C 1
ATOM 2443 O O . SER B 1 98 ? 54.438 87.491 30.142 1.00 19.67 97 SER B O 1
ATOM 2446 N N . SER B 1 99 ? 56.379 87.931 29.110 1.00 17.51 98 SER B N 1
ATOM 2447 C CA . SER B 1 99 ? 56.822 88.911 30.110 1.00 20.60 98 SER B CA 1
ATOM 2448 C C . SER B 1 99 ? 56.385 90.334 29.755 1.00 26.02 98 SER B C 1
ATOM 2449 O O . SER B 1 99 ? 56.665 91.238 30.517 1.00 27.46 98 SER B O 1
ATOM 2452 N N . ASP B 1 100 ? 55.725 90.534 28.617 1.00 26.16 99 ASP B N 1
ATOM 2453 C CA . ASP B 1 100 ? 55.239 91.881 28.277 1.00 28.54 99 ASP B CA 1
ATOM 2454 C C . ASP B 1 100 ? 54.003 92.245 29.121 1.00 29.42 99 ASP B C 1
ATOM 2455 O O . ASP B 1 100 ? 53.479 91.430 29.872 1.00 26.82 99 ASP B O 1
ATOM 2460 N N . ASP B 1 101 ? 53.531 93.480 29.022 1.00 28.95 100 ASP B N 1
ATOM 2461 C CA . ASP B 1 101 ? 52.478 93.941 29.934 1.00 29.10 100 ASP B CA 1
ATOM 2462 C C . ASP B 1 101 ? 51.031 93.696 29.494 1.00 31.29 100 ASP B C 1
ATOM 2463 O O . ASP B 1 101 ? 50.112 94.252 30.111 1.00 33.77 100 ASP B O 1
ATOM 2465 N N . SER B 1 102 ? 50.824 92.846 28.485 1.00 30.25 101 SER B N 1
ATOM 2466 C CA A SER B 1 102 ? 49.513 92.655 27.841 0.50 31.30 101 SER B CA 1
ATOM 2467 C CA B SER B 1 102 ? 49.512 92.675 27.849 0.50 31.14 101 SER B CA 1
ATOM 2468 C C . SER B 1 102 ? 48.488 91.865 28.652 1.00 30.64 101 SER B C 1
ATOM 2469 O O . SER B 1 102 ? 47.284 92.021 28.451 1.00 34.19 101 SER B O 1
ATOM 2474 N N . HIS B 1 103 ? 48.934 91.005 29.557 1.00 27.07 102 HIS B N 1
ATOM 2475 C CA . HIS B 1 103 ? 47.984 90.176 30.323 1.00 27.01 102 HIS B CA 1
ATOM 2476 C C . HIS B 1 103 ? 48.384 90.105 31.792 1.00 26.35 102 HIS B C 1
ATOM 2477 O O . HIS B 1 103 ? 48.627 89.016 32.325 1.00 24.34 102 HIS B O 1
ATOM 2484 N N . GLN B 1 104 ? 48.396 91.257 32.459 1.00 25.84 103 GLN B N 1
ATOM 2485 C CA . GLN B 1 104 ? 48.940 91.323 33.817 1.00 24.02 103 GLN B CA 1
ATOM 2486 C C . GLN B 1 104 ? 48.144 90.426 34.759 1.00 20.89 103 GLN B C 1
ATOM 2487 O O . GLN B 1 104 ? 48.727 89.835 35.663 1.00 22.98 103 GLN B O 1
ATOM 2493 N N . ASP B 1 105 ? 46.838 90.281 34.526 1.00 20.09 104 ASP B N 1
ATOM 2494 C CA . ASP B 1 105 ? 45.986 89.427 35.353 1.00 22.94 104 ASP B CA 1
ATOM 2495 C C . ASP B 1 105 ? 46.306 87.938 35.267 1.00 21.43 104 ASP B C 1
ATOM 2496 O O . ASP B 1 105 ? 45.871 87.176 36.135 1.00 20.90 104 ASP B O 1
ATOM 2501 N N . LEU B 1 106 ? 47.014 87.525 34.223 1.00 17.43 105 LEU B N 1
ATOM 2502 C CA . LEU B 1 106 ? 47.406 86.136 34.052 1.00 19.05 105 LEU B CA 1
ATOM 2503 C C . LEU B 1 106 ? 48.878 85.891 34.365 1.00 16.45 105 LEU B C 1
ATOM 2504 O O . LEU B 1 106 ? 49.323 84.784 34.184 1.00 17.26 105 LEU B O 1
ATOM 2509 N N . GLN B 1 107 ? 49.589 86.886 34.906 1.00 15.51 106 GLN B N 1
ATOM 2510 C CA . GLN B 1 107 ? 50.973 86.640 35.309 1.00 15.01 106 GLN B CA 1
ATOM 2511 C C . GLN B 1 107 ? 51.024 85.576 36.419 1.00 14.00 106 GLN B C 1
ATOM 2512 O O . GLN B 1 107 ? 51.921 84.710 36.407 1.00 17.22 106 GLN B O 1
ATOM 2518 N N . PRO B 1 108 ? 50.128 85.653 37.423 1.00 15.62 107 PRO B N 1
ATOM 2519 C CA . PRO B 1 108 ? 50.207 84.575 38.414 1.00 14.74 107 PRO B CA 1
ATOM 2520 C C . PRO B 1 108 ? 50.110 83.181 37.798 1.00 14.43 107 PRO B C 1
ATOM 2521 O O . PRO B 1 108 ? 50.837 82.270 38.210 1.00 15.60 107 PRO B O 1
ATOM 2525 N N . ALA B 1 109 ? 49.249 83.018 36.810 1.00 15.11 108 ALA B N 1
ATOM 2526 C CA . ALA B 1 109 ? 49.129 81.726 36.138 1.00 14.98 108 ALA B CA 1
ATOM 2527 C C . ALA B 1 109 ? 50.400 81.342 35.379 1.00 15.29 108 ALA B C 1
ATOM 2528 O O . ALA B 1 109 ? 50.808 80.180 35.341 1.00 13.94 108 ALA B O 1
ATOM 2530 N N . ARG B 1 110 ? 51.017 82.311 34.737 1.00 13.24 109 ARG B N 1
ATOM 2531 C CA . ARG B 1 110 ? 52.272 82.092 34.020 1.00 13.48 109 ARG B CA 1
ATOM 2532 C C . ARG B 1 110 ? 53.397 81.677 34.978 1.00 12.66 109 ARG B C 1
ATOM 2533 O O . ARG B 1 110 ? 54.156 80.745 34.713 1.00 13.14 109 ARG B O 1
ATOM 2541 N N . ILE B 1 111 ? 53.488 82.379 36.106 1.00 12.44 110 ILE B N 1
ATOM 2542 C CA . ILE B 1 111 ? 54.473 82.049 37.131 1.00 13.43 110 ILE B CA 1
ATOM 2543 C C . ILE B 1 111 ? 54.255 80.650 37.694 1.00 14.65 110 ILE B C 1
ATOM 2544 O O . ILE B 1 111 ? 55.181 79.866 37.843 1.00 13.16 110 ILE B O 1
ATOM 2549 N N . ALA B 1 112 ? 53.005 80.318 37.979 1.00 12.39 111 ALA B N 1
ATOM 2550 C CA . ALA B 1 112 ? 52.716 78.976 38.517 1.00 12.19 111 ALA B CA 1
ATOM 2551 C C . ALA B 1 112 ? 53.067 77.897 37.516 1.00 12.96 111 ALA B C 1
ATOM 2552 O O . ALA B 1 112 ? 53.658 76.874 37.893 1.00 13.85 111 ALA B O 1
ATOM 2562 N N . TRP B 1 114 ? 55.385 78.005 35.205 1.00 11.66 113 TRP B N 1
ATOM 2563 C CA . TRP B 1 114 ? 56.844 77.917 35.227 1.00 11.41 113 TRP B CA 1
ATOM 2564 C C . TRP B 1 114 ? 57.320 77.104 36.387 1.00 11.99 113 TRP B C 1
ATOM 2565 O O . TRP B 1 114 ? 58.205 76.240 36.245 1.00 13.18 113 TRP B O 1
ATOM 2576 N N . GLN B 1 115 ? 56.741 77.335 37.547 1.00 11.07 114 GLN B N 1
ATOM 2577 C CA . GLN B 1 115 ? 57.182 76.635 38.770 1.00 11.53 114 GLN B CA 1
ATOM 2578 C C . GLN B 1 115 ? 56.862 75.156 38.762 1.00 13.90 114 GLN B C 1
ATOM 2579 O O . GLN B 1 115 ? 57.523 74.387 39.470 1.00 14.61 114 GLN B O 1
ATOM 2585 N N . GLU B 1 116 ? 55.827 74.774 38.015 1.00 12.93 115 GLU B N 1
ATOM 2586 C CA . GLU B 1 116 ? 55.389 73.385 37.924 1.00 14.46 115 GLU B CA 1
ATOM 2587 C C . GLU B 1 116 ? 56.180 72.538 36.936 1.00 16.57 115 GLU B C 1
ATOM 2588 O O . GLU B 1 116 ? 56.046 71.315 36.905 1.00 17.49 115 GLU B O 1
ATOM 2594 N N . LEU B 1 117 ? 56.982 73.201 36.094 1.00 15.62 116 LEU B N 1
ATOM 2595 C CA . LEU B 1 117 ? 57.776 72.466 35.115 1.00 16.17 116 LEU B CA 1
ATOM 2596 C C . LEU B 1 117 ? 58.891 71.658 35.793 1.00 16.22 116 LEU B C 1
ATOM 2597 O O . LEU B 1 117 ? 59.328 71.958 36.896 1.00 15.85 116 LEU B O 1
ATOM 2602 N N . SER B 1 118 ? 59.400 70.674 35.062 1.00 17.07 117 SER B N 1
ATOM 2603 C CA . SER B 1 118 ? 60.625 70.007 35.467 1.00 17.74 117 SER B CA 1
ATOM 2604 C C . SER B 1 118 ? 61.814 70.894 35.206 1.00 17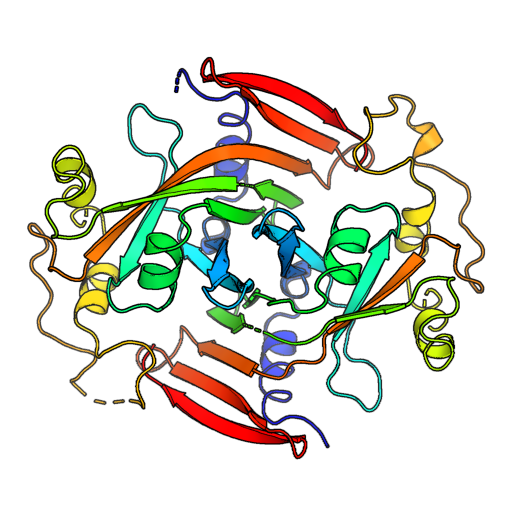.11 117 SER B C 1
ATOM 2605 O O . SER B 1 118 ? 61.725 71.839 34.422 1.00 17.72 117 SER B O 1
ATOM 2608 N N . ASP B 1 119 ? 62.940 70.578 35.822 1.00 17.36 118 ASP B N 1
ATOM 2609 C CA . ASP B 1 119 ? 64.181 71.305 35.534 1.00 16.66 118 ASP B CA 1
ATOM 2610 C C . ASP B 1 119 ? 64.534 71.183 34.042 1.00 19.24 118 ASP B C 1
ATOM 2611 O O . ASP B 1 119 ? 64.956 72.150 33.422 1.00 17.41 118 ASP B O 1
ATOM 2616 N N . ALA B 1 120 ? 64.315 70.009 33.451 1.00 19.68 119 ALA B N 1
ATOM 2617 C CA . ALA B 1 120 ? 64.628 69.813 32.043 1.00 18.69 119 ALA B CA 1
ATOM 2618 C C . ALA B 1 120 ? 63.807 70.711 31.142 1.00 18.71 119 ALA B C 1
ATOM 2619 O O . ALA B 1 120 ? 64.307 71.242 30.146 1.00 20.47 119 ALA B O 1
ATOM 2621 N N . ALA B 1 121 ? 62.514 70.842 31.450 1.00 18.36 120 ALA B N 1
ATOM 2622 C CA . ALA B 1 121 ? 61.644 71.698 30.662 1.00 17.05 120 ALA B CA 1
ATOM 2623 C C . ALA B 1 121 ? 62.076 73.155 30.774 1.00 17.88 120 ALA B C 1
ATOM 2624 O O . ALA B 1 121 ? 62.140 73.875 29.762 1.00 17.72 120 ALA B O 1
ATOM 2626 N N . ARG B 1 122 ? 62.389 73.628 31.981 1.00 16.06 121 ARG B N 1
ATOM 2627 C CA . ARG B 1 122 ? 62.887 75.005 32.110 1.00 14.53 121 ARG B CA 1
ATOM 2628 C C . ARG B 1 122 ? 64.185 75.253 31.351 1.00 14.74 121 ARG B C 1
ATOM 2629 O O . ARG B 1 122 ? 64.403 76.332 30.807 1.00 15.96 121 ARG B O 1
ATOM 2637 N N . LEU B 1 123 ? 65.078 74.259 31.358 1.00 16.51 122 LEU B N 1
ATOM 2638 C CA . LEU B 1 123 ? 66.411 74.440 30.766 1.00 16.79 122 LEU B CA 1
ATOM 2639 C C . LEU B 1 123 ? 66.308 74.793 29.286 1.00 14.44 122 LEU B C 1
ATOM 2640 O O . LEU B 1 123 ? 67.113 75.562 28.757 1.00 16.32 122 LEU B O 1
ATOM 2645 N N . GLN B 1 124 ? 65.300 74.262 28.587 1.00 16.57 123 GLN B N 1
ATOM 2646 C CA . GLN B 1 124 ? 65.152 74.551 27.161 1.00 17.16 123 GLN B CA 1
ATOM 2647 C C . GLN B 1 124 ? 65.001 76.010 26.827 1.00 17.45 123 GLN B C 1
ATOM 2648 O O . GLN B 1 124 ? 65.311 76.439 25.721 1.00 17.43 123 GLN B O 1
ATOM 2654 N N . PHE B 1 125 ? 64.457 76.775 27.770 1.00 15.46 124 PHE B N 1
ATOM 2655 C CA . PHE B 1 125 ? 64.290 78.200 27.546 1.00 16.02 124 PHE B CA 1
ATOM 2656 C C . PHE B 1 125 ? 65.603 78.970 27.555 1.00 19.11 124 PHE B C 1
ATOM 2657 O O . PHE B 1 125 ? 65.631 80.131 27.158 1.00 20.08 124 PHE B O 1
ATOM 2665 N N . GLY B 1 126 ? 66.683 78.305 27.938 1.00 16.37 125 GLY B N 1
ATOM 2666 C CA . GLY B 1 126 ? 68.001 78.915 27.840 1.00 16.59 125 GLY B CA 1
ATOM 2667 C C . GLY B 1 126 ? 68.799 78.414 26.649 1.00 17.80 125 GLY B C 1
ATOM 2668 O O . GLY B 1 126 ? 69.962 78.769 26.475 1.00 17.56 125 GLY B O 1
ATOM 2669 N N . TRP B 1 127 ? 68.195 77.591 25.801 1.00 16.09 126 TRP B N 1
ATOM 2670 C CA . TRP B 1 127 ? 68.849 77.134 24.583 1.00 16.99 126 TRP B CA 1
ATOM 2671 C C . TRP B 1 127 ? 68.964 78.240 23.524 1.00 18.85 126 TRP B C 1
ATOM 2672 O O . TRP B 1 127 ? 68.301 79.264 23.606 1.00 17.88 126 TRP B O 1
ATOM 2683 N N . PRO B 1 128 ? 69.836 78.042 22.534 1.00 20.23 127 PRO B N 1
ATOM 2684 C CA . PRO B 1 128 ? 70.009 79.041 21.485 1.00 20.80 127 PRO B CA 1
ATOM 2685 C C . PRO B 1 128 ? 68.771 79.240 20.629 1.00 20.43 127 PRO B C 1
ATOM 2686 O O . PRO B 1 128 ? 67.842 78.409 20.647 1.00 18.87 127 PRO B O 1
ATOM 2690 N N . TYR B 1 129 ? 68.776 80.313 19.842 1.00 21.12 128 TYR B N 1
ATOM 2691 C CA . TYR B 1 129 ? 67.580 80.830 19.199 1.00 19.87 128 TYR B CA 1
ATOM 2692 C C . TYR B 1 129 ? 66.986 79.776 18.285 1.00 18.55 128 TYR B C 1
ATOM 2693 O O . TYR B 1 129 ? 67.677 79.285 17.388 1.00 19.97 128 TYR B O 1
ATOM 2702 N N . PRO B 1 130 ? 65.721 79.393 18.519 1.00 18.73 129 PRO B N 1
ATOM 2703 C CA . PRO B 1 130 ? 65.151 78.320 17.715 1.00 18.86 129 PRO B CA 1
ATOM 2704 C C . PRO B 1 130 ? 65.103 78.647 16.228 1.00 19.65 129 PRO B C 1
ATOM 2705 O O . PRO B 1 130 ? 64.804 79.774 15.817 1.00 22.12 129 PRO B O 1
ATOM 2709 N N . GLY B 1 131 ? 65.438 77.656 15.428 1.00 18.41 130 GLY B N 1
ATOM 2710 C CA . GLY B 1 131 ? 65.314 77.776 13.960 1.00 21.85 130 GLY B CA 1
ATOM 2711 C C . GLY B 1 131 ? 66.508 78.382 13.286 1.00 24.99 130 GLY B C 1
ATOM 2712 O O . GLY B 1 131 ? 66.597 78.339 12.056 1.00 26.48 130 GLY B O 1
ATOM 2713 N N . LYS B 1 132 ? 67.463 78.920 14.034 1.00 21.83 131 LYS B N 1
ATOM 2714 C CA . LYS B 1 132 ? 68.674 79.455 13.411 1.00 23.49 131 LYS B CA 1
ATOM 2715 C C . LYS B 1 132 ? 69.653 78.310 13.109 1.00 25.46 131 LYS B C 1
ATOM 2716 O O . LYS B 1 132 ? 69.527 77.207 13.640 1.00 21.82 131 LYS B O 1
ATOM 2720 N N . PRO B 1 133 ? 70.611 78.535 12.201 1.00 22.83 132 PRO B N 1
ATOM 2721 C CA . PRO B 1 133 ? 71.582 77.480 11.917 1.00 20.61 132 PRO B CA 1
ATOM 2722 C C . PRO B 1 133 ? 72.238 76.933 13.165 1.00 22.16 132 PRO B C 1
ATOM 2723 O O . PRO B 1 133 ? 72.618 77.706 14.064 1.00 25.85 132 PRO B O 1
ATOM 2727 N N . ARG B 1 134 ? 72.311 75.612 13.273 1.00 20.41 133 ARG B N 1
ATOM 2728 C CA . ARG B 1 134 ? 72.852 74.974 14.449 1.00 24.12 133 ARG B CA 1
ATOM 2729 C C . ARG B 1 134 ? 74.364 75.319 14.490 1.00 28.66 133 ARG B C 1
ATOM 2730 O O . ARG B 1 134 ? 75.062 74.936 13.557 1.00 34.99 133 ARG B O 1
ATOM 2738 N N . GLY B 1 139 ? 78.445 73.551 24.337 1.00 38.20 138 GLY B N 1
ATOM 2739 C CA . GLY B 1 139 ? 77.925 73.913 25.659 1.00 36.81 138 GLY B CA 1
ATOM 2740 C C . GLY B 1 139 ? 76.683 74.799 25.626 1.00 33.78 138 GLY B C 1
ATOM 2741 O O . GLY B 1 139 ? 76.083 75.062 26.667 1.00 33.02 138 GLY B O 1
ATOM 2742 N N . ALA B 1 140 ? 76.299 75.256 24.435 1.00 32.16 139 ALA B N 1
ATOM 2743 C CA . ALA B 1 140 ? 75.115 76.109 24.262 1.00 31.27 139 ALA B CA 1
ATOM 2744 C C . ALA B 1 140 ? 73.824 75.457 24.767 1.00 29.12 139 ALA B C 1
ATOM 2745 O O . ALA B 1 140 ? 72.862 76.165 25.107 1.00 26.16 139 ALA B O 1
ATOM 2747 N N . PHE B 1 141 ? 73.798 74.123 24.821 1.00 26.72 140 PHE B N 1
ATOM 2748 C CA . PHE B 1 141 ? 72.591 73.396 25.218 1.00 27.44 140 PHE B CA 1
ATOM 2749 C C . PHE B 1 141 ? 72.624 72.931 26.678 1.00 26.81 140 PHE B C 1
ATOM 2750 O O . PHE B 1 141 ? 71.684 72.274 27.182 1.00 28.66 140 PHE B O 1
ATOM 2758 N N . GLU B 1 142 ? 73.650 73.403 27.392 1.00 26.45 141 GLU B N 1
ATOM 2759 C CA . GLU B 1 142 ? 73.784 73.146 28.819 1.00 26.75 141 GLU B CA 1
ATOM 2760 C C . GLU B 1 142 ? 74.067 74.490 29.521 1.00 26.93 141 GLU B C 1
ATOM 2761 O O . GLU B 1 142 ? 75.129 74.683 30.137 1.00 25.77 141 GLU B O 1
ATOM 2764 N N . PRO B 1 143 ? 73.122 75.438 29.413 1.00 24.53 142 PRO B N 1
ATOM 2765 C CA . PRO B 1 143 ? 73.258 76.715 30.126 1.00 25.96 142 PRO B CA 1
ATOM 2766 C C . PRO B 1 143 ? 73.077 76.530 31.640 1.00 24.32 142 PRO B C 1
ATOM 2767 O O . PRO B 1 143 ? 72.671 75.472 32.081 1.00 21.94 142 PRO B O 1
ATOM 2771 N N . SER B 1 144 ? 73.416 77.525 32.464 1.00 27.27 143 SER B N 1
ATOM 2772 C CA . SER B 1 144 ? 73.142 77.392 33.904 1.00 26.09 143 SER B CA 1
ATOM 2773 C C . SER B 1 144 ? 71.648 77.230 34.043 1.00 25.58 143 SER B C 1
ATOM 2774 O O . SER B 1 144 ? 70.914 77.860 33.292 1.00 26.87 143 SER B O 1
ATOM 2777 N N . PRO B 1 145 ? 71.199 76.348 34.941 1.00 24.67 144 PRO B N 1
ATOM 2778 C CA . PRO B 1 145 ? 69.754 76.100 35.096 1.00 23.50 144 PRO B CA 1
ATOM 2779 C C . PRO B 1 145 ? 68.996 77.388 35.433 1.00 22.15 144 PRO B C 1
ATOM 2780 O O . PRO B 1 145 ? 69.410 78.125 36.327 1.00 23.64 144 PRO B O 1
ATOM 2784 N N . PRO B 1 146 ? 67.926 77.681 34.691 1.00 19.27 145 PRO B N 1
ATOM 2785 C CA . PRO B 1 146 ? 67.141 78.868 35.005 1.00 18.36 145 PRO B CA 1
ATOM 2786 C C . PRO B 1 146 ? 66.586 78.835 36.438 1.00 16.43 145 PRO B C 1
ATOM 2787 O O . PRO B 1 146 ? 66.337 77.759 36.989 1.00 18.65 145 PRO B O 1
ATOM 2791 N N . ASP B 1 147 ? 66.376 80.022 36.987 1.00 14.33 146 ASP B N 1
ATOM 2792 C CA . ASP B 1 147 ? 65.686 80.174 38.278 1.00 14.38 146 ASP B CA 1
ATOM 2793 C C . ASP B 1 147 ? 64.382 79.403 38.227 1.00 13.14 146 ASP B C 1
ATOM 2794 O O . ASP B 1 147 ? 63.567 79.647 37.336 1.00 14.06 146 ASP B O 1
ATOM 2799 N N . PRO B 1 148 ? 64.154 78.478 39.189 1.00 13.30 147 PRO B N 1
ATOM 2800 C CA . PRO B 1 148 ? 62.907 77.679 39.167 1.00 14.19 147 PRO B CA 1
ATOM 2801 C C . PRO B 1 148 ? 61.668 78.380 39.709 1.00 12.50 147 PRO B C 1
ATOM 2802 O O . PRO B 1 148 ? 60.562 77.769 39.659 1.00 14.35 147 PRO B O 1
ATOM 2806 N N . ILE B 1 149 ? 61.840 79.589 40.236 1.00 12.59 148 ILE B N 1
ATOM 2807 C CA . ILE B 1 149 ? 60.798 80.339 40.916 1.00 12.13 148 ILE B CA 1
ATOM 2808 C C . ILE B 1 149 ? 60.263 81.437 40.000 1.00 13.37 148 ILE B C 1
ATOM 2809 O O . ILE B 1 149 ? 59.067 81.688 39.946 1.00 13.99 148 ILE B O 1
ATOM 2814 N N . GLU B 1 150 ? 61.165 82.093 39.254 1.00 12.92 149 GLU B N 1
ATOM 2815 C CA . GLU B 1 150 ? 60.837 83.274 38.456 1.00 12.64 149 GLU B CA 1
ATOM 2816 C C . GLU B 1 150 ? 61.073 83.019 36.959 1.00 14.96 149 GLU B C 1
ATOM 2817 O O . GLU B 1 150 ? 62.180 82.714 36.574 1.00 13.16 149 GLU B O 1
ATOM 2823 N N . PRO B 1 151 ? 60.038 83.131 36.136 1.00 14.05 150 PRO B N 1
ATOM 2824 C CA . PRO B 1 151 ? 60.194 82.759 34.715 1.00 12.37 150 PRO B CA 1
ATOM 2825 C C . PRO B 1 151 ? 61.123 83.697 33.961 1.00 14.91 150 PRO B C 1
ATOM 2826 O O . PRO B 1 151 ? 61.158 84.887 34.243 1.00 14.91 150 PRO B O 1
ATOM 2830 N N . VAL B 1 152 ? 61.806 83.125 32.964 1.00 13.44 151 VAL B N 1
ATOM 2831 C CA . VAL B 1 152 ? 62.657 83.904 32.075 1.00 13.79 151 VAL B CA 1
ATOM 2832 C C . VAL B 1 152 ? 61.791 84.627 31.027 1.00 15.11 151 VAL B C 1
ATOM 2833 O O . VAL B 1 152 ? 60.674 84.238 30.736 1.00 14.74 151 VAL B O 1
ATOM 2837 N N . PRO B 1 153 ? 62.307 85.715 30.452 1.00 16.00 152 PRO B N 1
ATOM 2838 C CA . PRO B 1 153 ? 61.483 86.548 29.580 1.00 17.40 152 PRO B CA 1
ATOM 2839 C C . PRO B 1 153 ? 60.977 85.871 28.357 1.00 18.18 152 PRO B C 1
ATOM 2840 O O . PRO B 1 153 ? 59.896 86.234 27.893 1.00 24.41 152 PRO B O 1
ATOM 2844 N N . ASN B 1 154 ? 61.675 84.854 27.868 1.00 14.56 153 ASN B N 1
ATOM 2845 C CA . ASN B 1 154 ? 61.198 84.172 26.702 1.00 17.81 153 ASN B CA 1
ATOM 2846 C C . ASN B 1 154 ? 60.217 83.034 26.969 1.00 16.47 153 ASN B C 1
ATOM 2847 O O . ASN B 1 154 ? 59.778 82.340 26.042 1.00 18.26 153 ASN B O 1
ATOM 2852 N N . PHE B 1 155 ? 59.893 82.792 28.232 1.00 13.57 154 PHE B N 1
ATOM 2853 C CA . PHE B 1 155 ? 58.884 81.797 28.585 1.00 12.50 154 PHE B CA 1
ATOM 2854 C C . PHE B 1 155 ? 57.457 82.368 28.389 1.00 13.10 154 PHE B C 1
ATOM 2855 O O . PHE B 1 155 ? 57.142 83.411 28.953 1.00 14.28 154 PHE B O 1
ATOM 2863 N N . CYS B 1 156 ? 56.610 81.636 27.659 1.00 14.37 155 CYS B N 1
ATOM 2864 C CA . CYS B 1 156 ? 55.208 81.960 27.534 1.00 14.28 155 CYS B CA 1
ATOM 2865 C C . CYS B 1 156 ? 54.325 80.859 28.071 1.00 13.61 155 CYS B C 1
ATOM 2866 O O . CYS B 1 156 ? 54.541 79.666 27.792 1.00 14.56 155 CYS B O 1
ATOM 2869 N N . LEU B 1 157 ? 53.274 81.258 28.763 1.00 14.06 156 LEU B N 1
ATOM 2870 C CA . LEU B 1 157 ? 52.108 80.380 28.938 1.00 15.26 156 LEU B CA 1
ATOM 2871 C C . LEU B 1 157 ? 51.158 80.661 27.761 1.00 15.39 156 LEU B C 1
ATOM 2872 O O . LEU B 1 157 ? 50.910 81.807 27.398 1.00 17.07 156 LEU B O 1
ATOM 2877 N N . LEU B 1 158 ? 50.681 79.580 27.155 1.00 14.46 157 LEU B N 1
ATOM 2878 C CA . LEU B 1 158 ? 49.769 79.679 26.039 1.00 15.50 157 LEU B CA 1
ATOM 2879 C C . LEU B 1 158 ? 48.476 78.997 26.473 1.00 15.24 157 LEU B C 1
ATOM 2880 O O . LEU B 1 158 ? 48.500 77.824 26.893 1.00 16.93 157 LEU B O 1
ATOM 2885 N N . LEU B 1 159 ? 47.343 79.703 26.371 1.00 15.05 158 LEU B N 1
ATOM 2886 C CA . LEU B 1 159 ? 46.042 79.163 26.756 1.00 15.99 158 LEU B CA 1
ATOM 2887 C C . LEU B 1 159 ? 45.174 79.039 25.510 1.00 17.25 158 LEU B C 1
ATOM 2888 O O . LEU B 1 159 ? 45.173 79.963 24.691 1.00 18.76 158 LEU B O 1
ATOM 2893 N N . LEU B 1 160 ? 44.433 77.925 25.401 1.00 16.05 159 LEU B N 1
ATOM 2894 C CA . LEU B 1 160 ? 43.422 77.804 24.373 1.00 15.72 159 LEU B CA 1
ATOM 2895 C C . LEU B 1 160 ? 42.072 77.738 25.057 1.00 14.54 159 LEU B C 1
ATOM 2896 O O . LEU B 1 160 ? 41.869 76.930 25.983 1.00 17.14 159 LEU B O 1
ATOM 2901 N N . ASP B 1 161 ? 41.126 78.583 24.613 1.00 17.13 160 ASP B N 1
ATOM 2902 C CA . ASP B 1 161 ? 39.735 78.609 25.126 1.00 17.03 160 ASP B CA 1
ATOM 2903 C C . ASP B 1 161 ? 38.802 78.047 24.039 1.00 18.36 160 ASP B C 1
ATOM 2904 O O . ASP B 1 161 ? 38.476 78.769 23.091 1.00 18.95 160 ASP B O 1
ATOM 2909 N N . PRO B 1 162 ? 38.460 76.761 24.139 1.00 15.47 161 PRO B N 1
ATOM 2910 C CA . PRO B 1 162 ? 37.669 76.186 23.037 1.00 16.95 161 PRO B CA 1
ATOM 2911 C C . PRO B 1 162 ? 36.286 76.785 22.925 1.00 15.88 161 PRO B C 1
ATOM 2912 O O . PRO B 1 162 ? 35.629 77.034 23.925 1.00 17.42 161 PRO B O 1
ATOM 2916 N N . VAL B 1 163 ? 35.874 77.009 21.685 1.00 13.80 162 VAL B N 1
ATOM 2917 C CA . VAL B 1 163 ? 34.501 77.385 21.355 1.00 15.33 162 VAL B CA 1
ATOM 2918 C C . VAL B 1 163 ? 33.773 76.324 20.556 1.00 15.24 162 VAL B C 1
ATOM 2919 O O . VAL B 1 163 ? 32.550 76.373 20.478 1.00 14.15 162 VAL B O 1
ATOM 2923 N N . GLN B 1 164 ? 34.507 75.366 20.015 1.00 13.75 163 GLN B N 1
ATOM 2924 C CA . GLN B 1 164 ? 33.911 74.259 19.302 1.00 14.10 163 GLN B CA 1
ATOM 2925 C C . GLN B 1 164 ? 34.763 73.037 19.525 1.00 13.97 163 GLN B C 1
ATOM 2926 O O . GLN B 1 164 ? 35.995 73.132 19.461 1.00 15.60 163 GLN B O 1
ATOM 2932 N N . VA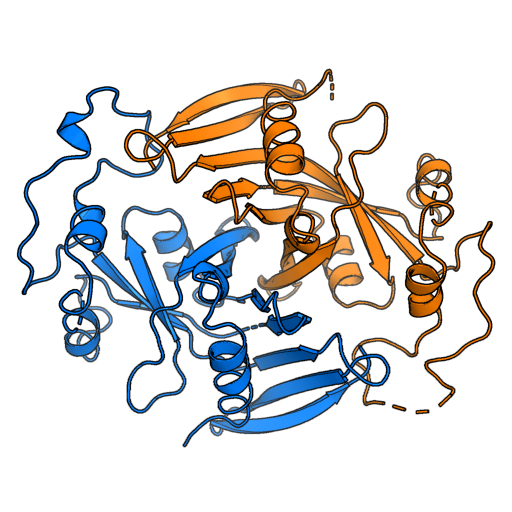L B 1 165 ? 34.120 71.895 19.757 1.00 14.46 164 VAL B N 1
ATOM 2933 C CA . VAL B 1 165 ? 34.806 70.640 20.036 1.00 14.39 164 VAL B CA 1
ATOM 2934 C C . VAL B 1 165 ? 34.120 69.549 19.244 1.00 15.26 164 VAL B C 1
ATOM 2935 O O . VAL B 1 165 ? 32.905 69.468 19.267 1.00 15.90 164 VAL B O 1
ATOM 2939 N N . ASP B 1 166 ? 34.872 68.730 18.504 1.00 14.17 165 ASP B N 1
ATOM 2940 C CA . ASP B 1 166 ? 34.399 67.606 17.704 1.00 14.57 165 ASP B CA 1
ATOM 2941 C C . ASP B 1 166 ? 35.080 66.388 18.279 1.00 16.50 165 ASP B C 1
ATOM 2942 O O . ASP B 1 166 ? 36.299 66.275 18.207 1.00 17.79 165 ASP B O 1
ATOM 2947 N N . HIS B 1 167 ? 34.318 65.486 18.876 1.00 13.54 166 HIS B N 1
ATOM 2948 C CA . HIS B 1 167 ? 34.807 64.306 19.526 1.00 13.91 166 HIS B CA 1
ATOM 2949 C C . HIS B 1 167 ? 34.382 63.077 18.731 1.00 13.34 166 HIS B C 1
ATOM 2950 O O . HIS B 1 167 ? 33.187 62.799 18.593 1.00 14.00 166 HIS B O 1
ATOM 2957 N N . LEU B 1 168 ? 35.355 62.334 18.238 1.00 13.31 167 LEU B N 1
ATOM 2958 C CA . LEU B 1 168 ? 35.137 61.140 17.446 1.00 13.79 167 LEU B CA 1
ATOM 2959 C C . LEU B 1 168 ? 35.646 59.919 18.192 1.00 15.01 167 LEU B C 1
ATOM 2960 O O . LEU B 1 168 ? 36.810 59.895 18.561 1.00 16.01 167 LEU B O 1
ATOM 2965 N N . GLU B 1 169 ? 34.792 58.932 18.412 1.00 14.54 168 GLU B N 1
ATOM 2966 C CA . GLU B 1 169 ? 35.157 57.678 19.033 1.00 15.41 168 GLU B CA 1
ATOM 2967 C C . GLU B 1 169 ? 35.131 56.622 17.964 1.00 16.25 168 GLU B C 1
ATOM 2968 O O . GLU B 1 169 ? 34.055 56.345 17.411 1.00 15.19 168 GLU B O 1
ATOM 2974 N N . LEU B 1 170 ? 36.290 56.006 17.681 1.00 14.77 169 LEU B N 1
ATOM 2975 C CA . LEU B 1 170 ? 36.310 54.950 16.688 1.00 16.78 169 LEU B CA 1
ATOM 2976 C C . LEU B 1 170 ? 35.767 53.635 17.204 1.00 18.97 169 LEU B C 1
ATOM 2977 O O . LEU B 1 170 ? 35.418 52.755 16.388 1.00 20.47 169 LEU B O 1
ATOM 2982 N N . ARG B 1 171 ? 35.677 53.455 18.523 1.00 18.18 170 ARG B N 1
ATOM 2983 C CA . ARG B 1 171 ? 35.067 52.250 19.119 1.00 20.86 170 ARG B CA 1
ATOM 2984 C C . ARG B 1 171 ? 33.625 52.533 19.460 1.00 23.82 170 ARG B C 1
ATOM 2985 O O . ARG B 1 171 ? 33.297 52.797 20.606 1.00 27.45 170 ARG B O 1
ATOM 2993 N N . GLY B 1 172 ? 32.780 52.574 18.449 1.00 22.68 171 GLY B N 1
ATOM 2994 C CA . GLY B 1 172 ? 31.350 52.777 18.649 1.00 24.35 171 GLY B CA 1
ATOM 2995 C C . GLY B 1 172 ? 30.526 51.730 17.942 1.00 23.01 171 GLY B C 1
ATOM 2996 O O . GLY B 1 172 ? 30.943 50.572 17.810 1.00 20.34 171 GLY B O 1
ATOM 2997 N N . GLU B 1 173 ? 29.358 52.147 17.474 1.00 23.85 172 GLU B N 1
ATOM 2998 C CA . GLU B 1 173 ? 28.419 51.272 16.758 1.00 24.60 172 GLU B CA 1
ATOM 2999 C C . GLU B 1 173 ? 27.987 51.953 15.462 1.00 23.59 172 GLU B C 1
ATOM 3000 O O . GLU B 1 173 ? 26.823 52.327 15.280 1.00 23.85 172 GLU B O 1
ATOM 3006 N N . PRO B 1 174 ? 28.922 52.103 14.524 1.00 19.21 173 PRO B N 1
ATOM 3007 C CA . PRO B 1 174 ? 30.314 51.678 14.517 1.00 17.91 173 PRO B CA 1
ATOM 3008 C C . PRO B 1 174 ? 31.342 52.702 15.059 1.00 17.83 173 PRO B C 1
ATOM 3009 O O . PRO B 1 174 ? 32.414 52.291 15.538 1.00 17.28 173 PRO B O 1
ATOM 3013 N N . GLN B 1 175 ? 30.976 53.978 15.018 1.00 16.10 174 GLN B N 1
ATOM 3014 C CA . GLN B 1 175 ? 31.765 55.096 15.551 1.00 16.44 174 GLN B CA 1
ATOM 3015 C C . GLN B 1 175 ? 30.775 56.078 16.150 1.00 18.01 174 GLN B C 1
ATOM 3016 O O . GLN B 1 175 ? 29.598 56.082 15.767 1.00 18.64 174 GLN B O 1
ATOM 3022 N N . ASN B 1 176 ? 31.202 56.868 17.129 1.00 15.75 175 ASN B N 1
ATOM 3023 C CA . ASN B 1 176 ? 30.360 57.939 17.644 1.00 15.64 175 ASN B CA 1
ATOM 3024 C C . ASN B 1 176 ? 31.027 59.249 17.360 1.00 16.61 175 ASN B C 1
ATOM 3025 O O . ASN B 1 176 ? 32.249 59.357 17.465 1.00 15.85 175 ASN B O 1
ATOM 3030 N N . ARG B 1 177 ? 30.237 60.257 17.030 1.00 14.92 176 ARG B N 1
ATOM 3031 C CA . ARG B 1 177 ? 30.780 61.588 16.845 1.00 13.62 176 ARG B CA 1
ATOM 3032 C C . ARG B 1 177 ? 29.851 62.615 17.418 1.00 14.55 176 ARG B C 1
ATOM 3033 O O . ARG B 1 177 ? 28.663 62.611 17.165 1.00 15.59 176 ARG B O 1
ATOM 3041 N N . TRP B 1 178 ? 30.402 63.518 18.199 1.00 14.31 177 TRP B N 1
ATOM 3042 C CA . TRP B 1 178 ? 29.620 64.551 18.857 1.00 15.25 177 TRP B CA 1
ATOM 3043 C C . TRP B 1 178 ? 30.275 65.890 18.583 1.00 16.17 177 TRP B C 1
ATOM 3044 O O . TRP B 1 178 ? 31.502 66.031 18.687 1.00 16.85 177 TRP B O 1
ATOM 3055 N N . LEU B 1 179 ? 29.450 66.901 18.317 1.00 13.50 178 LEU B N 1
ATOM 3056 C CA . LEU B 1 179 ? 29.890 68.259 18.133 1.00 14.64 178 LEU B CA 1
ATOM 3057 C C . LEU B 1 179 ? 29.326 69.113 19.270 1.00 14.56 178 LEU B C 1
ATOM 3058 O O . LEU B 1 179 ? 28.152 69.029 19.583 1.00 14.81 178 LEU B O 1
ATOM 3063 N N . TYR B 1 180 ? 30.179 69.935 19.836 1.00 13.89 179 TYR B N 1
ATOM 3064 C CA . TYR B 1 180 ? 29.857 70.798 20.928 1.00 13.61 179 TYR B CA 1
ATOM 3065 C C . TYR B 1 180 ? 30.172 72.207 20.454 1.00 15.06 179 TYR B C 1
ATOM 3066 O O . TYR B 1 180 ? 31.240 72.423 19.905 1.00 14.07 179 TYR B O 1
ATOM 3075 N N . HIS B 1 181 ? 29.310 73.159 20.753 1.00 15.84 180 HIS B N 1
ATOM 3076 C CA . HIS B 1 181 ? 29.520 74.490 20.309 1.00 15.73 180 HIS B CA 1
ATOM 3077 C C . HIS B 1 181 ? 29.099 75.508 21.405 1.00 16.01 180 HIS B C 1
ATOM 3078 O O . HIS B 1 181 ? 28.133 75.326 22.021 1.00 15.06 180 HIS B O 1
ATOM 3085 N N . ARG B 1 182 ? 29.905 76.526 21.627 1.00 15.89 181 ARG B N 1
ATOM 3086 C CA . ARG B 1 182 ? 29.636 77.543 22.640 1.00 15.17 181 ARG B CA 1
ATOM 3087 C C . ARG B 1 182 ? 29.088 78.798 21.972 1.00 18.62 181 ARG B C 1
ATOM 3088 O O . ARG B 1 182 ? 29.660 79.277 20.986 1.00 16.77 181 ARG B O 1
ATOM 3096 N N . ASN B 1 183 ? 27.961 79.295 22.469 1.00 16.73 182 ASN B N 1
ATOM 3097 C CA . ASN B 1 183 ? 27.323 80.493 21.895 1.00 17.23 182 ASN B CA 1
ATOM 3098 C C . ASN B 1 183 ? 27.831 81.772 22.559 1.00 19.51 182 ASN B C 1
ATOM 3099 O O . ASN B 1 183 ? 28.675 81.720 23.461 1.00 17.82 182 ASN B O 1
ATOM 3104 N N A ASP B 1 184 ? 27.362 82.945 22.147 0.50 19.73 183 ASP B N 1
ATOM 3105 N N B ASP B 1 184 ? 27.287 82.891 22.110 0.50 20.14 183 ASP B N 1
ATOM 3106 C CA A ASP B 1 184 ? 27.914 84.168 22.770 0.50 20.81 183 ASP B CA 1
ATOM 3107 C CA B ASP B 1 184 ? 27.665 84.193 22.628 0.50 22.27 183 ASP B CA 1
ATOM 3108 C C A ASP B 1 184 ? 27.435 84.401 24.210 0.50 22.02 183 ASP B C 1
ATOM 3109 C C B ASP B 1 184 ? 27.483 84.307 24.152 0.50 22.24 183 ASP B C 1
ATOM 3110 O O A ASP B 1 184 ? 27.929 85.316 24.890 0.50 21.17 183 ASP B O 1
ATOM 3111 O O B ASP B 1 184 ? 28.263 85.002 24.825 0.50 21.52 183 ASP B O 1
ATOM 3120 N N . GLN B 1 185 ? 26.469 83.610 24.684 1.00 21.50 184 GLN B N 1
ATOM 3121 C CA . GLN B 1 185 ? 26.114 83.652 26.122 1.00 20.17 184 GLN B CA 1
ATOM 3122 C C . GLN B 1 185 ? 26.978 82.660 26.908 1.00 21.29 184 GLN B C 1
ATOM 3123 O O . GLN B 1 185 ? 26.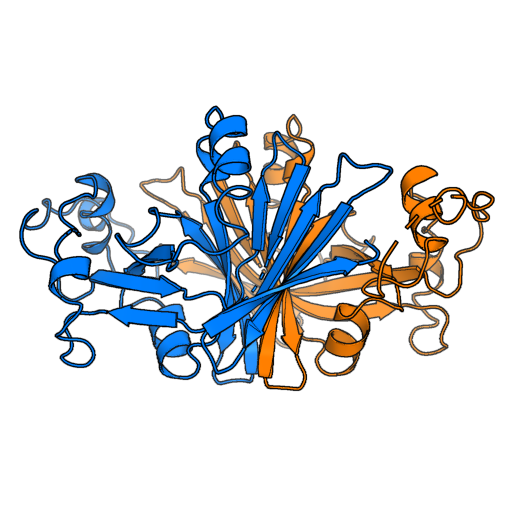777 82.495 28.116 1.00 21.77 184 GLN B O 1
ATOM 3129 N N . GLN B 1 186 ? 27.922 82.002 26.224 1.00 20.33 185 GLN B N 1
ATOM 3130 C CA . GLN B 1 186 ? 28.898 81.096 26.843 1.00 21.34 185 GLN B CA 1
ATOM 3131 C C . GLN B 1 186 ? 28.229 79.772 27.273 1.00 21.40 185 GLN B C 1
ATOM 3132 O O . GLN B 1 186 ? 28.764 79.010 28.095 1.00 24.22 185 GLN B O 1
ATOM 3138 N N . GLU B 1 187 ? 27.103 79.484 26.654 1.00 18.66 186 GLU B N 1
ATOM 3139 C CA . GLU B 1 187 ? 26.376 78.232 26.857 1.00 19.96 186 GLU B CA 1
ATOM 3140 C C . GLU B 1 187 ? 26.793 77.234 25.789 1.00 19.40 186 GLU B C 1
ATOM 3141 O O . GLU B 1 187 ? 26.944 77.592 24.617 1.00 18.97 186 GLU B O 1
ATOM 3147 N N . TRP B 1 188 ? 26.960 75.986 26.204 1.00 17.67 187 TRP B N 1
ATOM 3148 C CA . TRP B 1 188 ? 27.336 74.920 25.294 1.00 14.64 187 TRP B CA 1
ATOM 3149 C C . TRP B 1 188 ? 26.123 74.106 24.847 1.00 17.22 187 TRP B C 1
ATOM 3150 O O . TRP B 1 188 ? 25.226 73.795 25.643 1.00 20.17 187 TRP B O 1
ATOM 3161 N N . SER B 1 189 ? 26.114 73.775 23.559 1.00 16.12 188 SER B N 1
ATOM 3162 C CA . SER B 1 189 ? 25.173 72.875 22.975 1.00 17.82 188 SER B CA 1
ATOM 3163 C C . SER B 1 189 ? 25.949 71.648 22.528 1.00 15.39 188 SER B C 1
ATOM 3164 O O . SER B 1 189 ? 27.141 71.733 22.293 1.00 16.31 188 SER B O 1
ATOM 3167 N N . SER B 1 190 ? 25.253 70.529 22.392 1.00 15.53 189 SER B N 1
ATOM 3168 C CA . SER B 1 190 ? 25.848 69.352 21.802 1.00 17.07 189 SER B CA 1
ATOM 3169 C C . SER B 1 190 ? 24.904 68.592 20.906 1.00 15.91 189 SER B C 1
ATOM 3170 O O . SER B 1 190 ? 23.657 68.678 21.016 1.00 17.88 189 SER B O 1
ATOM 3173 N N . GLU B 1 191 ? 25.511 67.837 20.008 1.00 16.78 190 GLU B N 1
ATOM 3174 C CA . GLU B 1 191 ? 24.762 67.179 18.987 1.00 19.28 190 GLU B CA 1
ATOM 3175 C C . GLU B 1 191 ? 25.503 65.964 18.504 1.00 16.15 190 GLU B C 1
ATOM 3176 O O . GLU B 1 191 ? 26.677 66.080 18.173 1.00 15.03 190 GLU B O 1
ATOM 3182 N N . ALA B 1 192 ? 24.818 64.823 18.451 1.00 16.28 191 ALA B N 1
ATOM 3183 C CA . ALA B 1 192 ? 25.363 63.642 17.829 1.00 15.81 191 ALA B CA 1
ATOM 3184 C C . ALA B 1 192 ? 25.267 63.815 16.324 1.00 13.86 191 ALA B C 1
ATOM 3185 O O . ALA B 1 192 ? 24.196 64.141 15.785 1.00 16.85 191 ALA B O 1
ATOM 3187 N N . ILE B 1 193 ? 26.391 63.524 15.642 1.00 14.91 192 ILE B N 1
ATOM 3188 C CA . ILE B 1 193 ? 26.472 63.741 14.221 1.00 14.90 192 ILE B CA 1
ATOM 3189 C C . ILE B 1 193 ? 27.066 62.508 13.521 1.00 14.58 192 ILE B C 1
ATOM 3190 O O . ILE B 1 193 ? 27.654 61.639 14.160 1.00 16.09 192 ILE B O 1
ATOM 3195 N N . ASN B 1 194 ? 26.816 62.383 12.221 1.00 16.41 193 ASN B N 1
ATOM 3196 C CA . ASN B 1 194 ? 27.335 61.210 11.501 1.00 14.14 193 ASN B CA 1
ATOM 3197 C C . ASN B 1 194 ? 28.828 61.292 11.387 1.00 16.00 193 ASN B C 1
ATOM 3198 O O . ASN B 1 194 ? 29.357 62.350 11.066 1.00 17.78 193 ASN B O 1
ATOM 3203 N N . PRO B 1 195 ? 29.508 60.196 11.681 1.00 16.12 194 PRO B N 1
ATOM 3204 C CA . PRO B 1 195 ? 30.986 60.164 11.545 1.00 20.68 194 PRO B CA 1
ATOM 3205 C C . PRO B 1 195 ? 31.496 60.652 10.205 1.00 29.05 194 PRO B C 1
ATOM 3206 O O . PRO B 1 195 ? 30.934 60.281 9.175 1.00 30.99 194 PRO B O 1
#